Protein AF-0000000070552199 (afdb_homodimer)

Nearest PDB structures (foldseek):
  4u82-assembly1_A  TM=9.707E-01  e=5.126E-29  Staphylococcus aureus subsp. aureus N315
  1x09-assembly1_A  TM=9.763E-01  e=9.048E-28  Escherichia coli
  7jli-assembly1_A  TM=9.316E-01  e=6.545E-29  Bacillus subtilis
  4onc-assembly1_B  TM=9.511E-01  e=2.835E-28  Mycobacterium tuberculosis
  1x07-assembly1_A  TM=9.725E-01  e=1.805E-26  Escherichia coli

Sequence (488 aa):
MDTFNESLGLKIPGHVAVILDGNGRWAKKRHLPRTMGHVQGSKVVEDMLYVVDELGVKYFTVYAFSTENWKRSTEEVSTLMGILRTYLKDCVKKSMKNNVRCRVIGRKDELSQDIIDSINNLEEKTRNNTGLNFTIAINYGGRDEITRAVRKIAGKVSEGSLKPEDIDEDTISNNLDTWELPDPDLLIRTSGEQRLSNYLCWQLAYTEFYFTDIYWPDFDREELIKAFEKYNKTERRFGGVKEEMDTFNESLGLKIPGHVAVILDGNGRWAKKRHLPRTMGHVQGSKVVEDMLYVVDELGVKYFTVYAFSTENWKRSTEEVSTLMGILRTYLKDCVKKSMKNNVRCRVIGRKDELSQDIIDSINNLEEKTRNNTGLNFTIAINYGGRDEITRAVRKIAGKVSEGSLKPEDIDEDTISNNLDTWELPDPDLLIRTSGEQRLSNYLCWQLAYTEFYFTDIYWPDFDREELIKAFEKYNKTERRFGGVKEE

pLDDT: mean 95.44, std 6.98, range [38.91, 98.94]

Solvent-accessible surface area (backbone atoms only — not comparable to full-atom values): 25019 Å² total; per-residue (Å²): 112,66,43,76,31,77,91,78,71,40,55,29,53,20,19,40,30,36,42,70,28,34,21,47,61,52,14,48,76,67,75,39,59,44,64,57,13,48,54,43,30,53,52,34,53,59,54,44,54,55,48,42,42,72,60,52,32,44,30,41,37,38,54,75,34,44,58,42,41,72,70,37,54,68,66,55,45,50,48,52,51,49,53,49,50,54,46,47,62,54,42,42,61,53,26,60,76,65,28,26,20,44,45,77,33,55,57,62,85,85,52,56,67,68,55,51,51,40,51,52,49,34,29,61,75,16,63,81,38,79,50,36,34,39,33,39,27,40,44,24,37,21,62,58,44,51,34,55,21,49,28,53,53,24,43,36,25,61,71,64,79,39,56,39,89,71,57,39,63,65,57,51,47,62,45,32,82,54,46,91,51,79,58,36,44,31,36,39,28,27,41,52,58,49,58,52,70,26,52,50,30,75,47,43,27,74,14,38,54,41,70,34,67,52,31,33,54,72,55,47,70,69,56,52,49,51,50,40,54,53,55,60,70,55,81,88,50,82,55,42,69,84,81,125,111,68,42,76,30,75,92,79,71,38,55,28,52,20,19,41,30,36,42,70,29,33,20,46,60,53,14,47,77,67,76,40,60,44,64,57,13,48,54,44,30,53,51,36,52,59,54,42,55,55,49,42,45,73,60,53,32,44,31,42,36,38,55,76,33,44,57,44,41,70,71,36,53,69,66,54,44,51,49,52,51,50,52,49,50,55,46,48,63,54,42,42,62,52,25,60,76,65,29,26,20,44,45,77,34,55,57,63,86,88,52,55,66,70,56,52,52,40,50,52,50,34,31,61,74,16,63,79,38,79,50,37,34,38,34,40,26,40,44,22,35,21,62,58,42,50,34,53,22,48,29,54,52,24,43,35,26,61,73,65,79,38,56,38,88,72,57,38,63,63,57,50,49,63,44,32,82,56,45,89,52,78,58,37,46,32,35,38,29,28,43,51,58,49,58,53,70,26,54,51,29,76,49,42,27,73,16,38,55,42,72,34,67,51,32,32,55,73,54,46,70,69,56,52,50,52,50,40,54,55,57,59,70,54,80,90,52,83,55,43,69,84,81,125

Radius of gyration: 23.21 Å; Cα contacts (8 Å, |Δi|>4): 890; chains: 2; bounding box: 56×61×56 Å

Foldseek 3Di:
DWDADPVLRFTQWQAEEEEQDCQQVVQVVVVHHSLVSLLLLLVLVVQVVVLSLVRPHAEYEYELAELCCVVDDPVVVVSSLVSLLVSLVVVQVVCVVVLEQEEEFADCVVPDPSSVVSRVVSNVSNVPRRGHYYYYYHHDFQVVQLVQLVVVVVVCVVVVNDDPVPDDPLSSCCSGSQVVDQATQEYEYEQQDDDCRRPNVPRCPQHHYHYYNHRSSPDDSVNVSVRRVVSRPDDRAVPHDDPD/DWDADPVLRFTQWQAEEEEQDCQQVVQVVVVHHSLVSLLLLLVLVVQVVVLSLVRPHAEYEYELAELCNVVDDPVVVVSSLVSLLVSLVVVQVVCVVVLEQEEEFADCVPPDPSSVVSRVVSNVSNVPRRGHYYYYYHHDFQVVQLVQLVVVQVVCVVVVNDDPVPDDPLSSCCSGSQVVDQATQEYEYEQQDDDCRRPNVPRCPQHHYHYYNHRSSPDDSVNVSVRRVVSRPDDRAVPHDDDD

InterPro domains:
  IPR001441 Decaprenyl diphosphate synthase-like [MF_01139] (12-240)
  IPR001441 Decaprenyl diphosphate synthase-like [PF01255] (19-239)
  IPR001441 Decaprenyl diphosphate synthase-like [PTHR10291] (11-239)
  IPR001441 Decaprenyl diphosphate synthase-like [TIGR00055] (12-239)
  IPR001441 Decaprenyl diphosphate synthase-like [cd00475] (15-233)
  IPR036424 Decaprenyl diphosphate synthase-like superfamily [G3DSA:3.40.1180.10] (4-241)
  IPR036424 Decaprenyl diphosphate synthase-like superfamily [SSF64005] (11-233)

Organism: Lachnospira eligens (strain ATCC 27750 / DSM 3376 / VPI C15-48 / C15-B4) (NCBI:txid515620)

Structure (mmCIF, N/CA/C/O backbone):
data_AF-0000000070552199-model_v1
#
loop_
_entity.id
_entity.type
_entity.pdbx_description
1 polymer 'Isoprenyl transferase'
#
loop_
_atom_site.group_PDB
_atom_site.id
_atom_site.type_symbol
_atom_site.label_atom_id
_atom_site.label_alt_id
_atom_site.label_comp_id
_atom_site.label_asym_id
_atom_site.label_entity_id
_atom_site.label_seq_id
_atom_site.pdbx_PDB_ins_code
_atom_site.Cartn_x
_atom_site.Cartn_y
_atom_site.Cartn_z
_atom_site.occupancy
_atom_site.B_iso_or_equiv
_atom_site.auth_seq_id
_atom_site.auth_comp_id
_atom_site.auth_asym_id
_atom_site.auth_atom_id
_atom_site.pdbx_PDB_model_num
ATOM 1 N N . MET A 1 1 ? 4.918 -0.936 -19.406 1 76.62 1 MET A N 1
ATOM 2 C CA . MET A 1 1 ? 4.293 -0.035 -20.375 1 76.62 1 MET A CA 1
ATOM 3 C C . MET A 1 1 ? 2.994 -0.628 -20.906 1 76.62 1 MET A C 1
ATOM 5 O O . MET A 1 1 ? 2.941 -1.812 -21.25 1 76.62 1 MET A O 1
ATOM 9 N N . ASP A 1 2 ? 1.958 0.128 -20.859 1 86.69 2 ASP A N 1
ATOM 10 C CA . ASP A 1 2 ? 0.629 -0.256 -21.328 1 86.69 2 ASP A CA 1
ATOM 11 C C . ASP A 1 2 ? 0.632 -0.526 -22.828 1 86.69 2 ASP A C 1
ATOM 13 O O . ASP A 1 2 ? 1.466 0.012 -23.562 1 86.69 2 ASP A O 1
ATOM 17 N N . THR A 1 3 ? -0.095 -1.503 -23.234 1 90.38 3 THR A N 1
ATOM 18 C CA . THR A 1 3 ? -0.362 -1.741 -24.656 1 90.38 3 THR A CA 1
ATOM 19 C C . THR A 1 3 ? -1.838 -1.516 -24.969 1 90.38 3 THR A C 1
ATOM 21 O O . THR A 1 3 ? -2.68 -1.523 -24.062 1 90.38 3 THR A O 1
ATOM 24 N N . PHE A 1 4 ? -2.102 -1.255 -26.281 1 94.62 4 PHE A N 1
ATOM 25 C CA . PHE A 1 4 ? -3.488 -1.062 -26.688 1 94.62 4 PHE A CA 1
ATOM 26 C C . PHE A 1 4 ? -4.027 -2.305 -27.391 1 94.62 4 PHE A C 1
ATOM 28 O O . PHE A 1 4 ? -3.41 -2.811 -28.328 1 94.62 4 PHE A O 1
ATOM 35 N N . ASN A 1 5 ? -5.105 -2.803 -26.859 1 96 5 ASN A N 1
ATOM 36 C CA . ASN A 1 5 ? -5.801 -3.924 -27.469 1 96 5 ASN A CA 1
ATOM 37 C C . ASN A 1 5 ? -6.922 -3.447 -28.391 1 96 5 ASN A C 1
ATOM 39 O O . ASN A 1 5 ? -7.961 -2.986 -27.938 1 96 5 ASN A O 1
ATOM 43 N N . GLU A 1 6 ? -6.781 -3.596 -29.688 1 95.38 6 GLU A N 1
ATOM 44 C CA . GLU A 1 6 ? -7.691 -3.064 -30.703 1 95.38 6 GLU A CA 1
ATOM 45 C C . GLU A 1 6 ? -9.047 -3.762 -30.641 1 95.38 6 GLU A C 1
ATOM 47 O O . GLU A 1 6 ? -10.086 -3.127 -30.844 1 95.38 6 GLU A O 1
ATOM 52 N N . SER A 1 7 ? -9.016 -4.973 -30.422 1 95.5 7 SER A N 1
ATOM 53 C CA . SER A 1 7 ? -10.258 -5.746 -30.406 1 95.5 7 SER A CA 1
ATOM 54 C C . SER A 1 7 ? -11.164 -5.312 -29.266 1 95.5 7 SER A C 1
ATOM 56 O O . SER A 1 7 ? -12.383 -5.246 -29.422 1 95.5 7 SER A O 1
ATOM 58 N N . LEU A 1 8 ? -10.586 -4.988 -28.109 1 96.12 8 LEU A N 1
ATOM 59 C CA . LEU A 1 8 ? -11.344 -4.57 -26.922 1 96.12 8 LEU A CA 1
ATOM 60 C C . LEU A 1 8 ? -11.516 -3.055 -26.906 1 96.12 8 LEU A C 1
ATOM 62 O O . LEU A 1 8 ? -12.398 -2.539 -26.203 1 96.12 8 LEU A O 1
ATOM 66 N N . GLY A 1 9 ? -10.656 -2.35 -27.656 1 97 9 GLY A N 1
ATOM 67 C CA . GLY A 1 9 ? -10.625 -0.898 -27.562 1 97 9 GLY A CA 1
ATOM 68 C C . GLY A 1 9 ? -10.172 -0.392 -26.203 1 97 9 GLY A C 1
ATOM 69 O O . GLY A 1 9 ? -10.695 0.6 -25.703 1 97 9 GLY A O 1
ATOM 70 N N . LEU A 1 10 ? -9.25 -1.152 -25.547 1 97.5 10 LEU A N 1
ATOM 71 C CA . LEU A 1 10 ? -8.82 -0.825 -24.188 1 97.5 10 LEU A CA 1
ATOM 72 C C . LEU A 1 10 ? -7.297 -0.77 -24.109 1 97.5 10 LEU A C 1
ATOM 74 O O . LEU A 1 10 ? -6.605 -1.521 -24.797 1 97.5 10 LEU A O 1
ATOM 78 N N . LYS A 1 11 ? -6.836 0.158 -23.297 1 97.31 11 LYS A N 1
ATOM 79 C CA . LYS A 1 11 ? -5.449 0.095 -22.859 1 97.31 11 LYS A CA 1
ATOM 80 C C . LYS A 1 11 ? -5.242 -1.044 -21.859 1 97.31 11 LYS A C 1
ATOM 82 O O . LYS A 1 11 ? -5.965 -1.144 -20.859 1 97.31 11 LYS A O 1
ATOM 87 N N . ILE A 1 12 ? -4.262 -1.877 -22.141 1 98.25 12 ILE A N 1
ATOM 88 C CA . ILE A 1 12 ? -4.008 -3.039 -21.297 1 98.25 12 ILE A CA 1
ATOM 89 C C . ILE A 1 12 ? -2.83 -2.754 -20.359 1 98.25 12 ILE A C 1
ATOM 91 O O . ILE A 1 12 ? -1.741 -2.4 -20.828 1 98.25 12 ILE A O 1
ATOM 95 N N . PRO A 1 13 ? -3.088 -2.854 -19.094 1 98.25 13 PRO A N 1
ATOM 96 C CA . PRO A 1 13 ? -1.944 -2.689 -18.188 1 98.25 13 PRO A CA 1
ATOM 97 C C . PRO A 1 13 ? -0.818 -3.678 -18.484 1 98.25 13 PRO A C 1
ATOM 99 O O . PRO A 1 13 ? -1.076 -4.863 -18.719 1 98.25 13 PRO A O 1
ATOM 102 N N . GLY A 1 14 ? 0.423 -3.193 -18.422 1 98.12 14 GLY A N 1
ATOM 103 C CA . GLY A 1 14 ? 1.568 -4.047 -18.703 1 98.12 14 GLY A CA 1
ATOM 104 C C . GLY A 1 14 ? 1.82 -5.078 -17.625 1 98.12 14 GLY A C 1
ATOM 105 O O . GLY A 1 14 ? 2.117 -6.238 -17.906 1 98.12 14 GLY A O 1
ATOM 106 N N . HIS A 1 15 ? 1.688 -4.699 -16.391 1 98.81 15 HIS A N 1
ATOM 107 C CA . HIS A 1 15 ? 1.893 -5.562 -15.227 1 98.81 15 HIS A CA 1
ATOM 108 C C . HIS A 1 15 ? 0.661 -5.582 -14.328 1 98.81 15 HIS A C 1
ATOM 110 O O . HIS A 1 15 ? 0.289 -4.555 -13.758 1 98.81 15 HIS A O 1
ATOM 116 N N . VAL A 1 16 ? 0.054 -6.738 -14.219 1 98.88 16 VAL A N 1
ATOM 117 C CA . VAL A 1 16 ? -1.116 -6.945 -13.375 1 98.88 16 VAL A CA 1
ATOM 118 C C . VAL A 1 16 ? -0.741 -7.82 -12.18 1 98.88 16 VAL A C 1
ATOM 120 O O . VAL A 1 16 ? -0.223 -8.922 -12.344 1 98.88 16 VAL A O 1
ATOM 123 N N . ALA A 1 17 ? -0.929 -7.258 -11.008 1 98.94 17 ALA A N 1
ATOM 124 C CA . ALA A 1 17 ? -0.797 -8.031 -9.773 1 98.94 17 ALA A CA 1
ATOM 125 C C . ALA A 1 17 ? -2.166 -8.398 -9.211 1 98.94 17 ALA A C 1
ATOM 127 O O . ALA A 1 17 ? -3.115 -7.617 -9.297 1 98.94 17 ALA A O 1
ATOM 128 N N . VAL A 1 18 ? -2.256 -9.609 -8.57 1 98.94 18 VAL A N 1
ATOM 129 C CA . VAL A 1 18 ? -3.561 -10.055 -8.094 1 98.94 18 VAL A CA 1
ATOM 130 C C . VAL A 1 18 ? -3.422 -10.664 -6.699 1 98.94 18 VAL A C 1
ATOM 132 O O . VAL A 1 18 ? -2.484 -11.414 -6.434 1 98.94 18 VAL A O 1
ATOM 135 N N . ILE A 1 19 ? -4.258 -10.289 -5.82 1 98.69 19 ILE A N 1
ATOM 136 C CA . ILE A 1 19 ? -4.469 -10.984 -4.555 1 98.69 19 ILE A CA 1
ATOM 137 C C . ILE A 1 19 ? -5.656 -11.938 -4.68 1 98.69 19 ILE A C 1
ATOM 139 O O . ILE A 1 19 ? -6.797 -11.5 -4.828 1 98.69 19 ILE A O 1
ATOM 143 N N . LEU A 1 20 ? -5.379 -13.18 -4.605 1 98 20 LEU A N 1
ATOM 144 C CA . LEU A 1 20 ? -6.336 -14.25 -4.863 1 98 20 LEU A CA 1
ATOM 145 C C . LEU A 1 20 ? -7.203 -14.516 -3.639 1 98 20 LEU A C 1
ATOM 147 O O . LEU A 1 20 ? -7.094 -15.57 -3.012 1 98 20 LEU A O 1
ATOM 151 N N . ASP A 1 21 ? -8.07 -13.672 -3.385 1 97 21 ASP A N 1
ATOM 152 C CA . ASP A 1 21 ? -8.828 -13.734 -2.137 1 97 21 ASP A CA 1
ATOM 153 C C . ASP A 1 21 ? -10.195 -14.367 -2.357 1 97 21 ASP A C 1
ATOM 155 O O . ASP A 1 21 ? -10.773 -14.266 -3.443 1 97 21 ASP A O 1
ATOM 159 N N . GLY A 1 22 ? -10.695 -15.086 -1.379 1 96.88 22 GLY A N 1
ATOM 160 C CA . GLY A 1 22 ? -12.07 -15.547 -1.372 1 96.88 22 GLY A CA 1
ATOM 161 C C . GLY A 1 22 ? -12.195 -17.047 -1.602 1 96.88 22 GLY A C 1
ATOM 162 O O . GLY A 1 22 ? -13.305 -17.578 -1.705 1 96.88 22 GLY A O 1
ATOM 163 N N . ASN A 1 23 ? -11.094 -17.75 -1.643 1 96.81 23 ASN A N 1
ATOM 164 C CA . ASN A 1 23 ? -11.117 -19.188 -1.924 1 96.81 23 ASN A CA 1
ATOM 165 C C . ASN A 1 23 ? -11.891 -19.953 -0.854 1 96.81 23 ASN A C 1
ATOM 167 O O . ASN A 1 23 ? -12.836 -20.688 -1.167 1 96.81 23 ASN A O 1
ATOM 171 N N . GLY A 1 24 ? -11.438 -19.781 0.48 1 94.38 24 GLY A N 1
ATOM 172 C CA . GLY A 1 24 ? -12.117 -20.469 1.562 1 94.38 24 GLY A CA 1
ATOM 173 C C . GLY A 1 24 ? -13.586 -20.109 1.67 1 94.38 24 GLY A C 1
ATOM 174 O O . GLY A 1 24 ? -14.438 -20.984 1.865 1 94.38 24 GLY A O 1
ATOM 175 N N . ARG A 1 25 ? -13.969 -18.875 1.606 1 95.69 25 ARG A N 1
ATOM 176 C CA . ARG A 1 25 ? -15.352 -18.391 1.716 1 95.69 25 ARG A CA 1
ATOM 177 C C . ARG A 1 25 ? -16.203 -18.922 0.562 1 95.69 25 ARG A C 1
ATOM 179 O O . ARG A 1 25 ? -17.375 -19.234 0.746 1 95.69 25 ARG A O 1
ATOM 186 N N . TRP A 1 26 ? -15.633 -18.953 -0.677 1 97.81 26 TRP A N 1
ATOM 187 C CA . TRP A 1 26 ? -16.297 -19.531 -1.842 1 97.81 26 TRP A CA 1
ATOM 188 C C . TRP A 1 26 ? -16.719 -20.969 -1.564 1 97.81 26 TRP A C 1
ATOM 190 O O . TRP A 1 26 ? -17.859 -21.359 -1.857 1 97.81 26 TRP A O 1
ATOM 200 N N . ALA A 1 27 ? -15.797 -21.797 -1.055 1 97.38 27 ALA A N 1
ATOM 201 C CA . ALA A 1 27 ? -16.078 -23.188 -0.728 1 97.38 27 ALA A CA 1
ATOM 202 C C . ALA A 1 27 ? -17.141 -23.281 0.364 1 97.38 27 ALA A C 1
ATOM 204 O O . ALA A 1 27 ? -18.094 -24.062 0.246 1 97.38 27 ALA A O 1
ATOM 205 N N . LYS A 1 28 ? -17 -22.469 1.398 1 95.81 28 LYS A N 1
ATOM 206 C CA . LYS A 1 28 ? -17.938 -22.469 2.51 1 95.81 28 LYS A CA 1
ATOM 207 C C . LYS A 1 28 ? -19.359 -22.172 2.029 1 95.81 28 LYS A C 1
ATOM 209 O O . LYS A 1 28 ? -20.312 -22.828 2.453 1 95.81 28 LYS A O 1
ATOM 214 N N . LYS A 1 29 ? -19.469 -21.25 1.182 1 96.69 29 LYS A N 1
ATOM 215 C CA . LYS A 1 29 ? -20.766 -20.859 0.627 1 96.69 29 LYS A CA 1
ATOM 216 C C . LYS A 1 29 ? -21.406 -22.031 -0.112 1 96.69 29 LYS A C 1
ATOM 218 O O . LYS A 1 29 ? -22.641 -22.109 -0.203 1 96.69 29 LYS A O 1
ATOM 223 N N . ARG A 1 30 ? -20.672 -22.953 -0.534 1 97.12 30 ARG A N 1
ATOM 224 C CA . ARG A 1 30 ? -21.156 -24.094 -1.304 1 97.12 30 ARG A CA 1
ATOM 225 C C . ARG A 1 30 ? -21.156 -25.359 -0.456 1 97.12 30 ARG A C 1
ATOM 227 O O . ARG A 1 30 ? -21.312 -26.469 -0.98 1 97.12 30 ARG A O 1
ATOM 234 N N . HIS A 1 31 ? -20.844 -25.156 0.81 1 97.12 31 HIS A N 1
ATOM 235 C CA . HIS A 1 31 ? -20.828 -26.25 1.779 1 97.12 31 HIS A CA 1
ATOM 236 C C . HIS A 1 31 ? -19.734 -27.266 1.434 1 97.12 31 HIS A C 1
ATOM 238 O O . HIS A 1 31 ? -19.969 -28.469 1.543 1 97.12 31 HIS A O 1
ATOM 244 N N . LEU A 1 32 ? -18.688 -26.734 0.958 1 96.56 32 LEU A N 1
ATOM 245 C CA . LEU A 1 32 ? -17.516 -27.547 0.646 1 96.56 32 LEU A CA 1
ATOM 246 C C . LEU A 1 32 ? -16.359 -27.25 1.602 1 96.56 32 LEU A C 1
ATOM 248 O O . LEU A 1 32 ? -16.344 -26.172 2.223 1 96.56 32 LEU A O 1
ATOM 252 N N . PRO A 1 33 ? -15.5 -28.266 1.729 1 93.44 33 PRO A N 1
ATOM 253 C CA . PRO A 1 33 ? -14.289 -27.938 2.494 1 93.44 33 PRO A CA 1
ATOM 254 C C . PRO A 1 33 ? -13.484 -26.797 1.878 1 93.44 33 PRO A C 1
ATOM 256 O O . PRO A 1 33 ? -13.406 -26.688 0.652 1 93.44 33 PRO A O 1
ATOM 259 N N . ARG A 1 34 ? -12.852 -25.969 2.744 1 91.94 34 ARG A N 1
ATOM 260 C CA . ARG A 1 34 ? -12.055 -24.812 2.312 1 91.94 34 ARG A CA 1
ATOM 261 C C . ARG A 1 34 ? -11.031 -25.219 1.259 1 91.94 34 ARG A C 1
ATOM 263 O O . ARG A 1 34 ? -10.742 -24.453 0.334 1 91.94 34 ARG A O 1
ATOM 270 N N . THR A 1 35 ? -10.586 -26.406 1.419 1 91.56 35 THR A N 1
ATOM 271 C CA . THR A 1 35 ? -9.547 -26.922 0.525 1 91.56 35 THR A CA 1
ATOM 272 C C . THR A 1 35 ? -10.047 -26.938 -0.919 1 91.56 35 THR A C 1
ATOM 274 O O . THR A 1 35 ? -9.266 -26.719 -1.849 1 91.56 35 THR A O 1
ATOM 277 N N . MET A 1 36 ? -11.242 -27.172 -1.157 1 94.69 36 MET A N 1
ATOM 278 C CA . MET A 1 36 ? -11.805 -27.234 -2.504 1 94.69 36 MET A CA 1
ATOM 279 C C . MET A 1 36 ? -11.812 -25.859 -3.148 1 94.69 36 MET A C 1
ATOM 281 O O . MET A 1 36 ? -11.68 -25.734 -4.367 1 94.69 36 MET A O 1
ATOM 285 N N . GLY A 1 37 ? -11.992 -24.859 -2.334 1 96.62 37 GLY A N 1
ATOM 286 C CA . GLY A 1 37 ? -11.875 -23.5 -2.834 1 96.62 37 GLY A CA 1
ATOM 287 C C . GLY A 1 37 ? -10.484 -23.172 -3.355 1 96.62 37 GLY A C 1
ATOM 288 O O . GLY A 1 37 ? -10.344 -22.531 -4.402 1 96.62 37 GLY A O 1
ATOM 289 N N . HIS A 1 38 ? -9.5 -23.625 -2.605 1 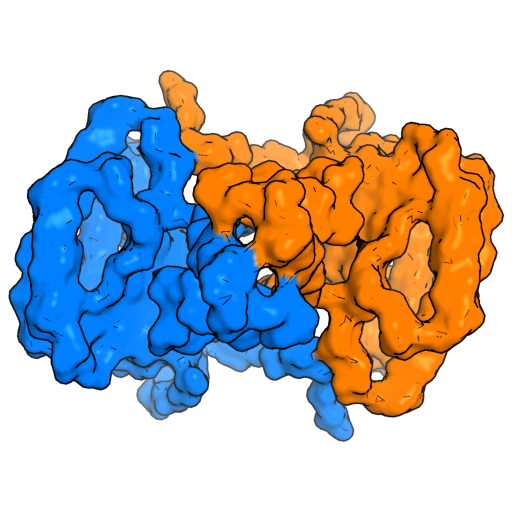95.62 38 HIS A N 1
ATOM 290 C CA . HIS A 1 38 ? -8.117 -23.391 -3.01 1 95.62 38 HIS A CA 1
ATOM 291 C C . HIS A 1 38 ? -7.773 -24.156 -4.277 1 95.62 38 HIS A C 1
ATOM 293 O O . HIS A 1 38 ? -7.039 -23.672 -5.133 1 95.62 38 HIS A O 1
ATOM 299 N N . VAL A 1 39 ? -8.297 -25.359 -4.383 1 95.19 39 VAL A N 1
ATOM 300 C CA . VAL A 1 39 ? -8.086 -26.156 -5.582 1 95.19 39 VAL A CA 1
ATOM 301 C C . VAL A 1 39 ? -8.695 -25.438 -6.789 1 95.19 39 VAL A C 1
ATOM 303 O O . VAL A 1 39 ? -8.039 -25.281 -7.824 1 95.19 39 VAL A O 1
ATOM 306 N N . GLN A 1 40 ? -9.914 -25.016 -6.625 1 96.81 40 GLN A N 1
ATOM 307 C CA . GLN A 1 40 ? -10.562 -24.281 -7.699 1 96.81 40 GLN A CA 1
ATOM 308 C C . GLN A 1 40 ? -9.812 -23 -8.016 1 96.81 40 GLN A C 1
ATOM 310 O O . GLN A 1 40 ? -9.672 -22.609 -9.18 1 96.81 40 GLN A O 1
ATOM 315 N N . GLY A 1 41 ? -9.391 -22.297 -7.023 1 97.44 41 GLY A N 1
ATOM 316 C CA . GLY A 1 41 ? -8.594 -21.094 -7.215 1 97.44 41 GLY A CA 1
ATOM 317 C C . GLY A 1 41 ? -7.348 -21.328 -8.047 1 97.44 41 GLY A C 1
ATOM 318 O O . GLY A 1 41 ? -6.996 -20.5 -8.891 1 97.44 41 GLY A O 1
ATOM 319 N N . SER A 1 42 ? -6.691 -22.422 -7.766 1 96 42 SER A N 1
ATOM 320 C CA . SER A 1 42 ? -5.488 -22.75 -8.523 1 96 42 SER A CA 1
ATOM 321 C C . SER A 1 42 ? -5.809 -23 -9.992 1 96 42 SER A C 1
ATOM 323 O O . SER A 1 42 ? -5.035 -22.609 -10.875 1 96 42 SER A O 1
ATOM 325 N N . LYS A 1 43 ? -6.902 -23.594 -10.289 1 95.69 43 LYS A N 1
ATOM 326 C CA . LYS A 1 43 ? -7.336 -23.797 -11.664 1 95.69 43 LYS A CA 1
ATOM 327 C C . LYS A 1 43 ? -7.598 -22.469 -12.359 1 95.69 43 LYS A C 1
ATOM 329 O O . LYS A 1 43 ? -7.273 -22.297 -13.539 1 95.69 43 LYS A O 1
ATOM 334 N N . VAL A 1 44 ? -8.188 -21.594 -11.625 1 97.81 44 VAL A N 1
ATOM 335 C CA . VAL A 1 44 ? -8.484 -20.266 -12.18 1 97.81 44 VAL A CA 1
ATOM 336 C C . VAL A 1 44 ? -7.188 -19.547 -12.516 1 97.81 44 VAL A C 1
ATOM 338 O O . VAL A 1 44 ? -7.113 -18.828 -13.516 1 97.81 44 VAL A O 1
ATOM 341 N N . VAL A 1 45 ? -6.121 -19.688 -11.688 1 97.62 45 VAL A N 1
ATOM 342 C CA . VAL A 1 45 ? -4.828 -19.094 -12.008 1 97.62 45 VAL A CA 1
ATOM 343 C C . VAL A 1 45 ? -4.34 -19.609 -13.359 1 97.62 45 VAL A C 1
ATOM 345 O O . VAL A 1 45 ? -3.895 -18.828 -14.203 1 97.62 45 VAL A O 1
ATOM 348 N N . GLU A 1 46 ? -4.457 -20.859 -13.578 1 94.81 46 GLU A N 1
ATOM 349 C CA . GLU A 1 46 ? -4.02 -21.469 -14.836 1 94.81 46 GLU A CA 1
ATOM 350 C C . GLU A 1 46 ? -4.801 -20.891 -16.016 1 94.81 46 GLU A C 1
ATOM 352 O O . GLU A 1 46 ? -4.215 -20.547 -17.047 1 94.81 46 GLU A O 1
ATOM 357 N N . ASP A 1 47 ? -6.078 -20.828 -15.867 1 96.75 47 ASP A N 1
ATOM 358 C CA . ASP A 1 47 ? -6.922 -20.25 -16.922 1 96.75 47 ASP A CA 1
ATOM 359 C C . ASP A 1 47 ? -6.551 -18.797 -17.188 1 96.75 47 ASP A C 1
ATOM 361 O O . ASP A 1 47 ? -6.516 -18.359 -18.344 1 96.75 47 ASP A O 1
ATOM 365 N N . MET A 1 48 ? -6.297 -18.109 -16.125 1 97.94 48 MET A N 1
ATOM 366 C CA . MET A 1 48 ? -6.016 -16.688 -16.219 1 97.94 48 MET A CA 1
ATOM 367 C C . MET A 1 48 ? -4.703 -16.438 -16.969 1 97.94 48 MET A C 1
ATOM 369 O O . MET A 1 48 ? -4.547 -15.414 -17.641 1 97.94 48 MET A O 1
ATOM 373 N N . LEU A 1 49 ? -3.742 -17.359 -16.844 1 97.5 49 LEU A N 1
ATOM 374 C CA . LEU A 1 49 ? -2.479 -17.203 -17.562 1 97.5 49 LEU A CA 1
ATOM 375 C C . LEU A 1 49 ? -2.711 -17.109 -19.062 1 97.5 49 LEU A C 1
ATOM 377 O O . LEU A 1 49 ? -2.064 -16.312 -19.75 1 97.5 49 LEU A O 1
ATOM 381 N N . TYR A 1 50 ? -3.639 -17.891 -19.516 1 96.81 50 TYR A N 1
ATOM 382 C CA . TYR A 1 50 ? -3.967 -17.844 -20.938 1 96.81 50 TYR A CA 1
ATOM 383 C C . TYR A 1 50 ? -4.695 -16.547 -21.281 1 96.81 50 TYR A C 1
ATOM 385 O O . TYR A 1 50 ? -4.387 -15.914 -22.297 1 96.81 50 TYR A O 1
ATOM 393 N N . VAL A 1 51 ? -5.617 -16.172 -20.469 1 98.25 51 VAL A N 1
ATOM 394 C CA . VAL A 1 51 ? -6.477 -15.023 -20.719 1 98.25 51 VAL A CA 1
ATOM 395 C C . VAL A 1 51 ? -5.641 -13.75 -20.734 1 98.25 51 VAL A C 1
ATOM 397 O O . VAL A 1 51 ? -5.734 -12.938 -21.656 1 98.25 51 VAL A O 1
ATOM 400 N N . VAL A 1 52 ? -4.805 -13.562 -19.672 1 98.5 52 VAL A N 1
ATOM 401 C CA . VAL A 1 52 ? -4.035 -12.328 -19.578 1 98.5 52 VAL A CA 1
ATOM 402 C C . VAL A 1 52 ? -3.037 -12.242 -20.734 1 98.5 52 VAL A C 1
ATOM 404 O O . VAL A 1 52 ? -2.793 -11.156 -21.266 1 98.5 52 VAL A O 1
ATOM 407 N N . ASP A 1 53 ? -2.447 -13.352 -21.094 1 97.56 53 ASP A N 1
ATOM 408 C CA . ASP A 1 53 ? -1.525 -13.391 -22.219 1 97.56 53 ASP A CA 1
ATOM 409 C C . ASP A 1 53 ? -2.232 -12.992 -23.516 1 97.56 53 ASP A C 1
ATOM 411 O O . ASP A 1 53 ? -1.732 -12.156 -24.266 1 97.56 53 ASP A O 1
ATOM 415 N N . GLU A 1 54 ? -3.35 -13.57 -23.719 1 97.19 54 GLU A N 1
ATOM 416 C CA . GLU A 1 54 ? -4.137 -13.289 -24.922 1 97.19 54 GLU A CA 1
ATOM 417 C C . GLU A 1 54 ? -4.504 -11.812 -25 1 97.19 54 GLU A C 1
ATOM 419 O O . GLU A 1 54 ? -4.523 -11.227 -26.094 1 97.19 54 GLU A O 1
ATOM 424 N N . LEU A 1 55 ? -4.77 -11.234 -23.891 1 97.75 55 LEU A N 1
ATOM 425 C CA . LEU A 1 55 ? -5.254 -9.859 -23.859 1 97.75 55 LEU A CA 1
ATOM 426 C C . LEU A 1 55 ? -4.098 -8.875 -23.984 1 97.75 55 LEU A C 1
ATOM 428 O O . LEU A 1 55 ? -4.312 -7.691 -24.266 1 97.75 55 LEU A O 1
ATOM 432 N N . GLY A 1 56 ? -2.855 -9.328 -23.672 1 97.44 56 GLY A N 1
ATOM 433 C CA . GLY A 1 56 ? -1.715 -8.469 -23.953 1 97.44 56 GLY A CA 1
ATOM 434 C C . GLY A 1 56 ? -0.938 -8.086 -22.703 1 97.44 56 GLY A C 1
ATOM 435 O O . GLY A 1 56 ? -0.022 -7.266 -22.766 1 97.44 56 GLY A O 1
ATOM 436 N N . VAL A 1 57 ? -1.3 -8.633 -21.609 1 98.56 57 VAL A N 1
ATOM 437 C CA . VAL A 1 57 ? -0.535 -8.422 -20.375 1 98.56 57 VAL A CA 1
ATOM 438 C C . VAL A 1 57 ? 0.863 -9.016 -20.531 1 98.56 57 VAL A C 1
ATOM 440 O O . VAL A 1 57 ? 1.022 -10.109 -21.078 1 98.56 57 VAL A O 1
ATOM 443 N N . LYS A 1 58 ? 1.875 -8.336 -20 1 98.5 58 LYS A N 1
ATOM 444 C CA . LYS A 1 58 ? 3.252 -8.797 -20.156 1 98.5 58 LYS A CA 1
ATOM 445 C C . LYS A 1 58 ? 3.775 -9.406 -18.859 1 98.5 58 LYS A C 1
ATOM 447 O O . LYS A 1 58 ? 4.625 -10.297 -18.891 1 98.5 58 LYS A O 1
ATOM 452 N N . TYR A 1 59 ? 3.344 -8.891 -17.75 1 98.75 59 TYR A N 1
ATOM 453 C CA . TYR A 1 59 ? 3.738 -9.367 -16.438 1 98.75 59 TYR A CA 1
ATOM 454 C C . TYR A 1 59 ? 2.516 -9.68 -15.578 1 98.75 59 TYR A C 1
ATOM 456 O O . TYR A 1 59 ? 1.583 -8.875 -15.5 1 98.75 59 TYR A O 1
ATOM 464 N N . PHE A 1 60 ? 2.467 -10.812 -15.062 1 98.81 60 PHE A N 1
ATOM 465 C CA . PHE A 1 60 ? 1.378 -11.273 -14.211 1 98.81 60 PHE A CA 1
ATOM 466 C C . PHE A 1 60 ? 1.917 -11.836 -12.898 1 98.81 60 PHE A C 1
ATOM 468 O O . PHE A 1 60 ? 2.67 -12.812 -12.891 1 98.81 60 PHE A O 1
ATOM 475 N N . THR A 1 61 ? 1.61 -11.18 -11.75 1 98.88 61 THR A N 1
ATOM 476 C CA . THR A 1 61 ? 2.131 -11.562 -10.438 1 98.88 61 THR A CA 1
ATOM 477 C C . THR A 1 61 ? 0.992 -11.922 -9.492 1 98.88 61 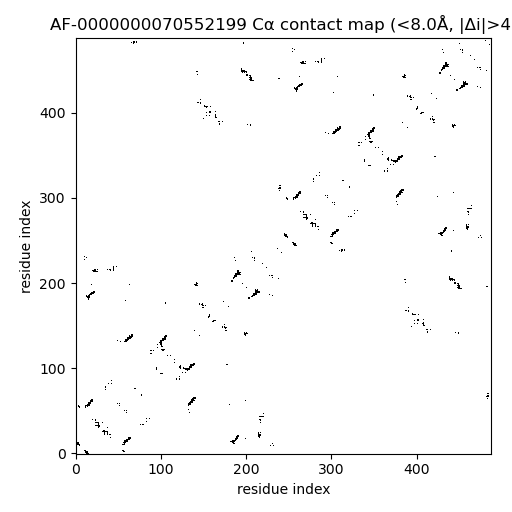THR A C 1
ATOM 479 O O . THR A 1 61 ? 0.068 -11.133 -9.297 1 98.88 61 THR A O 1
ATOM 482 N N . VAL A 1 62 ? 1.037 -13.109 -8.867 1 98.75 62 VAL A N 1
ATOM 483 C CA . VAL A 1 62 ? -0.065 -13.547 -8.016 1 98.75 62 VAL A CA 1
ATOM 484 C C . VAL A 1 62 ? 0.444 -13.789 -6.602 1 98.75 62 VAL A C 1
ATOM 486 O O . VAL A 1 62 ? 1.593 -14.195 -6.406 1 98.75 62 VAL A O 1
ATOM 489 N N . TYR A 1 63 ? -0.409 -13.523 -5.664 1 98.38 63 TYR A N 1
ATOM 490 C CA . TYR A 1 63 ? -0.139 -13.742 -4.25 1 98.38 63 TYR A CA 1
ATOM 491 C C . TYR A 1 63 ? -0.619 -15.125 -3.809 1 98.38 63 TYR A C 1
ATOM 493 O O . TYR A 1 63 ? -1.73 -15.266 -3.295 1 98.38 63 TYR A O 1
ATOM 501 N N . ALA A 1 64 ? 0.218 -16.094 -3.818 1 96.5 64 ALA A N 1
ATOM 502 C CA . ALA A 1 64 ? -0.217 -17.484 -3.668 1 96.5 64 ALA A CA 1
ATOM 503 C C . ALA A 1 64 ? -0.191 -17.906 -2.203 1 96.5 64 ALA A C 1
ATOM 505 O O . ALA A 1 64 ? -1.09 -18.609 -1.739 1 96.5 64 ALA A O 1
ATOM 506 N N . PHE A 1 65 ? 0.835 -17.531 -1.534 1 95.5 65 PHE A N 1
ATOM 507 C CA . PHE A 1 65 ? 1.026 -17.906 -0.14 1 95.5 65 PHE A CA 1
ATOM 508 C C . PHE A 1 65 ? 1.812 -16.844 0.611 1 95.5 65 PHE A C 1
ATOM 510 O O . PHE A 1 65 ? 2.984 -16.594 0.315 1 95.5 65 PHE A O 1
ATOM 517 N N . SER A 1 66 ? 1.191 -16.219 1.64 1 95.62 66 SER A N 1
ATOM 518 C CA . SER A 1 66 ? 1.853 -15.164 2.389 1 95.62 66 SER A CA 1
ATOM 519 C C . SER A 1 66 ? 2.643 -15.719 3.566 1 95.62 66 SER A C 1
ATOM 521 O O . SER A 1 66 ? 2.432 -16.875 3.973 1 95.62 66 SER A O 1
ATOM 523 N N . THR A 1 67 ? 3.52 -14.945 4.148 1 94.44 67 THR A N 1
ATOM 524 C CA . THR A 1 67 ? 4.25 -15.305 5.359 1 94.44 67 THR A CA 1
ATOM 525 C C . THR A 1 67 ? 3.291 -15.547 6.52 1 94.44 67 THR A C 1
ATOM 527 O O . THR A 1 67 ? 3.557 -16.375 7.387 1 94.44 67 THR A O 1
ATOM 530 N N . GLU A 1 68 ? 2.148 -14.867 6.504 1 91.88 68 GLU A N 1
ATOM 531 C CA . GLU A 1 68 ? 1.184 -14.953 7.594 1 91.88 68 GLU A CA 1
ATOM 532 C C . GLU A 1 68 ? 0.34 -16.219 7.484 1 91.88 68 GLU A C 1
ATOM 534 O O . GLU A 1 68 ? -0.324 -16.609 8.445 1 91.88 68 GLU A O 1
ATOM 539 N N . ASN A 1 69 ? 0.351 -16.875 6.336 1 90.81 69 ASN A N 1
ATOM 540 C CA . ASN A 1 69 ? -0.462 -18.078 6.125 1 90.81 69 ASN A CA 1
ATOM 541 C C . ASN A 1 69 ? 0.035 -19.25 6.965 1 90.81 69 ASN A C 1
ATOM 543 O O . ASN A 1 69 ? -0.687 -20.219 7.164 1 90.81 69 ASN A O 1
ATOM 547 N N . TRP A 1 70 ? 1.258 -19.156 7.445 1 90.94 70 TRP A N 1
ATOM 548 C CA . TRP A 1 70 ? 1.792 -20.188 8.32 1 90.94 70 TRP A CA 1
ATOM 549 C C . TRP A 1 70 ? 1.018 -20.234 9.633 1 90.94 70 TRP A C 1
ATOM 551 O O . TRP A 1 70 ? 1.118 -21.219 10.383 1 90.94 70 TRP A O 1
ATOM 561 N N . LYS A 1 71 ? 0.296 -19.156 9.938 1 88.94 71 LYS A N 1
ATOM 562 C CA . LYS A 1 71 ? -0.471 -19.078 11.18 1 88.94 71 LYS A CA 1
ATOM 563 C C . LYS A 1 71 ? -1.749 -19.906 11.086 1 88.94 71 LYS A C 1
ATOM 565 O O . LYS A 1 71 ? -2.434 -20.125 12.086 1 88.94 71 LYS A O 1
ATOM 570 N N . ARG A 1 72 ? -2.068 -20.438 9.891 1 88 72 ARG A N 1
ATOM 571 C CA . ARG A 1 72 ? -3.24 -21.281 9.695 1 88 72 ARG A CA 1
ATOM 572 C C . ARG A 1 72 ? -3.025 -22.656 10.312 1 88 72 ARG A C 1
ATOM 574 O O . ARG A 1 72 ? -1.93 -22.969 10.781 1 88 72 ARG A O 1
ATOM 581 N N . SER A 1 73 ? -4.176 -23.438 10.359 1 88.69 73 SER A N 1
ATOM 582 C CA . SER A 1 73 ? -4.07 -24.797 10.914 1 88.69 73 SER A CA 1
ATOM 583 C C . SER A 1 73 ? -3.07 -25.641 10.125 1 88.69 73 SER A C 1
ATOM 585 O O . SER A 1 73 ? -2.859 -25.406 8.93 1 88.69 73 SER A O 1
ATOM 587 N N . THR A 1 74 ? -2.5 -26.547 10.836 1 90.56 74 THR A N 1
ATOM 588 C CA . THR A 1 74 ? -1.533 -27.438 10.203 1 90.56 74 THR A CA 1
ATOM 589 C C . THR A 1 74 ? -2.16 -28.156 9.016 1 90.56 74 THR A C 1
ATOM 591 O O . THR A 1 74 ? -1.501 -28.375 8 1 90.56 74 THR A O 1
ATOM 594 N N . GLU A 1 75 ? -3.34 -28.484 9.172 1 90.25 75 GLU A N 1
ATOM 595 C CA . GLU A 1 75 ? -4.055 -29.172 8.102 1 90.25 75 GLU A CA 1
ATOM 596 C C . GLU A 1 75 ? -4.207 -28.297 6.871 1 90.25 75 GLU A C 1
ATOM 598 O O . GLU A 1 75 ? -3.959 -28.734 5.746 1 90.25 75 GLU A O 1
ATOM 603 N N . GLU A 1 76 ? -4.523 -27.078 7.113 1 87.75 76 GLU A N 1
ATOM 604 C CA . GLU A 1 76 ? -4.699 -26.172 5.984 1 87.75 76 GLU A CA 1
ATOM 605 C C . GLU A 1 76 ? -3.367 -25.875 5.301 1 87.75 76 GLU A C 1
ATOM 607 O O . GLU A 1 76 ? -3.281 -25.875 4.07 1 87.75 76 GLU A O 1
ATOM 612 N N . VAL A 1 77 ? -2.385 -25.641 6.109 1 92.5 77 VAL A N 1
ATOM 613 C CA . VAL A 1 77 ? -1.065 -25.359 5.555 1 92.5 77 VAL A CA 1
ATOM 614 C C . VAL A 1 77 ? -0.593 -26.547 4.711 1 92.5 77 VAL A C 1
ATOM 616 O O . VAL A 1 77 ? -0.089 -26.359 3.602 1 92.5 77 VAL A O 1
ATOM 619 N N . SER A 1 78 ? -0.837 -27.719 5.25 1 92.31 78 SER A N 1
ATOM 620 C CA . SER A 1 78 ? -0.446 -28.938 4.531 1 92.31 78 SER A CA 1
ATOM 621 C C . SER A 1 78 ? -1.17 -29.047 3.193 1 92.31 78 SER A C 1
ATOM 623 O O . SER A 1 78 ? -0.568 -29.406 2.184 1 92.31 78 SER A O 1
ATOM 625 N N . THR A 1 79 ? -2.322 -28.734 3.209 1 90.5 79 THR A N 1
ATOM 626 C CA . THR A 1 79 ? -3.121 -28.766 1.989 1 90.5 79 THR A CA 1
ATOM 627 C C . THR A 1 79 ? -2.615 -27.75 0.98 1 90.5 79 THR A C 1
ATOM 629 O O . THR A 1 79 ? -2.455 -28.047 -0.203 1 90.5 79 THR A O 1
ATOM 632 N N . LEU A 1 80 ? -2.393 -26.547 1.461 1 92.56 80 LEU A N 1
ATOM 633 C CA . LEU A 1 80 ? -1.888 -25.484 0.584 1 92.56 80 LEU A CA 1
ATOM 634 C C . LEU A 1 80 ? -0.559 -25.891 -0.043 1 92.56 80 LEU A C 1
ATOM 636 O O . LEU A 1 80 ? -0.349 -25.703 -1.243 1 92.56 80 LEU A O 1
ATOM 640 N N . MET A 1 81 ? 0.229 -26.5 0.743 1 94.38 81 MET A N 1
ATOM 641 C CA . MET A 1 81 ? 1.525 -26.953 0.248 1 94.38 81 MET A CA 1
ATOM 642 C C . MET A 1 81 ? 1.354 -28.078 -0.776 1 94.38 81 MET A C 1
ATOM 644 O O . MET A 1 81 ? 2.105 -28.156 -1.75 1 94.38 81 MET A O 1
ATOM 648 N N . GLY A 1 82 ? 0.42 -28.906 -0.494 1 93.81 82 GLY A N 1
ATOM 649 C CA . GLY A 1 82 ? 0.115 -29.953 -1.46 1 93.81 82 GLY A CA 1
ATOM 650 C C . GLY A 1 82 ? -0.333 -29.406 -2.803 1 93.81 82 GLY A C 1
ATOM 651 O O . GLY A 1 82 ? 0.125 -29.875 -3.85 1 93.81 82 GLY A O 1
ATOM 652 N N . ILE A 1 83 ? -1.188 -28.453 -2.799 1 92.88 83 ILE A N 1
ATOM 653 C CA . ILE A 1 83 ? -1.673 -27.797 -4.008 1 92.88 83 ILE A CA 1
ATOM 654 C C . ILE A 1 83 ? -0.507 -27.125 -4.734 1 92.88 83 ILE A C 1
ATOM 656 O O . ILE A 1 83 ? -0.388 -27.234 -5.957 1 92.88 83 ILE A O 1
ATOM 660 N N . LEU A 1 84 ? 0.331 -26.5 -3.965 1 93.25 84 LEU A N 1
ATOM 661 C CA . LEU A 1 84 ? 1.497 -25.828 -4.527 1 93.25 84 LEU A CA 1
ATOM 662 C C . LEU A 1 84 ? 2.406 -26.828 -5.242 1 93.25 84 LEU A C 1
ATOM 664 O O . LEU A 1 84 ? 2.879 -26.547 -6.348 1 93.25 84 LEU A O 1
ATOM 668 N N . ARG A 1 85 ? 2.58 -27.984 -4.625 1 93.44 85 ARG A N 1
ATOM 669 C CA . ARG A 1 85 ? 3.4 -29.047 -5.215 1 93.44 85 ARG A CA 1
ATOM 670 C C . ARG A 1 85 ? 2.842 -29.469 -6.566 1 93.44 85 ARG A C 1
ATOM 672 O O . ARG A 1 85 ? 3.576 -29.547 -7.555 1 93.44 85 ARG A O 1
ATOM 679 N N . THR A 1 86 ? 1.665 -29.703 -6.539 1 91.19 86 THR A N 1
ATOM 680 C CA . THR A 1 86 ? 1.006 -30.156 -7.758 1 91.19 86 THR A CA 1
ATOM 681 C C . THR A 1 86 ? 1.076 -29.078 -8.836 1 91.19 86 THR A C 1
ATOM 683 O O . THR A 1 86 ? 1.387 -29.375 -9.992 1 91.19 86 THR A O 1
ATOM 686 N N . TYR A 1 87 ? 0.879 -27.922 -8.445 1 91.12 87 TYR A N 1
ATOM 687 C CA . TYR A 1 87 ? 0.886 -26.797 -9.375 1 91.12 87 TYR A CA 1
ATOM 688 C C . TYR A 1 87 ? 2.264 -26.609 -10 1 91.12 87 TYR A C 1
ATOM 690 O O . TYR A 1 87 ? 2.389 -26.469 -11.219 1 91.12 87 TYR A O 1
ATOM 698 N N . LEU A 1 88 ? 3.283 -26.594 -9.172 1 93.06 88 LEU A N 1
ATOM 699 C CA . LEU A 1 88 ? 4.645 -26.344 -9.641 1 93.06 88 LEU A CA 1
ATOM 700 C C . LEU A 1 88 ? 5.094 -27.438 -10.602 1 93.06 88 LEU A C 1
ATOM 702 O O . LEU A 1 88 ? 5.824 -27.156 -11.562 1 93.06 88 LEU A O 1
ATOM 706 N N . LYS A 1 89 ? 4.637 -28.625 -10.367 1 86.81 89 LYS A N 1
ATOM 707 C CA . LYS A 1 89 ? 5.004 -29.734 -11.234 1 86.81 89 LYS A CA 1
ATOM 708 C C . LYS A 1 89 ? 4.359 -29.609 -12.609 1 86.81 89 LYS A C 1
ATOM 710 O O . LYS A 1 89 ? 5.027 -29.781 -13.633 1 86.81 89 LYS A O 1
ATOM 715 N N . ASP A 1 90 ? 3.168 -29.219 -12.641 1 90 90 ASP A N 1
ATOM 716 C CA . ASP A 1 90 ? 2.418 -29.125 -13.891 1 90 90 ASP A CA 1
ATOM 717 C C . ASP A 1 90 ? 2.771 -27.828 -14.633 1 90 90 ASP A C 1
ATOM 719 O O . ASP A 1 90 ? 2.613 -27.75 -15.852 1 90 90 ASP A O 1
ATOM 723 N N . CYS A 1 91 ? 3.248 -26.922 -13.891 1 89.5 91 CYS A N 1
ATOM 724 C CA . CYS A 1 91 ? 3.479 -25.578 -14.398 1 89.5 91 CYS A CA 1
ATOM 725 C C . CYS A 1 91 ? 4.617 -25.578 -15.414 1 89.5 91 CYS A C 1
ATOM 727 O O . CYS A 1 91 ? 4.574 -24.828 -16.391 1 89.5 91 CYS A O 1
ATOM 729 N N . VAL A 1 92 ? 5.57 -26.438 -15.227 1 92.31 92 VAL A N 1
ATOM 730 C CA . VAL A 1 92 ? 6.73 -26.453 -16.109 1 92.31 92 VAL A CA 1
ATOM 731 C C . VAL A 1 92 ? 6.293 -26.781 -17.531 1 92.31 92 VAL A C 1
ATOM 733 O O . VAL A 1 92 ? 6.59 -26.047 -18.469 1 92.31 92 VAL A O 1
ATOM 736 N N . LYS A 1 93 ? 5.574 -27.875 -17.672 1 94 93 LYS A N 1
ATOM 737 C CA . LYS A 1 93 ? 5.137 -28.312 -19 1 94 93 LYS A CA 1
ATOM 738 C C . LYS A 1 93 ? 4.258 -27.25 -19.672 1 94 93 LYS A C 1
ATOM 740 O O . LYS A 1 93 ? 4.465 -26.906 -20.828 1 94 93 LYS A O 1
ATOM 745 N N . LYS A 1 94 ? 3.383 -26.766 -18.953 1 94.06 94 LYS A N 1
ATOM 746 C CA . LYS A 1 94 ? 2.449 -25.781 -19.484 1 94.06 94 LYS A CA 1
ATOM 747 C C . LYS A 1 94 ? 3.172 -24.484 -19.844 1 94.06 94 LYS A C 1
ATOM 749 O O . LYS A 1 94 ? 2.887 -23.891 -20.891 1 94.06 94 LYS A O 1
ATOM 754 N N . SER A 1 95 ? 4.082 -24.047 -18.984 1 96.56 95 SER A N 1
ATOM 755 C CA . SER A 1 95 ? 4.828 -22.812 -19.219 1 96.56 95 SER A CA 1
ATOM 756 C C . SER A 1 95 ? 5.723 -22.938 -20.453 1 96.56 95 SER A C 1
ATOM 758 O O . SER A 1 95 ? 5.848 -21.984 -21.234 1 96.56 95 SER A O 1
ATOM 760 N N . MET A 1 96 ? 6.328 -24.094 -20.656 1 96.31 96 MET A N 1
ATOM 761 C CA . MET A 1 96 ? 7.168 -24.312 -21.828 1 96.31 96 MET A CA 1
ATOM 762 C C . MET A 1 96 ? 6.332 -24.328 -23.109 1 96.31 96 MET A C 1
ATOM 764 O O . MET A 1 96 ? 6.719 -23.75 -24.109 1 96.31 96 MET A O 1
ATOM 768 N N . LYS A 1 97 ? 5.223 -24.969 -23.016 1 95.88 97 LYS A N 1
ATOM 769 C CA . LYS A 1 97 ? 4.324 -25.062 -24.156 1 95.88 97 LYS A CA 1
ATOM 770 C C . LYS A 1 97 ? 3.816 -23.672 -24.578 1 95.88 97 LYS A C 1
ATOM 772 O O . LYS A 1 97 ? 3.654 -23.406 -25.766 1 95.88 97 LYS A O 1
ATOM 777 N N . ASN A 1 98 ? 3.652 -22.797 -23.625 1 96.44 98 ASN A N 1
ATOM 778 C CA . ASN A 1 98 ? 3.012 -21.516 -23.906 1 96.44 98 ASN A CA 1
ATOM 779 C C . ASN A 1 98 ? 4.012 -20.375 -23.844 1 96.44 98 ASN A C 1
ATOM 781 O O . ASN A 1 98 ? 3.623 -19.203 -23.828 1 96.44 98 ASN A O 1
ATOM 785 N N . ASN A 1 99 ? 5.301 -20.594 -23.703 1 97.81 99 ASN A N 1
ATOM 786 C CA . ASN A 1 99 ? 6.387 -19.625 -23.719 1 97.81 99 ASN A CA 1
ATOM 787 C C . ASN A 1 99 ? 6.266 -18.641 -22.562 1 97.81 99 ASN A C 1
ATOM 789 O O . ASN A 1 99 ? 6.367 -17.422 -22.766 1 97.81 99 ASN A O 1
ATOM 793 N N . VAL A 1 100 ? 5.922 -19.188 -21.406 1 98.25 100 VAL A N 1
ATOM 794 C CA . VAL A 1 100 ? 5.785 -18.391 -20.203 1 98.25 100 VAL A CA 1
ATOM 795 C C . VAL A 1 100 ? 7.082 -18.438 -19.391 1 98.25 100 VAL A C 1
ATOM 797 O O . VAL A 1 100 ? 7.633 -19.516 -19.156 1 98.25 100 VAL A O 1
ATOM 800 N N . ARG A 1 101 ? 7.594 -17.312 -19.031 1 98.5 101 ARG A N 1
ATOM 801 C CA . ARG A 1 101 ? 8.719 -17.25 -18.109 1 98.5 101 ARG A CA 1
ATOM 802 C C . ARG A 1 101 ? 8.227 -17.141 -16.672 1 98.5 101 ARG A C 1
ATOM 804 O O . ARG A 1 101 ? 7.527 -16.188 -16.312 1 98.5 101 ARG A O 1
ATOM 811 N N . CYS A 1 102 ? 8.648 -18.062 -15.812 1 98.06 102 CYS A N 1
ATOM 812 C CA . CYS A 1 102 ? 8.125 -18.125 -14.453 1 98.06 102 CYS A CA 1
ATOM 813 C C . CYS A 1 102 ? 9.188 -17.703 -13.438 1 98.06 102 CYS A C 1
ATOM 815 O O . CYS A 1 102 ? 10.367 -18.016 -13.609 1 98.06 102 CYS A O 1
ATOM 817 N N . ARG A 1 103 ? 8.742 -16.953 -12.461 1 97.81 103 ARG A N 1
ATOM 818 C CA . ARG A 1 103 ? 9.547 -16.578 -11.297 1 97.81 103 ARG A CA 1
ATOM 819 C C . ARG A 1 103 ? 8.773 -16.812 -10 1 97.81 103 ARG A C 1
ATOM 821 O O . ARG A 1 103 ? 7.543 -16.719 -9.984 1 97.81 103 ARG A O 1
ATOM 828 N N . VAL A 1 104 ? 9.5 -17.188 -8.992 1 97.75 104 VAL A N 1
ATOM 829 C CA . VAL A 1 104 ? 8.906 -17.281 -7.66 1 97.75 104 VAL A CA 1
ATOM 830 C C . VAL A 1 104 ? 9.602 -16.297 -6.715 1 97.75 104 VAL A C 1
ATOM 832 O O . VAL A 1 104 ? 10.828 -16.25 -6.652 1 97.75 104 VAL A O 1
ATOM 835 N N . ILE A 1 105 ? 8.82 -15.477 -6.035 1 98.5 105 ILE A N 1
ATOM 836 C CA . ILE A 1 105 ? 9.375 -14.539 -5.062 1 98.5 105 ILE A CA 1
ATOM 837 C C . ILE A 1 105 ? 8.93 -14.945 -3.656 1 98.5 105 ILE A C 1
ATOM 839 O O . ILE A 1 105 ? 7.902 -15.602 -3.486 1 98.5 105 ILE A O 1
ATOM 843 N N . GLY A 1 106 ? 9.672 -14.453 -2.631 1 97.94 106 GLY A N 1
ATOM 844 C CA . GLY A 1 106 ? 9.469 -14.836 -1.243 1 97.94 106 GLY A CA 1
ATOM 845 C C . GLY A 1 106 ? 10.633 -15.609 -0.657 1 97.94 106 GLY A C 1
ATOM 846 O O . GLY A 1 106 ? 11.617 -15.875 -1.352 1 97.94 106 GLY A O 1
ATOM 847 N N . ARG A 1 107 ? 10.562 -15.953 0.618 1 94.94 107 ARG A N 1
ATOM 848 C CA . ARG A 1 107 ? 11.648 -16.656 1.295 1 94.94 107 ARG A CA 1
ATOM 849 C C . ARG A 1 107 ? 11.539 -18.156 1.082 1 94.94 107 ARG A C 1
ATOM 851 O O . ARG A 1 107 ? 10.438 -18.719 1.084 1 94.94 107 ARG A O 1
ATOM 858 N N . LYS A 1 108 ? 12.672 -18.781 0.917 1 92.25 108 LYS A N 1
ATOM 859 C CA . LYS A 1 108 ? 12.688 -20.203 0.65 1 92.25 108 LYS A CA 1
ATOM 860 C C . LYS A 1 108 ? 12.945 -21 1.927 1 92.25 108 LYS A C 1
ATOM 862 O O . LYS A 1 108 ? 12.695 -22.219 1.974 1 92.25 108 LYS A O 1
ATOM 867 N N . ASP A 1 109 ? 13.406 -20.406 2.947 1 88.81 109 ASP A N 1
ATOM 868 C CA . ASP A 1 109 ? 13.977 -21.109 4.094 1 88.81 109 ASP A CA 1
ATOM 869 C C . ASP A 1 109 ? 12.906 -21.906 4.836 1 88.81 109 ASP A C 1
ATOM 871 O O . ASP A 1 109 ? 13.219 -22.859 5.539 1 88.81 109 ASP A O 1
ATOM 875 N N . GLU A 1 110 ? 11.664 -21.562 4.805 1 88.38 110 GLU A N 1
ATOM 876 C CA . GLU A 1 110 ? 10.633 -22.297 5.523 1 88.38 110 GLU A CA 1
ATOM 877 C C . GLU A 1 110 ? 9.953 -23.312 4.617 1 88.38 110 GLU A C 1
ATOM 879 O O . GLU A 1 110 ? 9.133 -24.125 5.078 1 88.38 110 GLU A O 1
ATOM 884 N N . LEU A 1 111 ? 10.32 -23.391 3.371 1 95.06 111 LEU A N 1
ATOM 885 C CA . LEU A 1 111 ? 9.727 -24.328 2.424 1 95.06 111 LEU A CA 1
ATOM 886 C C . LEU A 1 111 ? 10.469 -25.656 2.447 1 95.06 111 LEU A C 1
ATOM 888 O O . LEU A 1 111 ? 11.68 -25.703 2.695 1 95.06 111 LEU A O 1
ATOM 892 N N . SER A 1 112 ? 9.742 -26.781 2.242 1 95.19 112 SER A N 1
ATOM 893 C CA . SER A 1 112 ? 10.391 -28.094 2.156 1 95.19 112 SER A CA 1
ATOM 894 C C . SER A 1 112 ? 11.312 -28.172 0.945 1 95.19 112 SER A C 1
ATOM 896 O O . SER A 1 112 ? 11.102 -27.484 -0.05 1 95.19 112 SER A O 1
ATOM 898 N N . GLN A 1 113 ? 12.305 -29.047 1.035 1 96.62 113 GLN A N 1
ATOM 899 C CA . GLN A 1 113 ? 13.32 -29.141 -0.003 1 96.62 113 GLN A CA 1
ATOM 900 C C . GLN A 1 113 ? 12.703 -29.516 -1.348 1 96.62 113 GLN A C 1
ATOM 902 O O . GLN A 1 113 ? 13.148 -29.031 -2.395 1 96.62 113 GLN A O 1
ATOM 907 N N . ASP A 1 114 ? 11.766 -30.344 -1.337 1 96.12 114 ASP A N 1
ATOM 908 C CA . ASP A 1 114 ? 11.133 -30.75 -2.586 1 96.12 114 ASP A CA 1
ATOM 909 C C . ASP A 1 114 ? 10.469 -29.578 -3.281 1 96.12 114 ASP A C 1
ATOM 911 O O . ASP A 1 114 ? 10.5 -29.469 -4.508 1 96.12 114 ASP A O 1
ATOM 915 N N . ILE A 1 115 ? 9.883 -28.703 -2.514 1 96.38 115 ILE A N 1
ATOM 916 C CA . ILE A 1 115 ? 9.258 -27.5 -3.064 1 96.38 115 ILE A CA 1
ATOM 917 C C . ILE A 1 115 ? 10.328 -26.578 -3.619 1 96.38 115 ILE A C 1
ATOM 919 O O . ILE A 1 115 ? 10.188 -26.047 -4.727 1 96.38 115 ILE A O 1
ATOM 923 N N . ILE A 1 116 ? 11.391 -26.406 -2.855 1 97.56 116 ILE A N 1
ATOM 924 C CA . ILE A 1 116 ? 12.5 -25.562 -3.283 1 97.56 116 ILE A CA 1
ATOM 925 C C . ILE A 1 116 ? 13.062 -26.078 -4.605 1 97.56 116 ILE A C 1
ATOM 927 O O . ILE A 1 116 ? 13.281 -25.297 -5.539 1 97.56 116 ILE A O 1
ATOM 931 N N . ASP A 1 117 ? 13.234 -27.375 -4.648 1 97.12 117 ASP A N 1
ATOM 932 C CA . ASP A 1 117 ? 13.75 -27.984 -5.867 1 97.12 117 ASP A CA 1
ATOM 933 C C . ASP A 1 117 ? 12.805 -27.75 -7.043 1 97.12 117 ASP A C 1
ATOM 935 O O . ASP A 1 117 ? 13.25 -27.5 -8.164 1 97.12 117 ASP A O 1
ATOM 939 N N . SER A 1 118 ? 11.57 -27.875 -6.82 1 96.5 118 SER A N 1
ATOM 940 C CA . SER A 1 118 ? 10.57 -27.656 -7.859 1 96.5 118 SER A CA 1
ATOM 941 C C . SER A 1 118 ? 10.586 -26.219 -8.359 1 96.5 118 SER A C 1
ATOM 943 O O . SER A 1 118 ? 10.445 -25.969 -9.555 1 96.5 118 SER A O 1
ATOM 945 N N . ILE A 1 119 ? 10.734 -25.281 -7.473 1 97.25 119 ILE A N 1
ATOM 946 C CA . ILE A 1 119 ? 10.812 -23.875 -7.82 1 97.25 119 ILE A CA 1
ATOM 947 C C . ILE A 1 119 ? 12.031 -23.625 -8.703 1 97.25 119 ILE A C 1
ATOM 949 O O . ILE A 1 119 ? 11.922 -23 -9.766 1 97.25 119 ILE A O 1
ATOM 953 N N . ASN A 1 120 ? 13.148 -24.125 -8.219 1 97.25 120 ASN A N 1
ATOM 954 C CA . ASN A 1 120 ? 14.383 -23.938 -8.977 1 97.25 120 ASN A CA 1
ATOM 955 C C . ASN A 1 120 ? 14.266 -24.531 -10.383 1 97.25 120 ASN A C 1
ATOM 957 O O . ASN A 1 120 ? 14.711 -23.922 -11.352 1 97.25 120 ASN A O 1
ATOM 961 N N . ASN A 1 121 ? 13.695 -25.719 -10.422 1 97.25 121 ASN A N 1
ATOM 962 C CA . ASN A 1 121 ? 13.5 -26.375 -11.711 1 97.25 121 ASN A CA 1
ATOM 963 C C . ASN A 1 121 ? 12.609 -25.562 -12.633 1 97.25 121 ASN A C 1
ATOM 965 O O . ASN A 1 121 ? 12.922 -25.375 -13.812 1 97.25 121 ASN A O 1
ATOM 969 N N . LEU A 1 122 ? 11.531 -25.078 -12.125 1 97.25 122 LEU A N 1
ATOM 970 C CA . LEU A 1 122 ? 10.586 -24.266 -12.883 1 97.25 122 LEU A CA 1
ATOM 971 C C . LEU A 1 122 ? 11.273 -23.016 -13.438 1 97.25 122 LEU A C 1
ATOM 973 O O . LEU A 1 122 ? 11.156 -22.734 -14.633 1 97.25 122 LEU A O 1
ATOM 977 N N . GLU A 1 123 ? 11.969 -22.281 -12.617 1 97.88 123 GLU A N 1
ATOM 978 C CA . GLU A 1 123 ? 12.625 -21.047 -13.016 1 97.88 123 GLU A CA 1
ATOM 979 C C . GLU A 1 123 ? 13.719 -21.312 -14.047 1 97.88 123 GLU A C 1
ATOM 981 O O . GLU A 1 123 ? 13.844 -20.578 -15.031 1 97.88 123 GLU A O 1
ATOM 986 N N . GLU A 1 124 ? 14.477 -22.359 -13.805 1 98 124 GLU A N 1
ATOM 987 C CA . GLU A 1 124 ? 15.555 -22.688 -14.727 1 98 124 GLU A CA 1
ATOM 988 C C . GLU A 1 124 ? 15.008 -23.094 -16.094 1 98 124 GLU A C 1
ATOM 990 O O . GLU A 1 124 ? 15.5 -22.641 -17.125 1 98 124 GLU A O 1
ATOM 995 N N . LYS A 1 125 ? 14.039 -23.938 -16.125 1 97.62 125 LYS A N 1
ATOM 996 C CA . LYS A 1 125 ? 13.5 -24.469 -17.375 1 97.62 125 LYS A CA 1
ATOM 997 C C . LYS A 1 125 ? 12.859 -23.359 -18.203 1 97.62 125 LYS A C 1
ATOM 999 O O . LYS A 1 125 ? 12.891 -23.406 -19.438 1 97.62 125 LYS A O 1
ATOM 1004 N N . THR A 1 126 ? 12.344 -22.359 -17.547 1 97.94 126 THR A N 1
ATOM 1005 C CA . THR A 1 126 ? 11.57 -21.359 -18.281 1 97.94 126 THR A CA 1
ATOM 1006 C C . THR A 1 126 ? 12.383 -20.078 -18.469 1 97.94 126 THR A C 1
ATOM 1008 O O . THR A 1 126 ? 11.875 -19.094 -19 1 97.94 126 THR A O 1
ATOM 1011 N N . ARG A 1 127 ? 13.641 -20.062 -18.062 1 97.88 127 ARG A N 1
ATOM 1012 C CA . ARG A 1 127 ? 14.453 -18.844 -17.969 1 97.88 127 ARG A CA 1
ATOM 1013 C C . ARG A 1 127 ? 14.617 -18.188 -19.344 1 97.88 127 ARG A C 1
ATOM 1015 O O . ARG A 1 127 ? 14.82 -16.984 -19.438 1 97.88 127 ARG A O 1
ATOM 1022 N N . ASN A 1 128 ? 14.477 -18.906 -20.422 1 97.88 128 ASN A N 1
ATOM 1023 C CA . ASN A 1 128 ? 14.734 -18.375 -21.766 1 97.88 128 ASN A CA 1
ATOM 1024 C C . ASN A 1 128 ? 13.43 -18.078 -22.5 1 97.88 128 ASN A C 1
ATOM 1026 O O . ASN A 1 128 ? 13.453 -17.609 -23.641 1 97.88 128 ASN A O 1
ATOM 1030 N N . ASN A 1 129 ? 12.336 -18.453 -21.859 1 98.06 129 ASN A N 1
ATOM 1031 C CA . ASN A 1 129 ? 11.055 -18.078 -22.469 1 98.06 129 ASN A CA 1
ATOM 1032 C C . ASN A 1 129 ? 10.906 -16.562 -22.578 1 98.06 129 ASN A C 1
ATOM 1034 O O . ASN A 1 129 ? 11.422 -15.82 -21.75 1 98.06 129 ASN A O 1
ATOM 1038 N N . THR A 1 130 ? 10.164 -16.078 -23.625 1 97.81 130 THR A N 1
ATOM 1039 C CA . THR A 1 130 ? 10.117 -14.648 -23.922 1 97.81 130 THR A CA 1
ATOM 1040 C C . THR A 1 130 ? 8.672 -14.141 -23.906 1 97.81 130 THR A C 1
ATOM 1042 O O . THR A 1 130 ? 8.414 -12.984 -24.234 1 97.81 130 THR A O 1
ATOM 1045 N N . GLY A 1 131 ? 7.754 -14.945 -23.531 1 97.75 131 GLY A N 1
ATOM 1046 C CA . GLY A 1 131 ? 6.352 -14.57 -23.484 1 97.75 131 GLY A CA 1
ATOM 1047 C C . GLY A 1 131 ? 5.949 -13.938 -22.172 1 97.75 131 GLY A C 1
ATOM 1048 O O . GLY A 1 131 ? 6.66 -13.078 -21.641 1 97.75 131 GLY A O 1
ATOM 1049 N N . LEU A 1 132 ? 4.777 -14.312 -21.688 1 98.25 132 LEU A N 1
ATOM 1050 C CA . LEU A 1 132 ? 4.254 -13.789 -20.438 1 98.25 132 LEU A CA 1
ATOM 1051 C C . LEU A 1 132 ? 5.227 -14.055 -19.297 1 98.25 132 LEU A C 1
ATOM 1053 O O . LEU A 1 132 ? 5.762 -15.156 -19.172 1 98.25 132 LEU A O 1
ATOM 1057 N N . ASN A 1 133 ? 5.531 -13.023 -18.547 1 98.69 133 ASN A N 1
ATOM 1058 C CA . ASN A 1 133 ? 6.254 -13.172 -17.297 1 98.69 133 ASN A CA 1
ATOM 1059 C C . ASN A 1 133 ? 5.305 -13.453 -16.125 1 98.69 133 ASN A C 1
ATOM 1061 O O . ASN A 1 133 ? 4.527 -12.586 -15.734 1 98.69 133 ASN A O 1
ATOM 1065 N N . PHE A 1 134 ? 5.371 -14.664 -15.688 1 98.62 134 PHE A N 1
ATOM 1066 C CA . PHE A 1 134 ? 4.496 -15.086 -14.594 1 98.62 134 PHE A CA 1
ATOM 1067 C C . PHE A 1 134 ? 5.273 -15.195 -13.289 1 98.62 134 PHE A C 1
ATOM 1069 O O . PHE A 1 134 ? 6.211 -15.992 -13.188 1 98.62 134 PHE A O 1
ATOM 1076 N N . THR A 1 135 ? 4.871 -14.414 -12.281 1 98.75 135 THR A N 1
ATOM 1077 C CA . THR A 1 135 ? 5.535 -14.414 -10.984 1 98.75 135 THR A CA 1
ATOM 1078 C C . THR A 1 135 ? 4.586 -14.914 -9.898 1 98.75 135 THR A C 1
ATOM 1080 O O . THR A 1 135 ? 3.443 -14.461 -9.805 1 98.75 135 THR A O 1
ATOM 1083 N N . ILE A 1 136 ? 5.062 -15.836 -9.094 1 98 136 ILE A N 1
ATOM 1084 C CA . ILE A 1 136 ? 4.273 -16.406 -8.008 1 98 136 ILE A CA 1
ATOM 1085 C C . ILE A 1 136 ? 4.898 -16.031 -6.668 1 98 136 ILE A C 1
ATOM 1087 O O . ILE A 1 136 ? 6.051 -16.375 -6.395 1 98 136 ILE A O 1
ATOM 1091 N N . ALA A 1 137 ? 4.156 -15.367 -5.855 1 98.56 137 ALA A N 1
ATOM 1092 C CA . ALA A 1 137 ? 4.617 -15.039 -4.508 1 98.56 137 ALA A CA 1
ATOM 1093 C C . ALA A 1 137 ? 4.305 -16.172 -3.529 1 98.56 137 ALA A C 1
ATOM 1095 O O . ALA A 1 137 ? 3.137 -16.438 -3.244 1 98.56 137 ALA A O 1
ATOM 1096 N N . ILE A 1 138 ? 5.32 -16.828 -3.07 1 97.38 138 ILE A N 1
ATOM 1097 C CA . ILE A 1 138 ? 5.207 -17.938 -2.125 1 97.38 138 ILE A CA 1
ATOM 1098 C C . ILE A 1 138 ? 6.039 -17.625 -0.88 1 97.38 138 ILE A C 1
ATOM 1100 O O . ILE A 1 138 ? 7.23 -17.328 -0.979 1 97.38 138 ILE A O 1
ATOM 1104 N N . ASN A 1 139 ? 5.355 -17.828 0.297 1 97.19 139 ASN A N 1
ATOM 1105 C CA . ASN A 1 139 ? 6.016 -17.438 1.537 1 97.19 139 ASN A CA 1
ATOM 1106 C C . ASN A 1 139 ? 6.559 -16.016 1.453 1 97.19 139 ASN A C 1
ATOM 1108 O O . ASN A 1 139 ? 7.742 -15.773 1.709 1 97.19 139 ASN A O 1
ATOM 1112 N N . TYR A 1 140 ? 5.633 -15.156 1.053 1 98.19 140 TYR A N 1
ATOM 1113 C CA . TYR A 1 140 ? 6.012 -13.797 0.694 1 98.19 140 TYR A CA 1
ATOM 1114 C C . TYR A 1 140 ? 5.285 -12.781 1.566 1 98.19 140 TYR A C 1
ATOM 1116 O O . TYR A 1 140 ? 4.109 -12.961 1.894 1 98.19 140 TYR A O 1
ATOM 1124 N N . GLY A 1 141 ? 5.934 -11.703 1.91 1 98.06 141 GLY A N 1
ATOM 1125 C CA . GLY A 1 141 ? 5.438 -10.477 2.504 1 98.06 141 GLY A CA 1
ATOM 1126 C C . GLY A 1 141 ? 6.238 -9.25 2.104 1 98.06 141 GLY A C 1
ATOM 1127 O O . GLY A 1 141 ? 7.469 -9.312 2.006 1 98.06 141 GLY A O 1
ATOM 1128 N N . GLY A 1 142 ? 5.52 -8.203 1.847 1 98.56 142 GLY A N 1
ATOM 1129 C CA . GLY A 1 142 ? 6.184 -6.988 1.409 1 98.56 142 GLY A CA 1
ATOM 1130 C C . GLY A 1 142 ? 7.219 -6.484 2.398 1 98.56 142 GLY A C 1
ATOM 1131 O O . GLY A 1 142 ? 8.32 -6.098 2.01 1 98.56 142 GLY A O 1
ATOM 1132 N N . ARG A 1 143 ? 6.902 -6.461 3.691 1 98.62 143 ARG A N 1
ATOM 1133 C CA . ARG A 1 143 ? 7.836 -5.996 4.711 1 98.62 143 ARG A CA 1
ATOM 1134 C C . ARG A 1 143 ? 9.047 -6.914 4.805 1 98.62 143 ARG A C 1
ATOM 1136 O O . ARG A 1 143 ? 10.18 -6.445 4.93 1 98.62 143 ARG A O 1
ATOM 1143 N N . ASP A 1 144 ? 8.766 -8.219 4.734 1 98 144 ASP A N 1
ATOM 1144 C CA . ASP A 1 144 ? 9.859 -9.18 4.746 1 98 144 ASP A CA 1
ATOM 1145 C C . ASP A 1 144 ? 10.781 -8.977 3.551 1 98 144 ASP A C 1
ATOM 1147 O O . ASP A 1 144 ? 12.008 -9.023 3.689 1 98 144 ASP A O 1
ATOM 1151 N N . GLU A 1 145 ? 10.234 -8.82 2.381 1 98.69 145 GLU A N 1
ATOM 1152 C CA . GLU A 1 145 ? 11.031 -8.586 1.18 1 98.69 145 GLU A CA 1
ATOM 1153 C C . GLU A 1 145 ? 11.938 -7.367 1.344 1 98.69 145 GLU A C 1
ATOM 1155 O O . GLU A 1 145 ? 13.133 -7.43 1.05 1 98.69 145 GLU A O 1
ATOM 1160 N N . ILE A 1 146 ? 11.336 -6.27 1.803 1 98.81 146 ILE A N 1
ATOM 1161 C CA . ILE A 1 146 ? 12.102 -5.043 1.998 1 98.81 146 ILE A CA 1
ATOM 1162 C C . ILE A 1 146 ? 13.211 -5.285 3.018 1 98.81 146 ILE A C 1
ATOM 1164 O O . ILE A 1 146 ? 14.352 -4.859 2.816 1 98.81 146 ILE A O 1
ATOM 1168 N N . THR A 1 147 ? 12.891 -5.945 4.043 1 98.75 147 THR A N 1
ATOM 1169 C CA . THR A 1 147 ? 13.867 -6.227 5.086 1 98.75 147 THR A CA 1
ATOM 1170 C C . THR A 1 147 ? 15.047 -7.02 4.527 1 98.75 147 THR A C 1
ATOM 1172 O O . THR A 1 147 ? 16.203 -6.703 4.801 1 98.75 147 THR A O 1
ATOM 1175 N N . ARG A 1 148 ? 14.742 -8.055 3.754 1 98.31 148 ARG A N 1
ATOM 1176 C CA . ARG A 1 148 ? 15.797 -8.844 3.135 1 98.31 148 ARG A CA 1
ATOM 1177 C C . ARG A 1 148 ? 16.625 -7.988 2.186 1 98.31 148 ARG A C 1
ATOM 1179 O O . ARG A 1 148 ? 17.859 -8.125 2.129 1 98.31 148 ARG A O 1
ATOM 1186 N N . ALA A 1 149 ? 15.977 -7.102 1.454 1 98.75 149 ALA A N 1
ATOM 1187 C CA . ALA A 1 149 ? 16.688 -6.18 0.578 1 98.75 149 ALA A CA 1
ATOM 1188 C C . ALA A 1 149 ? 17.625 -5.273 1.379 1 98.75 149 ALA A C 1
ATOM 1190 O O . ALA A 1 149 ? 18.766 -5.031 0.979 1 98.75 149 ALA A O 1
ATOM 1191 N N . VAL A 1 150 ? 17.141 -4.789 2.498 1 98.88 150 VAL A N 1
ATOM 1192 C CA . VAL A 1 1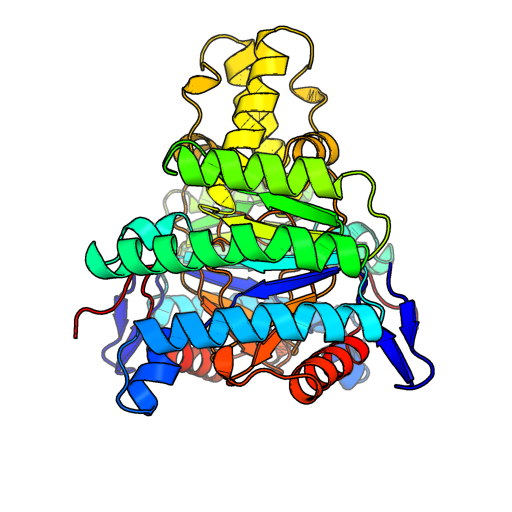50 ? 17.938 -3.904 3.35 1 98.88 150 VAL A CA 1
ATOM 1193 C C . VAL A 1 150 ? 19.141 -4.656 3.9 1 98.88 150 VAL A C 1
ATOM 1195 O O . VAL A 1 150 ? 20.234 -4.105 3.977 1 98.88 150 VAL A O 1
ATOM 1198 N N . ARG A 1 151 ? 18.984 -5.91 4.27 1 98.75 151 ARG A N 1
ATOM 1199 C CA . ARG A 1 151 ? 20.109 -6.723 4.738 1 98.75 151 ARG A CA 1
ATOM 1200 C C . ARG A 1 151 ? 21.156 -6.871 3.648 1 98.75 151 ARG A C 1
ATOM 1202 O O . ARG A 1 151 ? 22.359 -6.766 3.922 1 98.75 151 ARG A O 1
ATOM 1209 N N . LYS A 1 152 ? 20.719 -7.137 2.453 1 98.62 152 LYS A N 1
ATOM 1210 C CA . LYS A 1 152 ? 21.641 -7.242 1.332 1 98.62 152 LYS A CA 1
ATOM 1211 C C . LYS A 1 152 ? 22.438 -5.949 1.146 1 98.62 152 LYS A C 1
ATOM 1213 O O . LYS A 1 152 ? 23.656 -5.977 0.989 1 98.62 152 LYS A O 1
ATOM 1218 N N . ILE A 1 153 ? 21.734 -4.84 1.156 1 98.88 153 ILE A N 1
ATOM 1219 C CA . ILE A 1 153 ? 22.344 -3.529 0.966 1 98.88 153 ILE A CA 1
ATOM 1220 C C . ILE A 1 153 ? 23.328 -3.246 2.1 1 98.88 153 ILE A C 1
ATOM 1222 O O . ILE A 1 153 ? 24.438 -2.797 1.859 1 98.88 153 ILE A O 1
ATOM 1226 N N . ALA A 1 154 ? 22.875 -3.561 3.301 1 98.75 154 ALA A N 1
ATOM 1227 C CA . ALA A 1 154 ? 23.734 -3.385 4.469 1 98.75 154 ALA A CA 1
ATOM 1228 C C . ALA A 1 154 ? 25 -4.238 4.359 1 98.75 154 ALA A C 1
ATOM 1230 O O . ALA A 1 154 ? 26.078 -3.834 4.809 1 98.75 154 ALA A O 1
ATOM 1231 N N . GLY A 1 155 ? 24.844 -5.43 3.863 1 98.69 155 GLY A N 1
ATOM 1232 C CA . GLY A 1 155 ? 26 -6.277 3.615 1 98.69 155 GLY A CA 1
ATOM 1233 C C . GLY A 1 155 ? 27.016 -5.641 2.688 1 98.69 155 GLY A C 1
ATOM 1234 O O . GLY A 1 155 ? 28.219 -5.676 2.955 1 98.69 155 GLY A O 1
ATOM 1235 N N . LYS A 1 156 ? 26.547 -5.07 1.624 1 98.62 156 LYS A N 1
ATOM 1236 C CA . LYS A 1 156 ? 27.406 -4.367 0.686 1 98.62 156 LYS A CA 1
ATOM 1237 C C . LYS A 1 156 ? 28.141 -3.213 1.369 1 98.62 156 LYS A C 1
ATOM 1239 O O . LYS A 1 156 ? 29.312 -2.943 1.069 1 98.62 156 LYS A O 1
ATOM 1244 N N . VAL A 1 157 ? 27.453 -2.533 2.195 1 98.62 157 VAL A N 1
ATOM 1245 C CA . VAL A 1 157 ? 28.047 -1.427 2.939 1 98.62 157 VAL A CA 1
ATOM 1246 C C . VAL A 1 157 ? 29.125 -1.957 3.887 1 98.62 157 VAL A C 1
ATOM 1248 O O . VAL A 1 157 ? 30.219 -1.389 3.977 1 98.62 157 VAL A O 1
ATOM 1251 N N . SER A 1 158 ? 28.781 -3.021 4.598 1 98 158 SER A N 1
ATOM 1252 C CA . SER A 1 158 ? 29.719 -3.643 5.531 1 98 158 SER A CA 1
ATOM 1253 C C . SER A 1 158 ? 30.984 -4.086 4.824 1 98 158 SER A C 1
ATOM 1255 O O . SER A 1 158 ? 32.094 -3.988 5.383 1 98 158 SER A O 1
ATOM 1257 N N . GLU A 1 159 ? 30.875 -4.492 3.604 1 97.38 159 GLU A N 1
ATOM 1258 C CA . GLU A 1 159 ? 32 -4.973 2.805 1 97.38 159 GLU A CA 1
ATOM 1259 C C . GLU A 1 159 ? 32.75 -3.818 2.145 1 97.38 159 GLU A C 1
ATOM 1261 O O . GLU A 1 159 ? 33.812 -4.008 1.592 1 97.38 159 GLU A O 1
ATOM 1266 N N . GLY A 1 160 ? 32.156 -2.641 2.117 1 96.94 160 GLY A N 1
ATOM 1267 C CA . GLY A 1 160 ? 32.812 -1.457 1.581 1 96.94 160 GLY A CA 1
ATOM 1268 C C . GLY A 1 160 ? 32.5 -1.219 0.115 1 96.94 160 GLY A C 1
ATOM 1269 O O . GLY A 1 160 ? 33.031 -0.298 -0.497 1 96.94 160 GLY A O 1
ATOM 1270 N N . SER A 1 161 ? 31.578 -1.973 -0.456 1 97.81 161 SER A N 1
ATOM 1271 C CA . SER A 1 161 ? 31.297 -1.856 -1.884 1 97.81 161 SER A CA 1
ATOM 1272 C C . SER A 1 161 ? 30.188 -0.844 -2.15 1 97.81 161 SER A C 1
ATOM 1274 O O . SER A 1 161 ? 29.906 -0.515 -3.303 1 97.81 161 SER A O 1
ATOM 1276 N N . LEU A 1 162 ? 29.625 -0.334 -1.109 1 98.38 162 LEU A N 1
ATOM 1277 C CA . LEU A 1 162 ? 28.562 0.659 -1.211 1 98.38 162 LEU A CA 1
ATOM 1278 C C . LEU A 1 162 ? 28.609 1.631 -0.037 1 98.38 162 LEU A C 1
ATOM 1280 O O . LEU A 1 162 ? 28.812 1.219 1.107 1 98.38 162 LEU A O 1
ATOM 1284 N N . LYS A 1 163 ? 28.484 2.896 -0.334 1 98.44 163 LYS A N 1
ATOM 1285 C CA . LYS A 1 163 ? 28.406 3.896 0.727 1 98.44 163 LYS A CA 1
ATOM 1286 C C . LYS A 1 163 ? 26.953 4.195 1.094 1 98.44 163 LYS A C 1
ATOM 1288 O O . LYS A 1 163 ? 26.094 4.266 0.218 1 98.44 163 LYS A O 1
ATOM 1293 N N . PRO A 1 164 ? 26.75 4.387 2.379 1 98.56 164 PRO A N 1
ATOM 1294 C CA . PRO A 1 164 ? 25.375 4.695 2.809 1 98.56 164 PRO A CA 1
ATOM 1295 C C . PRO A 1 164 ? 24.766 5.863 2.041 1 98.56 164 PRO A C 1
ATOM 1297 O O . PRO A 1 164 ? 23.594 5.812 1.655 1 98.56 164 PRO A O 1
ATOM 1300 N N . GLU A 1 165 ? 25.453 6.938 1.726 1 97.62 165 GLU A N 1
ATOM 1301 C CA . GLU A 1 165 ? 24.938 8.156 1.094 1 97.62 165 GLU A CA 1
ATOM 1302 C C . GLU A 1 165 ? 24.578 7.906 -0.367 1 97.62 165 GLU A C 1
ATOM 1304 O O . GLU A 1 165 ? 23.891 8.719 -0.988 1 97.62 165 GLU A O 1
ATOM 1309 N N . ASP A 1 166 ? 25.031 6.781 -0.929 1 98.38 166 ASP A N 1
ATOM 1310 C CA . ASP A 1 166 ? 24.797 6.477 -2.336 1 98.38 166 ASP A CA 1
ATOM 1311 C C . ASP A 1 166 ? 23.531 5.652 -2.512 1 98.38 166 ASP A C 1
ATOM 1313 O O . ASP A 1 166 ? 23.109 5.379 -3.639 1 98.38 166 ASP A O 1
ATOM 1317 N N . ILE A 1 167 ? 22.953 5.273 -1.42 1 98.69 167 ILE A N 1
ATOM 1318 C CA . ILE A 1 167 ? 21.734 4.477 -1.469 1 98.69 167 ILE A CA 1
ATOM 1319 C C . ILE A 1 167 ? 20.562 5.344 -1.926 1 98.69 167 ILE A C 1
ATOM 1321 O O . ILE A 1 167 ? 20.312 6.41 -1.356 1 98.69 167 ILE A O 1
ATOM 1325 N N . ASP A 1 168 ? 19.922 4.918 -2.953 1 98.62 168 ASP A N 1
ATOM 1326 C CA . ASP A 1 168 ? 18.734 5.598 -3.465 1 98.62 168 ASP A CA 1
ATOM 1327 C C . ASP A 1 168 ? 17.609 4.605 -3.756 1 98.62 168 ASP A C 1
ATOM 1329 O O . ASP A 1 168 ? 17.703 3.432 -3.391 1 98.62 168 ASP A O 1
ATOM 1333 N N . GLU A 1 169 ? 16.547 5.055 -4.293 1 98.44 169 GLU A N 1
ATOM 1334 C CA . GLU A 1 169 ? 15.391 4.199 -4.551 1 98.44 169 GLU A CA 1
ATOM 1335 C C . GLU A 1 169 ? 15.75 3.066 -5.508 1 98.44 169 GLU A C 1
ATOM 1337 O O . GLU A 1 169 ? 15.258 1.944 -5.359 1 98.44 169 GLU A O 1
ATOM 1342 N N . ASP A 1 170 ? 16.594 3.354 -6.473 1 98.5 170 ASP A N 1
ATOM 1343 C CA . ASP A 1 170 ? 17.031 2.32 -7.406 1 98.5 170 ASP A CA 1
ATOM 1344 C C . ASP A 1 170 ? 17.828 1.232 -6.695 1 98.5 170 ASP A C 1
ATOM 1346 O O . ASP A 1 170 ? 17.734 0.054 -7.043 1 98.5 170 ASP A O 1
ATOM 1350 N N . THR A 1 171 ? 18.656 1.692 -5.746 1 98.81 171 THR A N 1
ATOM 1351 C CA . THR A 1 171 ? 19.391 0.718 -4.953 1 98.81 171 THR A CA 1
ATOM 1352 C C . THR A 1 171 ? 18.438 -0.272 -4.285 1 98.81 171 THR A C 1
ATOM 1354 O O . THR A 1 171 ? 18.672 -1.481 -4.312 1 98.81 171 THR A O 1
ATOM 1357 N N . ILE A 1 172 ? 17.406 0.224 -3.744 1 98.81 172 ILE A N 1
ATOM 1358 C CA . ILE A 1 172 ? 16.453 -0.629 -3.055 1 98.81 172 ILE A CA 1
ATOM 1359 C C . ILE A 1 172 ? 15.719 -1.512 -4.066 1 98.81 172 ILE A C 1
ATOM 1361 O O . ILE A 1 172 ? 15.688 -2.736 -3.924 1 98.81 172 ILE A O 1
ATOM 1365 N N . SER A 1 173 ? 15.195 -0.922 -5.133 1 98.75 173 SER A N 1
ATOM 1366 C CA . SER A 1 173 ? 14.453 -1.654 -6.152 1 98.75 173 SER A CA 1
ATOM 1367 C C . SER A 1 173 ? 15.281 -2.803 -6.719 1 98.75 173 SER A C 1
ATOM 1369 O O . SER A 1 173 ? 14.75 -3.893 -6.961 1 98.75 173 SER A O 1
ATOM 1371 N N . ASN A 1 174 ? 16.562 -2.578 -6.871 1 98.56 174 ASN A N 1
ATOM 1372 C CA . ASN A 1 174 ? 17.453 -3.553 -7.5 1 98.56 174 ASN A CA 1
ATOM 1373 C C . ASN A 1 174 ? 17.812 -4.68 -6.539 1 98.56 174 ASN A C 1
ATOM 1375 O O . ASN A 1 174 ? 18.422 -5.672 -6.941 1 98.56 174 ASN A O 1
ATOM 1379 N N . ASN A 1 175 ? 17.438 -4.523 -5.312 1 98.75 175 ASN A N 1
ATOM 1380 C CA . ASN A 1 175 ? 17.75 -5.566 -4.34 1 98.75 175 ASN A CA 1
ATOM 1381 C C . ASN A 1 175 ? 16.484 -6.262 -3.838 1 98.75 175 ASN A C 1
ATOM 1383 O O . ASN A 1 175 ? 16.562 -7.121 -2.955 1 98.75 175 ASN A O 1
ATOM 1387 N N . LEU A 1 176 ? 15.352 -5.918 -4.348 1 98.81 176 LEU A N 1
ATOM 1388 C CA . LEU A 1 176 ? 14.102 -6.605 -4.051 1 98.81 176 LEU A CA 1
ATOM 1389 C C . LEU A 1 176 ? 13.984 -7.895 -4.855 1 98.81 176 LEU A C 1
ATOM 1391 O O . LEU A 1 176 ? 14.727 -8.102 -5.816 1 98.81 176 LEU A O 1
ATOM 1395 N N . ASP A 1 177 ? 13.016 -8.781 -4.453 1 98.31 177 ASP A N 1
ATOM 1396 C CA . ASP A 1 177 ? 12.758 -10.016 -5.191 1 98.31 177 ASP A CA 1
ATOM 1397 C C . ASP A 1 177 ? 12.297 -9.711 -6.617 1 98.31 177 ASP A C 1
ATOM 1399 O O . ASP A 1 177 ? 12.531 -10.5 -7.531 1 98.31 177 ASP A O 1
ATOM 1403 N N . THR A 1 178 ? 11.727 -8.523 -6.812 1 98.44 178 THR A N 1
ATOM 1404 C CA . THR A 1 178 ? 11.078 -8.164 -8.07 1 98.44 178 THR A CA 1
ATOM 1405 C C . THR A 1 178 ? 12.008 -7.328 -8.938 1 98.44 178 THR A C 1
ATOM 1407 O O . THR A 1 178 ? 11.555 -6.605 -9.828 1 98.44 178 THR A O 1
ATOM 1410 N N . TRP A 1 179 ? 13.289 -7.367 -8.758 1 97.94 179 TRP A N 1
ATOM 1411 C CA . TRP A 1 179 ? 14.242 -6.441 -9.359 1 97.94 179 TRP A CA 1
ATOM 1412 C C . TRP A 1 179 ? 14.172 -6.504 -10.875 1 97.94 179 TRP A C 1
ATOM 1414 O O . TRP A 1 179 ? 14.484 -5.523 -11.562 1 97.94 179 TRP A O 1
ATOM 1424 N N . GLU A 1 180 ? 13.672 -7.594 -11.453 1 96.31 180 GLU A N 1
ATOM 1425 C CA . GLU A 1 180 ? 13.641 -7.754 -12.906 1 96.31 180 GLU A CA 1
ATOM 1426 C C . GLU A 1 180 ? 12.305 -7.301 -13.477 1 96.31 180 GLU A C 1
ATOM 1428 O O . GLU A 1 180 ? 12.102 -7.34 -14.695 1 96.31 180 GLU A O 1
ATOM 1433 N N . LEU A 1 181 ? 11.414 -6.934 -12.625 1 98 181 LEU A N 1
ATOM 1434 C CA . LEU A 1 181 ? 10.055 -6.637 -13.055 1 98 181 LEU A CA 1
ATOM 1435 C C . LEU A 1 181 ? 9.758 -5.145 -12.938 1 98 181 LEU A C 1
ATOM 1437 O O . LEU A 1 181 ? 10.234 -4.484 -12.008 1 98 181 LEU A O 1
ATOM 1441 N N . PRO A 1 182 ? 8.992 -4.586 -13.906 1 98.19 182 PRO A N 1
ATOM 1442 C CA . PRO A 1 182 ? 8.422 -3.266 -13.625 1 98.19 182 PRO A CA 1
ATOM 1443 C C . PRO A 1 182 ? 7.375 -3.291 -12.516 1 98.19 182 PRO A C 1
ATOM 1445 O O . PRO A 1 182 ? 6.84 -4.355 -12.195 1 98.19 182 PRO A O 1
ATOM 1448 N N . ASP A 1 183 ? 7.109 -2.178 -11.922 1 98.25 183 ASP A N 1
ATOM 1449 C CA . ASP A 1 183 ? 6.035 -2.09 -10.938 1 98.25 183 ASP A CA 1
ATOM 1450 C C . ASP A 1 183 ? 4.684 -2.41 -11.57 1 98.25 183 ASP A C 1
ATOM 1452 O O . ASP A 1 183 ? 4.465 -2.139 -12.75 1 98.25 183 ASP A O 1
ATOM 1456 N N . PRO A 1 184 ? 3.744 -2.957 -10.766 1 98.69 184 PRO A N 1
ATOM 1457 C CA . PRO A 1 184 ? 2.404 -3.191 -11.312 1 98.69 184 PRO A CA 1
ATOM 1458 C C . PRO A 1 184 ? 1.694 -1.899 -11.703 1 98.69 184 PRO A C 1
ATOM 1460 O O . PRO A 1 184 ? 1.805 -0.891 -11.008 1 98.69 184 PRO A O 1
ATOM 1463 N N . ASP A 1 185 ? 1.02 -2.033 -12.805 1 98.31 185 ASP A N 1
ATOM 1464 C CA . ASP A 1 185 ? 0.123 -0.956 -13.219 1 98.31 185 ASP A CA 1
ATOM 1465 C C . ASP A 1 185 ? -1.227 -1.067 -12.508 1 98.31 185 ASP A C 1
ATOM 1467 O O . ASP A 1 185 ? -1.844 -0.054 -12.172 1 98.31 185 ASP A O 1
ATOM 1471 N N . LEU A 1 186 ? -1.609 -2.27 -12.305 1 98.69 186 LEU A N 1
ATOM 1472 C CA . LEU A 1 186 ? -2.93 -2.572 -11.758 1 98.69 186 LEU A CA 1
ATOM 1473 C C . LEU A 1 186 ? -2.848 -3.693 -10.727 1 98.69 186 LEU A C 1
ATOM 1475 O O . LEU A 1 186 ? -2.215 -4.723 -10.977 1 98.69 186 LEU A O 1
ATOM 1479 N N . LEU A 1 187 ? -3.4 -3.455 -9.57 1 98.88 187 LEU A N 1
ATOM 1480 C CA . LEU A 1 187 ? -3.645 -4.504 -8.586 1 98.88 187 LEU A CA 1
ATOM 1481 C C . LEU A 1 187 ? -5.121 -4.875 -8.547 1 98.88 187 LEU A C 1
ATOM 1483 O O . LEU A 1 187 ? -5.984 -4.004 -8.43 1 98.88 187 LEU A O 1
ATOM 1487 N N . ILE A 1 188 ? -5.395 -6.113 -8.656 1 98.88 188 ILE A N 1
ATOM 1488 C CA . ILE A 1 188 ? -6.75 -6.633 -8.508 1 98.88 188 ILE A CA 1
ATOM 1489 C C . ILE A 1 188 ? -6.852 -7.449 -7.223 1 98.88 188 ILE A C 1
ATOM 1491 O O . ILE A 1 188 ? -6.027 -8.336 -6.977 1 98.88 188 ILE A O 1
ATOM 1495 N N . ARG A 1 189 ? -7.797 -7.117 -6.441 1 98.81 189 ARG A N 1
ATOM 1496 C CA . ARG A 1 189 ? -8.094 -7.984 -5.305 1 98.81 189 ARG A CA 1
ATOM 1497 C C . ARG A 1 189 ? -9.562 -8.406 -5.312 1 98.81 189 ARG A C 1
ATOM 1499 O O . ARG A 1 189 ? -10.453 -7.57 -5.441 1 98.81 189 ARG A O 1
ATOM 1506 N N . THR A 1 190 ? -9.758 -9.672 -5.156 1 98.5 190 THR A N 1
ATOM 1507 C CA . THR A 1 190 ? -11.094 -10.258 -5.156 1 98.5 190 THR A CA 1
ATOM 1508 C C . THR A 1 190 ? -11.641 -10.352 -3.732 1 98.5 190 THR A C 1
ATOM 1510 O O . THR A 1 190 ? -10.922 -10.078 -2.768 1 98.5 190 THR A O 1
ATOM 1513 N N . SER A 1 191 ? -12.953 -10.555 -3.586 1 97.19 191 SER A N 1
ATOM 1514 C CA . SER A 1 191 ? -13.719 -10.938 -2.404 1 97.19 191 SER A CA 1
ATOM 1515 C C . SER A 1 191 ? -14.18 -9.719 -1.622 1 97.19 191 SER A C 1
ATOM 1517 O O . SER A 1 191 ? -14.727 -9.852 -0.524 1 97.19 191 SER A O 1
ATOM 1519 N N . GLY A 1 192 ? -13.852 -8.547 -2.088 1 95.06 192 GLY A N 1
ATOM 1520 C CA . GLY A 1 192 ? -14.445 -7.352 -1.514 1 95.06 192 GLY A CA 1
ATOM 1521 C C . GLY A 1 192 ? -13.578 -6.695 -0.459 1 95.06 192 GLY A C 1
ATOM 1522 O O . GLY A 1 192 ? -13.789 -5.535 -0.107 1 95.06 192 GLY A O 1
ATOM 1523 N N . GLU A 1 193 ? -12.625 -7.402 0.079 1 95.56 193 GLU A N 1
ATOM 1524 C CA . GLU A 1 193 ? -11.703 -6.809 1.048 1 95.56 193 GLU A CA 1
ATOM 1525 C C . GLU A 1 193 ? -10.859 -5.715 0.406 1 95.56 193 GLU A C 1
ATOM 1527 O O . GLU A 1 193 ? -10.414 -5.852 -0.736 1 95.56 193 GLU A O 1
ATOM 1532 N N . GLN A 1 194 ? -10.703 -4.621 1.137 1 97.81 194 GLN A N 1
ATOM 1533 C CA . GLN A 1 194 ? -9.898 -3.52 0.618 1 97.81 194 GLN A CA 1
ATOM 1534 C C . GLN A 1 194 ? -8.688 -3.26 1.507 1 97.81 194 GLN A C 1
ATOM 1536 O O . GLN A 1 194 ? -8.734 -2.4 2.389 1 97.81 194 GLN A O 1
ATOM 1541 N N . ARG A 1 195 ? -7.691 -3.953 1.31 1 98.06 195 ARG A N 1
ATOM 1542 C CA . ARG A 1 195 ? -6.391 -3.871 1.966 1 98.06 195 ARG A CA 1
ATOM 1543 C C . ARG A 1 195 ? -5.32 -4.586 1.15 1 98.06 195 ARG A C 1
ATOM 1545 O O . ARG A 1 195 ? -5.637 -5.359 0.244 1 98.06 195 ARG A O 1
ATOM 1552 N N . LEU A 1 196 ? -4.062 -4.414 1.467 1 98.19 196 LEU A N 1
ATOM 1553 C CA . LEU A 1 196 ? -2.969 -4.988 0.688 1 98.19 196 LEU A CA 1
ATOM 1554 C C . LEU A 1 196 ? -2.488 -6.297 1.307 1 98.19 196 LEU A C 1
ATOM 1556 O O . LEU A 1 196 ? -1.86 -7.113 0.63 1 98.19 196 LEU A O 1
ATOM 1560 N N . SER A 1 197 ? -2.686 -6.43 2.637 1 97.44 197 SER A N 1
ATOM 1561 C CA . SER A 1 197 ? -2.268 -7.621 3.367 1 97.44 197 SER A CA 1
ATOM 1562 C C . SER A 1 197 ? -0.787 -7.914 3.152 1 97.44 197 SER A C 1
ATOM 1564 O O . SER A 1 197 ? -0.409 -9.047 2.848 1 97.44 197 SER A O 1
ATOM 1566 N N . ASN A 1 198 ? 0.009 -6.922 3.213 1 98 198 ASN A N 1
ATOM 1567 C CA . ASN A 1 198 ? 1.463 -7.047 3.207 1 98 198 ASN A CA 1
ATOM 1568 C C . ASN A 1 198 ? 1.979 -7.52 1.852 1 98 198 ASN A C 1
ATOM 1570 O O . ASN A 1 198 ? 3.002 -8.203 1.777 1 98 198 ASN A O 1
ATOM 1574 N N . TYR A 1 199 ? 1.198 -7.227 0.788 1 98.62 199 TYR A N 1
ATOM 1575 C CA . TYR A 1 199 ? 1.546 -7.605 -0.577 1 98.62 199 TYR A CA 1
ATOM 1576 C C . TYR A 1 199 ? 2.232 -6.453 -1.304 1 98.62 199 TYR A C 1
ATOM 1578 O O . TYR A 1 199 ? 1.694 -5.348 -1.375 1 98.62 199 TYR A O 1
ATOM 1586 N N . LEU A 1 200 ? 3.492 -6.617 -1.795 1 98.81 200 LEU A N 1
ATOM 1587 C CA . LEU A 1 200 ? 4.207 -5.73 -2.705 1 98.81 200 LEU A CA 1
ATOM 1588 C C . LEU A 1 200 ? 4.199 -4.297 -2.186 1 98.81 200 LEU A C 1
ATOM 1590 O O . LEU A 1 200 ? 3.848 -3.369 -2.918 1 98.81 200 LEU A O 1
ATOM 1594 N N . CYS A 1 201 ? 4.625 -4.09 -1.002 1 98.62 201 CYS A N 1
ATOM 1595 C CA . CYS A 1 201 ? 4.527 -2.818 -0.29 1 98.62 201 CYS A CA 1
ATOM 1596 C C . CYS A 1 201 ? 5.305 -1.728 -1.015 1 98.62 201 CYS A C 1
ATOM 1598 O O . CYS A 1 201 ? 4.863 -0.579 -1.074 1 98.62 201 CYS A O 1
ATOM 1600 N N . TRP A 1 202 ? 6.414 -2.066 -1.605 1 98.75 202 TRP A N 1
ATOM 1601 C CA . TRP A 1 202 ? 7.258 -1.123 -2.334 1 98.75 202 TRP A CA 1
ATOM 1602 C C . TRP A 1 202 ? 6.719 -0.886 -3.74 1 98.75 202 TRP A C 1
ATOM 1604 O O . TRP A 1 202 ? 6.602 0.26 -4.184 1 98.75 202 TRP A O 1
ATOM 1614 N N . GLN A 1 203 ? 6.285 -1.945 -4.387 1 98.81 203 GLN A N 1
ATOM 1615 C CA . GLN A 1 203 ? 6.008 -1.944 -5.82 1 98.81 203 GLN A CA 1
ATOM 1616 C C . GLN A 1 203 ? 4.676 -1.264 -6.121 1 98.81 203 GLN A C 1
ATOM 1618 O O . GLN A 1 203 ? 4.457 -0.787 -7.238 1 98.81 203 GLN A O 1
ATOM 1623 N N . LEU A 1 204 ? 3.809 -1.147 -5.117 1 98.62 204 LEU A N 1
ATOM 1624 C CA . LEU A 1 204 ? 2.445 -0.699 -5.375 1 98.62 204 LEU A CA 1
ATOM 1625 C C . LEU A 1 204 ? 2.314 0.804 -5.152 1 98.62 204 LEU A C 1
ATOM 1627 O O . LEU A 1 204 ? 1.204 1.339 -5.137 1 98.62 204 LEU A O 1
ATOM 1631 N N . ALA A 1 205 ? 3.396 1.504 -5.016 1 98 205 ALA A N 1
ATOM 1632 C CA . ALA A 1 205 ? 3.414 2.922 -4.668 1 98 205 ALA A CA 1
ATOM 1633 C C . ALA A 1 205 ? 2.516 3.729 -5.598 1 98 205 ALA A C 1
ATOM 1635 O O . ALA A 1 205 ? 1.774 4.605 -5.148 1 98 205 ALA A 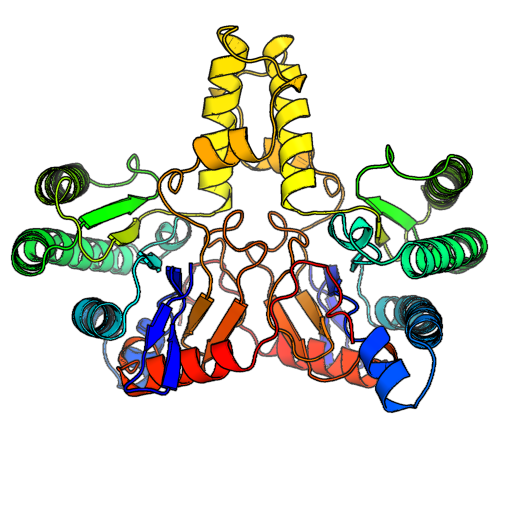O 1
ATOM 1636 N N . TYR A 1 206 ? 2.465 3.416 -6.891 1 97 206 TYR A N 1
ATOM 1637 C CA . TYR A 1 206 ? 1.691 4.203 -7.844 1 97 206 TYR A CA 1
ATOM 1638 C C . TYR A 1 206 ? 0.759 3.314 -8.656 1 97 206 TYR A C 1
ATOM 1640 O O . TYR A 1 206 ? 0.362 3.674 -9.766 1 97 206 TYR A O 1
ATOM 1648 N N . THR A 1 207 ? 0.526 2.189 -8.117 1 98.19 207 THR A N 1
ATOM 1649 C CA . THR A 1 207 ? -0.339 1.211 -8.773 1 98.19 207 THR A CA 1
ATOM 1650 C C . THR A 1 207 ? -1.807 1.596 -8.609 1 98.19 207 THR A C 1
ATOM 1652 O O . THR A 1 207 ? -2.227 2.035 -7.539 1 98.19 207 THR A O 1
ATOM 1655 N N . GLU A 1 208 ? -2.605 1.421 -9.711 1 98.19 208 GLU A N 1
ATOM 1656 C CA . GLU A 1 208 ? -4.055 1.542 -9.602 1 98.19 208 GLU A CA 1
ATOM 1657 C C . GLU A 1 208 ? -4.672 0.288 -8.984 1 98.19 208 GLU A C 1
ATOM 1659 O O . GLU A 1 208 ? -4.25 -0.83 -9.289 1 98.19 208 GLU A O 1
ATOM 1664 N N . PHE A 1 209 ? -5.645 0.515 -8.125 1 98.75 209 PHE A N 1
ATOM 1665 C CA . PHE A 1 209 ? -6.266 -0.622 -7.453 1 98.75 209 PHE A CA 1
ATOM 1666 C C . PHE A 1 209 ? -7.652 -0.893 -8.031 1 98.75 209 PHE A C 1
ATOM 1668 O O . PHE A 1 209 ? -8.375 0.039 -8.383 1 98.75 209 PHE A O 1
ATOM 1675 N N . TYR A 1 210 ? -8.023 -2.105 -8.133 1 98.69 210 TYR A N 1
ATOM 1676 C CA . TYR A 1 210 ? -9.359 -2.596 -8.453 1 98.69 210 TYR A CA 1
ATOM 1677 C C . TYR A 1 210 ? -9.805 -3.656 -7.453 1 98.69 210 TYR A C 1
ATOM 1679 O O . TYR A 1 210 ? -9.211 -4.734 -7.379 1 98.69 210 TYR A O 1
ATOM 1687 N N . PHE A 1 211 ? -10.828 -3.326 -6.73 1 98.38 211 PHE A N 1
ATOM 1688 C CA . PHE A 1 211 ? -11.414 -4.254 -5.77 1 98.38 211 PHE A CA 1
ATOM 1689 C C . PHE A 1 211 ? -12.773 -4.746 -6.258 1 98.38 211 PHE A C 1
ATOM 1691 O O . PHE A 1 211 ? -13.578 -3.965 -6.766 1 98.38 211 PHE A O 1
ATOM 1698 N N . THR A 1 212 ? -12.977 -6.004 -6.156 1 98.44 212 THR A N 1
ATOM 1699 C CA . THR A 1 212 ? -14.242 -6.574 -6.598 1 98.44 212 THR A CA 1
ATOM 1700 C C . THR A 1 212 ? -14.789 -7.543 -5.555 1 98.44 212 THR A C 1
ATOM 1702 O O . THR A 1 212 ? -14.023 -8.172 -4.824 1 98.44 212 THR A O 1
ATOM 1705 N N . ASP A 1 213 ? -16.094 -7.703 -5.555 1 97.62 213 ASP A N 1
ATOM 1706 C CA . ASP A 1 213 ? -16.75 -8.562 -4.574 1 97.62 213 ASP A CA 1
ATOM 1707 C C . ASP A 1 213 ? -16.734 -10.023 -5.016 1 97.62 213 ASP A C 1
ATOM 1709 O O . ASP A 1 213 ? -17.047 -10.914 -4.234 1 97.62 213 ASP A O 1
ATOM 1713 N N . ILE A 1 214 ? -16.281 -10.227 -6.199 1 98.12 214 ILE A N 1
ATOM 1714 C CA . ILE A 1 214 ? -16.266 -11.586 -6.73 1 98.12 214 ILE A CA 1
ATOM 1715 C C . ILE A 1 214 ? -15.18 -12.398 -6.02 1 98.12 214 ILE A C 1
ATOM 1717 O O . ILE A 1 214 ? -14.094 -11.891 -5.734 1 98.12 214 ILE A O 1
ATOM 1721 N N . TYR A 1 215 ? -15.602 -13.656 -5.684 1 98.69 215 TYR A N 1
ATOM 1722 C CA . TYR A 1 215 ? -14.57 -14.547 -5.148 1 98.69 215 TYR A CA 1
ATOM 1723 C C . TYR A 1 215 ? -13.633 -15.016 -6.25 1 98.69 215 TYR A C 1
ATOM 1725 O O . TYR A 1 215 ? -14.055 -15.242 -7.383 1 98.69 215 TYR A O 1
ATOM 1733 N N . TRP A 1 216 ? -12.391 -15.273 -5.949 1 98.69 216 TRP A N 1
ATOM 1734 C CA . TRP A 1 216 ? -11.367 -15.609 -6.93 1 98.69 216 TRP A CA 1
ATOM 1735 C C . TRP A 1 216 ? -11.773 -16.844 -7.742 1 98.69 216 TRP A C 1
ATOM 1737 O O . TRP A 1 216 ? -11.672 -16.828 -8.969 1 98.69 216 TRP A O 1
ATOM 1747 N N . PRO A 1 217 ? -12.352 -17.875 -7.09 1 98.75 217 PRO A N 1
ATOM 1748 C CA . PRO A 1 217 ? -12.688 -19.062 -7.887 1 98.75 217 PRO A CA 1
ATOM 1749 C C . PRO A 1 217 ? -13.727 -18.766 -8.969 1 98.75 217 PRO A C 1
ATOM 1751 O O . PRO A 1 217 ? -13.898 -19.562 -9.891 1 98.75 217 PRO A O 1
ATOM 1754 N N . ASP A 1 218 ? -14.391 -17.641 -8.859 1 98.69 218 ASP A N 1
ATOM 1755 C CA . ASP A 1 218 ? -15.406 -17.266 -9.836 1 98.69 218 ASP A CA 1
ATOM 1756 C C . ASP A 1 218 ? -14.867 -16.234 -10.82 1 98.69 218 ASP A C 1
ATOM 1758 O O . ASP A 1 218 ? -15.578 -15.812 -11.734 1 98.69 218 ASP A O 1
ATOM 1762 N N . PHE A 1 219 ? -13.68 -15.734 -10.672 1 98.75 219 PHE A N 1
ATOM 1763 C CA . PHE A 1 219 ? -13.078 -14.711 -11.516 1 98.75 219 PHE A CA 1
ATOM 1764 C C . PHE A 1 219 ? -12.734 -15.273 -12.891 1 98.75 219 PHE A C 1
ATOM 1766 O O . PHE A 1 219 ? -12.094 -16.328 -12.992 1 98.75 219 PHE A O 1
ATOM 1773 N N . ASP A 1 220 ? -13.219 -14.672 -13.961 1 98.5 220 ASP A N 1
ATOM 1774 C CA . ASP A 1 220 ? -13.016 -15.164 -15.32 1 98.5 220 ASP A CA 1
ATOM 1775 C C . ASP A 1 220 ? -12.648 -14.023 -16.266 1 98.5 220 ASP A C 1
ATOM 1777 O O . ASP A 1 220 ? -12.328 -12.922 -15.828 1 98.5 220 ASP A O 1
ATOM 1781 N N . ARG A 1 221 ? -12.617 -14.328 -17.531 1 98.56 221 ARG A N 1
ATOM 1782 C CA . ARG A 1 221 ? -12.211 -13.383 -18.562 1 98.56 221 ARG A CA 1
ATOM 1783 C C . ARG A 1 221 ? -13.07 -12.117 -18.516 1 98.56 221 ARG A C 1
ATOM 1785 O O . ARG A 1 221 ? -12.555 -11.008 -18.625 1 98.56 221 ARG A O 1
ATOM 1792 N N . GLU A 1 222 ? -14.328 -12.273 -18.359 1 98.56 222 GLU A N 1
ATOM 1793 C CA . GLU A 1 222 ? -15.242 -11.141 -18.344 1 98.56 222 GLU A CA 1
ATOM 1794 C C . GLU A 1 222 ? -14.953 -10.227 -17.156 1 98.56 222 GLU A C 1
ATOM 1796 O O . GLU A 1 222 ? -14.977 -9 -17.281 1 98.56 222 GLU A O 1
ATOM 1801 N N . GLU A 1 223 ? -14.711 -10.844 -16.031 1 98.69 223 GLU A N 1
ATOM 1802 C CA . GLU A 1 223 ? -14.391 -10.062 -14.844 1 98.69 223 GLU A CA 1
ATOM 1803 C C . GLU A 1 223 ? -13.078 -9.305 -15.016 1 98.69 223 GLU A C 1
ATOM 1805 O O . GLU A 1 223 ? -12.953 -8.164 -14.555 1 98.69 223 GLU A O 1
ATOM 1810 N N . LEU A 1 224 ? -12.086 -9.953 -15.633 1 98.88 224 LEU A N 1
ATOM 1811 C CA . LEU A 1 224 ? -10.812 -9.281 -15.898 1 98.88 224 LEU A CA 1
ATOM 1812 C C . LEU A 1 224 ? -11.023 -8.07 -16.797 1 98.88 224 LEU A C 1
ATOM 1814 O O . LEU A 1 224 ? -10.422 -7.016 -16.578 1 98.88 224 LEU A O 1
ATOM 1818 N N . ILE A 1 225 ? -11.836 -8.203 -17.797 1 98.75 225 ILE A N 1
ATOM 1819 C CA . ILE A 1 225 ? -12.094 -7.117 -18.734 1 98.75 225 ILE A CA 1
ATOM 1820 C C . ILE A 1 225 ? -12.742 -5.945 -18 1 98.75 225 ILE A C 1
ATOM 1822 O O . ILE A 1 225 ? -12.422 -4.785 -18.266 1 98.75 225 ILE A O 1
ATOM 1826 N N . LYS A 1 226 ? -13.641 -6.227 -17.047 1 98.69 226 LYS A N 1
ATOM 1827 C CA . LYS A 1 226 ? -14.219 -5.16 -16.219 1 98.69 226 LYS A CA 1
ATOM 1828 C C . LYS A 1 226 ? -13.133 -4.395 -15.477 1 98.69 226 LYS A C 1
ATOM 1830 O O . LYS A 1 226 ? -13.203 -3.168 -15.359 1 98.69 226 LYS A O 1
ATOM 1835 N N . ALA A 1 227 ? -12.195 -5.121 -14.938 1 98.69 227 ALA A N 1
ATOM 1836 C CA . ALA A 1 227 ? -11.086 -4.473 -14.25 1 98.69 227 ALA A CA 1
ATOM 1837 C C . ALA A 1 227 ? -10.305 -3.568 -15.195 1 98.69 227 ALA A C 1
ATOM 1839 O O . ALA A 1 227 ? -9.938 -2.447 -14.836 1 98.69 227 ALA A O 1
ATOM 1840 N N . PHE A 1 228 ? -10.055 -4.047 -16.438 1 98.56 228 PHE A N 1
ATOM 1841 C CA . PHE A 1 228 ? -9.336 -3.258 -17.422 1 98.56 228 PHE A CA 1
ATOM 1842 C C . PHE A 1 228 ? -10.148 -2.029 -17.828 1 98.56 228 PHE A C 1
ATOM 1844 O O . PHE A 1 228 ? -9.586 -0.958 -18.062 1 98.56 228 PHE A O 1
ATOM 1851 N N . GLU A 1 229 ? -11.461 -2.186 -17.938 1 98.44 229 GLU A N 1
ATOM 1852 C CA . GLU A 1 229 ? -12.312 -1.046 -18.25 1 98.44 229 GLU A CA 1
ATOM 1853 C C . GLU A 1 229 ? -12.195 0.039 -17.188 1 98.44 229 GLU A C 1
ATOM 1855 O O . GLU A 1 229 ? -12.086 1.224 -17.5 1 98.44 229 GLU A O 1
ATOM 1860 N N . LYS A 1 230 ? -12.266 -0.421 -15.969 1 97.62 230 LYS A N 1
ATOM 1861 C CA . LYS A 1 230 ? -12.102 0.537 -14.883 1 97.62 230 LYS A CA 1
ATOM 1862 C C . LYS A 1 230 ? -10.727 1.199 -14.938 1 97.62 230 LYS A C 1
ATOM 1864 O O . LYS A 1 230 ? -10.609 2.408 -14.734 1 97.62 230 LYS A O 1
ATOM 1869 N N . TYR A 1 231 ? -9.719 0.441 -15.203 1 97.69 231 TYR A N 1
ATOM 1870 C CA . TYR A 1 231 ? -8.352 0.934 -15.344 1 97.69 231 TYR A CA 1
ATOM 1871 C C . TYR A 1 231 ? -8.266 2.014 -16.422 1 97.69 231 TYR A C 1
ATOM 1873 O O . TYR A 1 231 ? -7.559 3.008 -16.25 1 97.69 231 TYR A O 1
ATOM 1881 N N . ASN A 1 232 ? -8.961 1.845 -17.484 1 97.12 232 ASN A N 1
ATOM 1882 C CA . ASN A 1 232 ? -8.93 2.773 -18.609 1 97.12 232 ASN A CA 1
ATOM 1883 C C . ASN A 1 232 ? -9.633 4.086 -18.281 1 97.12 232 ASN A C 1
ATOM 1885 O O . ASN A 1 232 ? -9.477 5.078 -19 1 97.12 232 ASN A O 1
ATOM 1889 N N . LYS A 1 233 ? -10.43 4.102 -17.234 1 94.44 233 LYS A N 1
ATOM 1890 C CA . LYS A 1 233 ? -11.125 5.316 -16.828 1 94.44 233 LYS A CA 1
ATOM 1891 C C . LYS A 1 233 ? -10.281 6.148 -15.867 1 94.44 233 LYS A C 1
ATOM 1893 O O . LYS A 1 233 ? -10.641 7.277 -15.531 1 94.44 233 LYS A O 1
ATOM 1898 N N . THR A 1 234 ? -9.242 5.574 -15.438 1 90 234 THR A N 1
ATOM 1899 C CA . THR A 1 234 ? -8.391 6.289 -14.492 1 90 234 THR A CA 1
ATOM 1900 C C . THR A 1 234 ? -7.441 7.23 -15.234 1 90 234 THR A C 1
ATOM 1902 O O . THR A 1 234 ? -7.113 7.004 -16.391 1 90 234 THR A O 1
ATOM 1905 N N . GLU A 1 235 ? -7.148 8.297 -14.547 1 82.38 235 GLU A N 1
ATOM 1906 C CA . GLU A 1 235 ? -6.113 9.219 -15 1 82.38 235 GLU A CA 1
ATOM 1907 C C . GLU A 1 235 ? -4.859 9.109 -14.141 1 82.38 235 GLU A C 1
ATOM 1909 O O . GLU A 1 235 ? -4.824 9.617 -13.016 1 82.38 235 GLU A O 1
ATOM 1914 N N . ARG A 1 236 ? -3.914 8.484 -14.68 1 79.25 236 ARG A N 1
ATOM 1915 C CA . ARG A 1 236 ? -2.668 8.289 -13.945 1 79.25 236 ARG A CA 1
ATOM 1916 C C . ARG A 1 236 ? -1.734 9.484 -14.141 1 79.25 236 ARG A C 1
ATOM 1918 O O . ARG A 1 236 ? -1.131 9.641 -15.203 1 79.25 236 ARG A O 1
ATOM 1925 N N . ARG A 1 237 ? -1.634 10.352 -13.055 1 72 237 ARG A N 1
ATOM 1926 C CA . ARG A 1 237 ? -0.938 11.625 -13.133 1 72 237 ARG A CA 1
ATOM 1927 C C . ARG A 1 237 ? 0.425 11.555 -12.453 1 72 237 ARG A C 1
ATOM 1929 O O . ARG A 1 237 ? 1.276 12.422 -12.664 1 72 237 ARG A O 1
ATOM 1936 N N . PHE A 1 238 ? 0.72 10.617 -11.719 1 75.5 238 PHE A N 1
ATOM 1937 C CA . PHE A 1 238 ? 1.974 10.438 -10.992 1 75.5 238 PHE A CA 1
ATOM 1938 C C . PHE A 1 238 ? 2.365 11.711 -10.258 1 75.5 238 PHE A C 1
ATOM 1940 O O . PHE A 1 238 ? 3.504 12.172 -10.375 1 75.5 238 PHE A O 1
ATOM 1947 N N . GLY A 1 239 ? 1.321 12.328 -9.547 1 71.19 239 GLY A N 1
ATOM 1948 C CA . GLY A 1 239 ? 1.56 13.508 -8.734 1 71.19 239 GLY A CA 1
ATOM 1949 C C . GLY A 1 239 ? 1.497 14.797 -9.531 1 71.19 239 GLY A C 1
ATOM 1950 O O . GLY A 1 239 ? 1.525 15.891 -8.961 1 71.19 239 GLY A O 1
ATOM 1951 N N . GLY A 1 240 ? 1.444 14.688 -10.812 1 72.5 240 GLY A N 1
ATOM 1952 C CA . GLY A 1 240 ? 1.315 15.875 -11.648 1 72.5 240 GLY A CA 1
ATOM 1953 C C . GLY A 1 240 ? -0.127 16.25 -11.93 1 72.5 240 GLY A C 1
ATOM 1954 O O . GLY A 1 240 ? -1.039 15.805 -11.227 1 72.5 240 GLY A O 1
ATOM 1955 N N . VAL A 1 241 ? -0.3 17.438 -12.562 1 72.5 241 VAL A N 1
ATOM 1956 C CA . VAL A 1 241 ? -1.627 17.875 -12.984 1 72.5 241 VAL A CA 1
ATOM 1957 C C . VAL A 1 241 ? -1.707 17.875 -14.516 1 72.5 241 VAL A C 1
ATOM 1959 O O . VAL A 1 241 ? -0.71 18.141 -15.188 1 72.5 241 VAL A O 1
ATOM 1962 N N . LYS A 1 242 ? -2.834 17.203 -15.062 1 61.22 242 LYS A N 1
ATOM 1963 C CA . LYS A 1 242 ? -3.02 17.281 -16.5 1 61.22 242 LYS A CA 1
ATOM 1964 C C . LYS A 1 242 ? -3.191 18.719 -16.969 1 61.22 242 LYS A C 1
ATOM 1966 O O . LYS A 1 242 ? -3.949 19.484 -16.359 1 61.22 242 LYS A O 1
ATOM 1971 N N . GLU A 1 243 ? -2.123 19.328 -17.672 1 49.22 243 GLU A N 1
ATOM 1972 C CA . GLU A 1 243 ? -2.23 20.656 -18.266 1 49.22 243 GLU A CA 1
ATOM 1973 C C . GLU A 1 243 ? -3.502 20.797 -19.094 1 49.22 243 GLU A C 1
ATOM 1975 O O . GLU A 1 243 ? -3.814 19.922 -19.906 1 49.22 243 GLU A O 1
ATOM 1980 N N . GLU A 1 244 ? -4.559 21.406 -18.453 1 39.16 244 GLU A N 1
ATOM 1981 C CA . GLU A 1 244 ? -5.648 21.75 -19.359 1 39.16 244 GLU A CA 1
ATOM 1982 C C . GLU A 1 244 ? -5.137 22.562 -20.547 1 39.16 244 GLU A C 1
ATOM 1984 O O . GLU A 1 244 ? -4.176 23.328 -20.422 1 39.16 244 GLU A O 1
ATOM 1989 N N . MET B 1 1 ? -4.453 0.85 18.922 1 77.5 1 MET B N 1
ATOM 1990 C CA . MET B 1 1 ? -5.523 -0.03 19.391 1 77.5 1 MET B CA 1
ATOM 1991 C C . MET B 1 1 ? -6.879 0.653 19.266 1 77.5 1 MET B C 1
ATOM 1993 O O . MET B 1 1 ? -7.02 1.833 19.594 1 77.5 1 MET B O 1
ATOM 1997 N N . ASP B 1 2 ? -7.82 -0.047 18.719 1 87.25 2 ASP B N 1
ATOM 1998 C CA . ASP B 1 2 ? -9.18 0.439 18.516 1 87.25 2 ASP B CA 1
ATOM 1999 C C . ASP B 1 2 ? -9.859 0.735 19.844 1 87.25 2 ASP B C 1
ATOM 2001 O O . ASP B 1 2 ? -9.508 0.149 20.875 1 87.25 2 ASP B O 1
ATOM 2005 N N . THR B 1 3 ? -10.633 1.766 19.875 1 90.56 3 THR B N 1
ATOM 2006 C CA . THR B 1 3 ? -11.516 2.049 21 1 90.56 3 THR B CA 1
ATOM 2007 C C . THR B 1 3 ? -12.977 1.929 20.594 1 90.56 3 THR B C 1
ATOM 2009 O O . THR B 1 3 ? -13.297 1.961 19.406 1 90.56 3 THR B O 1
ATOM 2012 N N . PHE B 1 4 ? -13.844 1.727 21.625 1 94.69 4 PHE B N 1
ATOM 2013 C CA . PHE B 1 4 ? -15.273 1.637 21.344 1 94.69 4 PHE B CA 1
ATOM 2014 C C . PHE B 1 4 ? -15.984 2.926 21.719 1 94.69 4 PHE B C 1
ATOM 2016 O O . PHE B 1 4 ? -15.844 3.402 22.859 1 94.69 4 PHE B O 1
ATOM 2023 N N . ASN B 1 5 ? -16.656 3.492 20.766 1 96 5 ASN B N 1
ATOM 2024 C CA . ASN B 1 5 ? -17.469 4.668 21.016 1 96 5 ASN B CA 1
ATOM 2025 C C . ASN B 1 5 ? -18.922 4.285 21.297 1 96 5 ASN B C 1
ATOM 2027 O O . ASN B 1 5 ? -19.656 3.889 20.391 1 96 5 ASN B O 1
ATOM 2031 N N . GLU B 1 6 ? -19.391 4.453 22.5 1 95.44 6 GLU B N 1
ATOM 2032 C CA . GLU B 1 6 ? -20.703 4.004 22.953 1 95.44 6 GLU B CA 1
ATOM 2033 C C . GLU B 1 6 ? -21.828 4.789 22.281 1 95.44 6 GLU B C 1
ATOM 2035 O O . GLU B 1 6 ? -22.875 4.234 21.969 1 95.44 6 GLU B O 1
ATOM 2040 N N . SER B 1 7 ? -21.609 5.992 22.125 1 95.56 7 SER B N 1
ATOM 2041 C CA . SER B 1 7 ? -22.641 6.848 21.547 1 95.56 7 SER B CA 1
ATOM 2042 C C . SER B 1 7 ? -22.938 6.457 20.109 1 95.56 7 SER B C 1
ATOM 2044 O O . SER B 1 7 ? -24.094 6.477 19.672 1 95.56 7 SER B O 1
ATOM 2046 N N . LEU B 1 8 ? -21.906 6.066 19.344 1 96.19 8 LEU B N 1
ATOM 2047 C CA . LEU B 1 8 ? -22.062 5.68 17.938 1 96.19 8 LEU B CA 1
ATOM 2048 C C . LEU B 1 8 ? -22.312 4.18 17.812 1 96.19 8 LEU B C 1
ATOM 2050 O O . LEU B 1 8 ? -22.797 3.713 16.781 1 96.19 8 LEU B O 1
ATOM 2054 N N . GLY B 1 9 ? -21.953 3.434 18.875 1 97 9 GLY B N 1
ATOM 2055 C CA . GLY B 1 9 ? -21.984 1.981 18.797 1 97 9 GLY B CA 1
ATOM 2056 C C . GLY B 1 9 ? -20.984 1.419 17.797 1 97 9 GLY B C 1
ATOM 2057 O O . GLY B 1 9 ? -21.281 0.458 17.078 1 97 9 GLY B O 1
ATOM 2058 N N . LEU B 1 10 ? -19.812 2.102 17.641 1 97.56 10 LEU B N 1
ATOM 2059 C CA . LEU B 1 10 ? -18.812 1.719 16.641 1 97.56 10 LEU B CA 1
ATOM 2060 C C . LEU B 1 10 ? -17.438 1.556 17.281 1 97.56 10 LEU B C 1
ATOM 2062 O O . LEU B 1 10 ? -17.109 2.27 18.219 1 97.56 10 LEU B O 1
ATOM 2066 N N . LYS B 1 11 ? -16.734 0.584 16.781 1 97.31 11 LYS B N 1
ATOM 2067 C CA . LYS B 1 11 ? -15.297 0.542 17.031 1 97.31 11 LYS B CA 1
ATOM 2068 C C . LYS B 1 11 ? -14.57 1.644 16.25 1 97.31 11 LYS B C 1
ATOM 2070 O O . LYS B 1 11 ? -14.742 1.774 15.039 1 97.31 11 LYS B O 1
ATOM 2075 N N . ILE B 1 12 ? -13.781 2.408 16.969 1 98.25 12 ILE B N 1
ATOM 2076 C CA . ILE B 1 12 ? -13.078 3.533 16.359 1 98.25 12 ILE B CA 1
ATOM 2077 C C . ILE B 1 12 ? -11.625 3.146 16.078 1 98.25 12 ILE B C 1
ATOM 2079 O O . ILE B 1 12 ? -10.906 2.723 16.984 1 98.25 12 ILE B O 1
ATOM 2083 N N . PRO B 1 13 ? -11.258 3.24 14.836 1 98.25 13 PRO B N 1
ATOM 2084 C CA . PRO B 1 13 ? -9.844 2.977 14.57 1 98.25 13 PRO B CA 1
ATOM 2085 C C . PRO B 1 13 ? -8.906 3.889 15.367 1 98.25 13 PRO B C 1
ATOM 2087 O O . PRO B 1 13 ? -9.164 5.09 15.477 1 98.25 13 PRO B O 1
ATOM 2090 N N . GLY B 1 14 ? -7.824 3.318 15.883 1 98.19 14 GLY B N 1
ATOM 2091 C CA . GLY B 1 14 ? -6.879 4.094 16.672 1 98.19 14 GLY B CA 1
ATOM 2092 C C . GLY B 1 14 ? -6.082 5.082 15.844 1 98.19 14 GLY B C 1
ATOM 2093 O O . GLY B 1 14 ? -5.875 6.223 16.266 1 98.19 14 GLY B O 1
ATOM 2094 N N . HIS B 1 15 ? -5.656 4.695 14.688 1 98.81 15 HIS B N 1
ATOM 2095 C CA . HIS B 1 15 ? -4.875 5.523 13.773 1 98.81 15 HIS B CA 1
ATOM 2096 C C . HIS B 1 15 ? -5.543 5.613 12.406 1 98.81 15 HIS B C 1
ATOM 2098 O O . HIS B 1 15 ? -5.68 4.602 11.711 1 98.81 15 HIS B O 1
ATOM 2104 N N . VAL B 1 16 ? -5.953 6.812 12.047 1 98.88 16 VAL B N 1
ATOM 2105 C CA . VAL B 1 16 ? -6.574 7.082 10.75 1 98.88 16 VAL B CA 1
ATOM 2106 C C . VAL B 1 16 ? -5.625 7.906 9.883 1 98.88 16 VAL B C 1
ATOM 2108 O O . VAL B 1 16 ? -5.18 8.984 10.297 1 98.88 16 VAL B O 1
ATOM 2111 N N . ALA B 1 17 ? -5.277 7.336 8.758 1 98.94 17 ALA B N 1
ATOM 2112 C CA . ALA B 1 17 ? -4.531 8.07 7.738 1 98.94 17 ALA B CA 1
ATOM 2113 C C . ALA B 1 17 ? -5.449 8.531 6.609 1 98.94 17 ALA B C 1
ATOM 2115 O O . ALA B 1 17 ? -6.387 7.816 6.234 1 98.94 17 ALA B O 1
ATOM 2116 N N . VAL B 1 18 ? -5.152 9.742 6.023 1 98.94 18 VAL B N 1
ATOM 2117 C CA . VAL B 1 18 ? -6.051 10.266 5.004 1 98.94 18 VAL B CA 1
ATOM 2118 C C . VAL B 1 18 ? -5.238 10.836 3.842 1 98.94 18 VAL B C 1
ATOM 2120 O O . VAL B 1 18 ? -4.23 11.516 4.055 1 98.94 18 VAL B O 1
ATOM 2123 N N . ILE B 1 19 ? -5.59 10.508 2.67 1 98.69 19 ILE B N 1
ATOM 2124 C CA . ILE B 1 19 ? -5.141 11.195 1.463 1 98.69 19 ILE B CA 1
ATOM 2125 C C . ILE B 1 19 ? -6.18 12.227 1.039 1 98.69 19 ILE B C 1
ATOM 2127 O O . ILE B 1 19 ? -7.289 11.875 0.633 1 98.69 19 ILE B O 1
ATOM 2131 N N . LEU B 1 20 ? -5.812 13.445 1.119 1 98 20 LEU B N 1
ATOM 2132 C CA . LEU B 1 20 ? -6.703 14.586 0.92 1 98 20 LEU B CA 1
ATOM 2133 C C . LEU B 1 20 ? -6.879 14.891 -0.564 1 98 20 LEU B C 1
ATOM 2135 O O . LEU B 1 20 ? -6.422 15.922 -1.05 1 98 20 LEU B O 1
ATOM 2139 N N . ASP B 1 21 ? -7.582 14.094 -1.207 1 97 21 ASP B N 1
ATOM 2140 C CA . ASP B 1 21 ? -7.66 14.18 -2.662 1 97 21 ASP B CA 1
ATOM 2141 C C . ASP B 1 21 ? -8.93 14.914 -3.1 1 97 21 ASP B C 1
ATOM 2143 O O . ASP B 1 21 ? -9.945 14.867 -2.408 1 97 21 ASP B O 1
ATOM 2147 N N . GLY B 1 22 ? -8.852 15.648 -4.184 1 96.94 22 GLY B N 1
ATOM 2148 C CA . GLY B 1 22 ? -10.031 16.203 -4.828 1 96.94 22 GLY B CA 1
ATOM 2149 C C . GLY B 1 22 ? -10.141 17.703 -4.66 1 96.94 22 GLY B C 1
ATOM 2150 O O . GLY B 1 22 ? -11.133 18.312 -5.07 1 96.94 22 GLY B O 1
ATOM 2151 N N . ASN B 1 23 ? -9.141 18.344 -4.094 1 96.88 23 ASN B N 1
ATOM 2152 C CA . ASN B 1 23 ? -9.195 19.781 -3.83 1 96.88 23 ASN B CA 1
ATOM 2153 C C . ASN B 1 23 ? -9.328 20.578 -5.121 1 96.88 23 ASN B C 1
ATOM 2155 O O . ASN B 1 23 ? -10.258 21.375 -5.277 1 96.88 23 ASN B O 1
ATOM 2159 N N . GLY B 1 24 ? -8.32 20.359 -6.098 1 94.38 24 GLY B N 1
ATOM 2160 C CA . GLY B 1 24 ? -8.367 21.078 -7.363 1 94.38 24 GLY B CA 1
ATOM 2161 C C . GLY B 1 24 ? -9.641 20.812 -8.148 1 94.38 24 GLY B C 1
ATOM 2162 O O . GLY B 1 24 ? -10.234 21.734 -8.703 1 94.38 24 GLY B O 1
ATOM 2163 N N . ARG B 1 25 ? -10.086 19.594 -8.297 1 95.69 25 ARG B N 1
ATOM 2164 C CA . ARG B 1 25 ? -11.281 19.219 -9.047 1 95.69 25 ARG B CA 1
ATOM 2165 C C . ARG B 1 25 ? -12.531 19.828 -8.414 1 95.69 25 ARG B C 1
ATOM 2167 O O . ARG B 1 25 ? -13.461 20.219 -9.117 1 95.69 25 ARG B O 1
ATOM 2174 N N . TRP B 1 26 ? -12.602 19.844 -7.047 1 97.81 26 TRP B N 1
ATOM 2175 C CA . TRP B 1 26 ? -13.688 20.484 -6.312 1 97.81 26 TRP B CA 1
ATOM 2176 C C . TRP B 1 26 ? -13.844 21.938 -6.734 1 97.81 26 TRP B C 1
ATOM 2178 O O . TRP B 1 26 ? -14.961 22.406 -7 1 97.81 26 TRP B O 1
ATOM 2188 N N . ALA B 1 27 ? -12.734 22.672 -6.734 1 97.38 27 ALA B N 1
ATOM 2189 C CA . ALA B 1 27 ? -12.742 24.078 -7.133 1 97.38 27 ALA B CA 1
ATOM 2190 C C . ALA B 1 27 ? -13.164 24.234 -8.594 1 97.38 27 ALA B C 1
ATOM 2192 O O . ALA B 1 27 ? -14 25.094 -8.914 1 97.38 27 ALA B O 1
ATOM 2193 N N . LYS B 1 28 ? -12.609 23.391 -9.453 1 95.88 28 LYS B N 1
ATOM 2194 C CA . LYS B 1 28 ? -12.922 23.453 -10.875 1 95.88 28 LYS B CA 1
ATOM 2195 C C . LYS B 1 28 ? -14.414 23.25 -11.117 1 95.88 28 LYS B C 1
ATOM 2197 O O . LYS B 1 28 ? -15.016 23.969 -11.922 1 95.88 28 LYS B O 1
ATOM 2202 N N . LYS B 1 29 ? -14.977 22.344 -10.438 1 96.75 29 LYS B N 1
ATOM 2203 C CA . LYS B 1 29 ? -16.406 22.062 -10.555 1 96.75 29 LYS B CA 1
ATOM 2204 C C . LYS B 1 29 ? -17.234 23.297 -10.18 1 96.75 29 LYS B C 1
ATOM 2206 O O . LYS B 1 29 ? -18.359 23.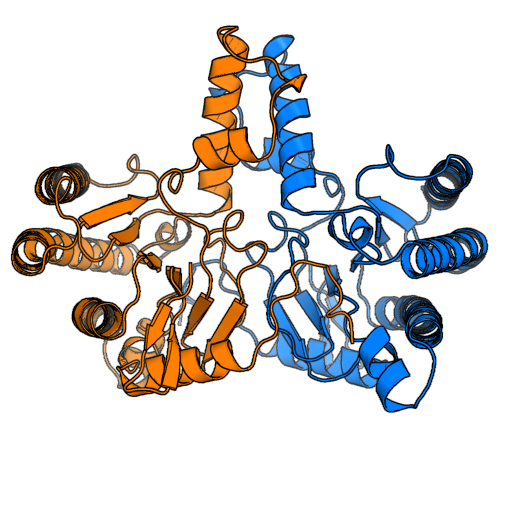453 -10.672 1 96.75 29 LYS B O 1
ATOM 2211 N N . ARG B 1 30 ? -16.719 24.156 -9.453 1 97.19 30 ARG B N 1
ATOM 2212 C CA . ARG B 1 30 ? -17.422 25.344 -8.977 1 97.19 30 ARG B CA 1
ATOM 2213 C C . ARG B 1 30 ? -16.953 26.594 -9.703 1 97.19 30 ARG B C 1
ATOM 2215 O O . ARG B 1 30 ? -17.25 27.719 -9.297 1 97.19 30 ARG B O 1
ATOM 2222 N N . HIS B 1 31 ? -16.109 26.344 -10.688 1 97.12 31 HIS B N 1
ATOM 2223 C CA . HIS B 1 31 ? -15.555 27.422 -11.516 1 97.12 31 HIS B CA 1
ATOM 2224 C C . HIS B 1 31 ? -14.695 28.375 -10.688 1 97.12 31 HIS B C 1
ATOM 2226 O O . HIS B 1 31 ? -14.766 29.594 -10.867 1 97.12 31 HIS B O 1
ATOM 2232 N N . LEU B 1 32 ? -14.008 27.781 -9.789 1 96.56 32 LEU B N 1
ATOM 2233 C CA . LEU B 1 32 ? -13.062 28.516 -8.961 1 96.56 32 LEU B CA 1
ATOM 2234 C C . LEU B 1 32 ? -11.633 28.109 -9.273 1 96.56 32 LEU B C 1
ATOM 2236 O O . LEU B 1 32 ? -11.391 27.031 -9.828 1 96.56 32 LEU B O 1
ATOM 2240 N N . PRO B 1 33 ? -10.742 29.062 -8.969 1 93.56 33 PRO B N 1
ATOM 2241 C CA . PRO B 1 33 ? -9.336 28.656 -9.086 1 93.56 33 PRO B CA 1
ATOM 2242 C C . PRO B 1 33 ? -8.992 27.469 -8.18 1 93.56 33 PRO B C 1
ATOM 2244 O O . PRO B 1 33 ? -9.5 27.375 -7.062 1 93.56 33 PRO B O 1
ATOM 2247 N N . ARG B 1 34 ? -8.086 26.562 -8.664 1 92 34 ARG B N 1
ATOM 2248 C CA . ARG B 1 34 ? -7.664 25.375 -7.934 1 92 34 ARG B CA 1
ATOM 2249 C C . ARG B 1 34 ? -7.227 25.734 -6.52 1 92 34 ARG B C 1
ATOM 2251 O O . ARG B 1 34 ? -7.457 24.969 -5.582 1 92 34 ARG B O 1
ATOM 2258 N N . THR B 1 35 ? -6.68 26.875 -6.434 1 91.62 35 THR B N 1
ATOM 2259 C CA . THR B 1 35 ? -6.152 27.344 -5.152 1 91.62 35 THR B CA 1
ATOM 2260 C C . THR B 1 35 ? -7.262 27.406 -4.105 1 91.62 35 THR B C 1
ATOM 2262 O O . THR B 1 35 ? -7.023 27.156 -2.922 1 91.62 35 THR B O 1
ATOM 2265 N N . MET B 1 36 ? -8.414 27.75 -4.445 1 94.75 36 MET B N 1
ATOM 2266 C CA . MET B 1 36 ? -9.531 27.859 -3.516 1 94.75 36 MET B CA 1
ATOM 2267 C C . MET B 1 36 ? -9.93 26.5 -2.967 1 94.75 36 MET B C 1
ATOM 2269 O O . MET B 1 36 ? -10.391 26.391 -1.828 1 94.75 36 MET B O 1
ATOM 2273 N N . GLY B 1 37 ? -9.773 25.5 -3.781 1 96.69 37 GLY B N 1
ATOM 2274 C CA . GLY B 1 37 ? -9.992 24.141 -3.303 1 96.69 37 GLY B CA 1
ATOM 2275 C C . GLY B 1 37 ? -9.031 23.734 -2.203 1 96.69 37 GLY B C 1
ATOM 2276 O O . GLY B 1 37 ? -9.438 23.109 -1.219 1 96.69 37 GLY B O 1
ATOM 2277 N N . HIS B 1 38 ? -7.789 24.109 -2.406 1 95.69 38 HIS B N 1
ATOM 2278 C CA . HIS B 1 38 ? -6.773 23.781 -1.41 1 95.69 38 HIS B CA 1
ATOM 2279 C C . HIS B 1 38 ? -7.004 24.562 -0.117 1 95.69 38 HIS B C 1
ATOM 2281 O O . HIS B 1 38 ? -6.789 24.031 0.976 1 95.69 38 HIS B O 1
ATOM 2287 N N . VAL B 1 39 ? -7.43 25.781 -0.243 1 95.25 39 VAL B N 1
ATOM 2288 C CA . VAL B 1 39 ? -7.746 26.594 0.933 1 95.25 39 VAL B CA 1
ATOM 2289 C C . VAL B 1 39 ? -8.898 25.938 1.705 1 95.25 39 VAL B C 1
ATOM 2291 O O . VAL B 1 39 ? -8.812 25.766 2.922 1 95.25 39 VAL B O 1
ATOM 2294 N N . GLN B 1 40 ? -9.93 25.609 0.977 1 96.88 40 GLN B N 1
ATOM 2295 C CA . GLN B 1 40 ? -11.055 24.938 1.616 1 96.88 40 GLN B CA 1
ATOM 2296 C C . GLN B 1 40 ? -10.625 23.594 2.225 1 96.88 40 GLN B C 1
ATOM 2298 O O . GLN B 1 40 ? -11.07 23.234 3.312 1 96.88 40 GLN B O 1
ATOM 2303 N N . GLY B 1 41 ? -9.836 22.859 1.536 1 97.5 41 GLY B N 1
ATOM 2304 C CA . GLY B 1 41 ? -9.312 21.594 2.057 1 97.5 41 GLY B CA 1
ATOM 2305 C C . GLY B 1 41 ? -8.586 21.766 3.377 1 97.5 41 GLY B C 1
ATOM 2306 O O . GLY B 1 41 ? -8.719 20.938 4.273 1 97.5 41 GLY B O 1
ATOM 2307 N N . SER B 1 42 ? -7.801 22.812 3.451 1 96.12 42 SER B N 1
ATOM 2308 C CA . SER B 1 42 ? -7.07 23.078 4.684 1 96.12 42 SER B CA 1
ATOM 2309 C C . SER B 1 42 ? -8.016 23.359 5.844 1 96.12 42 SER B C 1
ATOM 2311 O O . SER B 1 42 ? -7.773 22.938 6.977 1 96.12 42 SER B O 1
ATOM 2313 N N . LYS B 1 43 ? -9.07 24.047 5.609 1 95.75 43 LYS B N 1
ATOM 2314 C CA . LYS B 1 43 ? -10.086 24.297 6.629 1 95.75 43 LYS B CA 1
ATOM 2315 C C . LYS B 1 43 ? -10.734 23 7.098 1 95.75 43 LYS B C 1
ATOM 2317 O O . LYS B 1 43 ? -11.008 22.844 8.289 1 95.75 43 LYS B O 1
ATOM 2322 N N . VAL B 1 44 ? -10.969 22.156 6.164 1 97.88 44 VAL B N 1
ATOM 2323 C CA . VAL B 1 44 ? -11.586 20.875 6.488 1 97.88 44 VAL B CA 1
ATOM 2324 C C . VAL B 1 44 ? -10.648 20.062 7.383 1 97.88 44 VAL B C 1
ATOM 2326 O O . VAL B 1 44 ? -11.102 19.359 8.289 1 97.88 44 VAL B O 1
ATOM 2329 N N . VAL B 1 45 ? -9.312 20.125 7.148 1 97.69 45 VAL B N 1
ATOM 2330 C CA . VAL B 1 45 ? -8.359 19.438 8.023 1 97.69 45 VAL B CA 1
ATOM 2331 C C . VAL B 1 45 ? -8.523 19.953 9.453 1 97.69 45 VAL B C 1
ATOM 2333 O O . VAL B 1 45 ? -8.578 19.156 10.398 1 97.69 45 VAL B O 1
ATOM 2336 N N . GLU B 1 46 ? -8.648 21.203 9.609 1 94.94 46 GLU B N 1
ATOM 2337 C CA . GLU B 1 46 ? -8.805 21.797 10.93 1 94.94 46 GLU B CA 1
ATOM 2338 C C . GLU B 1 46 ? -10.078 21.312 11.609 1 94.94 46 GLU B C 1
ATOM 2340 O O . GLU B 1 46 ? -10.062 20.938 12.781 1 94.94 46 GLU B O 1
ATOM 2345 N N . ASP B 1 47 ? -11.148 21.328 10.875 1 96.81 47 ASP B N 1
ATOM 2346 C CA . ASP B 1 47 ? -12.414 20.828 11.398 1 96.81 47 ASP B CA 1
ATOM 2347 C C . ASP B 1 47 ? -12.312 19.359 11.789 1 96.81 47 ASP B C 1
ATOM 2349 O O . ASP B 1 47 ? -12.852 18.938 12.82 1 96.81 47 ASP B O 1
ATOM 2353 N N . MET B 1 48 ? -11.641 18.641 10.961 1 97.94 48 MET B N 1
ATOM 2354 C CA . MET B 1 48 ? -11.539 17.188 11.156 1 97.94 48 MET B CA 1
ATOM 2355 C C . MET B 1 48 ? -10.75 16.875 12.422 1 97.94 48 MET B C 1
ATOM 2357 O O . MET B 1 48 ? -11 15.859 13.07 1 97.94 48 MET B O 1
ATOM 2361 N N . LEU B 1 49 ? -9.773 17.719 12.781 1 97.56 49 LEU B N 1
ATOM 2362 C CA . LEU B 1 49 ? -9.008 17.484 13.992 1 97.56 49 LEU B CA 1
ATOM 2363 C C . LEU B 1 49 ? -9.914 17.438 15.219 1 97.56 49 LEU B C 1
ATOM 2365 O O . LEU B 1 49 ? -9.719 16.625 16.109 1 97.56 49 LEU B O 1
ATOM 2369 N N . TYR B 1 50 ? -10.898 18.297 15.195 1 96.88 50 TYR B N 1
ATOM 2370 C CA . TYR B 1 50 ? -11.852 18.297 16.297 1 96.88 50 TYR B CA 1
ATOM 2371 C C . TYR B 1 50 ? -12.742 17.062 16.25 1 96.88 50 TYR B C 1
ATOM 2373 O O . TYR B 1 50 ? -12.984 16.422 17.281 1 96.88 50 TYR B O 1
ATOM 2381 N N . VAL B 1 51 ? -13.203 16.75 15.086 1 98.25 51 VAL B N 1
ATOM 2382 C CA . VAL B 1 51 ? -14.156 15.656 14.891 1 98.25 51 VAL B CA 1
ATOM 2383 C C . VAL B 1 51 ? -13.516 14.328 15.273 1 98.25 51 VAL B C 1
ATOM 2385 O O . VAL B 1 51 ? -14.086 13.547 16.031 1 98.25 51 VAL B O 1
ATOM 2388 N N . VAL B 1 52 ? -12.297 14.062 14.727 1 98.44 52 VAL B N 1
ATOM 2389 C CA . VAL B 1 52 ? -11.656 12.773 14.977 1 98.44 52 VAL B CA 1
ATOM 2390 C C . VAL B 1 52 ? -11.32 12.641 16.469 1 98.44 52 VAL B C 1
ATOM 2392 O O . VAL B 1 52 ? -11.43 11.555 17.031 1 98.44 52 VAL B O 1
ATOM 2395 N N . ASP B 1 53 ? -10.883 13.719 17.078 1 97.5 53 ASP B N 1
ATOM 2396 C CA . ASP B 1 53 ? -10.602 13.703 18.5 1 97.5 53 ASP B CA 1
ATOM 2397 C C . ASP B 1 53 ? -11.852 13.383 19.312 1 97.5 53 ASP B C 1
ATOM 2399 O O . ASP B 1 53 ? -11.828 12.531 20.203 1 97.5 53 ASP B O 1
ATOM 2403 N N . GLU B 1 54 ? -12.898 14.047 18.984 1 97.19 54 GLU B N 1
ATOM 2404 C CA . GLU B 1 54 ? -14.172 13.836 19.672 1 97.19 54 GLU B CA 1
ATOM 2405 C C . GLU B 1 54 ? -14.633 12.391 19.547 1 97.19 54 GLU B C 1
ATOM 2407 O O . GLU B 1 54 ? -15.195 11.828 20.484 1 97.19 54 GLU B O 1
ATOM 2412 N N . LEU B 1 55 ? -14.391 11.812 18.438 1 97.75 55 LEU B N 1
ATOM 2413 C CA . LEU B 1 55 ? -14.898 10.477 18.156 1 97.75 55 LEU B CA 1
ATOM 2414 C C . LEU B 1 55 ? -14.008 9.414 18.797 1 97.75 55 LEU B C 1
ATOM 2416 O O . LEU B 1 55 ? -14.406 8.25 18.922 1 97.75 55 LEU B O 1
ATOM 2420 N N . GLY B 1 56 ? -12.742 9.773 19.094 1 97.44 56 GLY B N 1
ATOM 2421 C CA . GLY B 1 56 ? -11.922 8.844 19.859 1 97.44 56 GLY B CA 1
ATOM 2422 C C . GLY B 1 56 ? -10.688 8.383 19.109 1 97.44 56 GLY B C 1
ATOM 2423 O O . GLY B 1 56 ? -9.961 7.5 19.578 1 97.44 56 GLY B O 1
ATOM 2424 N N . VAL B 1 57 ? -10.445 8.93 17.984 1 98.5 57 VAL B N 1
ATOM 2425 C CA . VAL B 1 57 ? -9.211 8.641 17.25 1 98.5 57 VAL B CA 1
ATOM 2426 C C . VAL B 1 57 ? -8.008 9.133 18.047 1 98.5 57 VAL B C 1
ATOM 2428 O O . VAL B 1 57 ? -8.039 10.227 18.625 1 98.5 57 VAL B O 1
ATOM 2431 N N . LYS B 1 58 ? -6.926 8.383 18.031 1 98.5 58 LYS B N 1
ATOM 2432 C CA . LYS B 1 58 ? -5.75 8.742 18.812 1 98.5 58 LYS B CA 1
ATOM 2433 C C . LYS B 1 58 ? -4.645 9.297 17.922 1 98.5 58 LYS B C 1
ATOM 2435 O O . LYS B 1 58 ? -3.846 10.133 18.359 1 98.5 58 LYS B O 1
ATOM 2440 N N . TYR B 1 59 ? -4.539 8.789 16.75 1 98.75 59 TYR B N 1
ATOM 2441 C CA . TYR B 1 59 ? -3.543 9.211 15.766 1 98.75 59 TYR B CA 1
ATOM 2442 C C . TYR B 1 59 ? -4.203 9.594 14.445 1 98.75 59 TYR B C 1
ATOM 2444 O O . TYR B 1 59 ? -5.039 8.852 13.93 1 98.75 59 TYR B O 1
ATOM 2452 N N . PHE B 1 60 ? -3.936 10.727 13.992 1 98.81 60 PHE B N 1
ATOM 2453 C CA . PHE B 1 60 ? -4.465 11.25 12.734 1 98.81 60 PHE B CA 1
ATOM 2454 C C . PHE B 1 60 ? -3.34 11.742 11.836 1 98.81 60 PHE B C 1
ATOM 2456 O O . PHE B 1 60 ? -2.607 12.664 12.203 1 98.81 60 PHE B O 1
ATOM 2463 N N . THR B 1 61 ? -3.113 11.086 10.664 1 98.88 61 THR B N 1
ATOM 2464 C CA . THR B 1 61 ? -2.018 11.406 9.758 1 98.88 61 THR B CA 1
ATOM 2465 C C . THR B 1 61 ? -2.553 11.828 8.391 1 98.88 61 THR B C 1
ATOM 2467 O O . THR B 1 61 ? -3.332 11.102 7.77 1 98.88 61 THR B O 1
ATOM 2470 N N . VAL B 1 62 ? -2.145 13 7.879 1 98.75 62 VAL B N 1
ATOM 2471 C CA . VAL B 1 62 ? -2.688 13.5 6.621 1 98.75 62 VAL B CA 1
ATOM 2472 C C . VAL B 1 62 ? -1.562 13.68 5.605 1 98.75 62 VAL B C 1
ATOM 2474 O O . VAL B 1 62 ? -0.428 14 5.977 1 98.75 62 VAL B O 1
ATOM 2477 N N . TYR B 1 63 ? -1.893 13.461 4.375 1 98.38 63 TYR B N 1
ATOM 2478 C CA . TYR B 1 63 ? -0.979 13.641 3.25 1 98.38 63 TYR B CA 1
ATOM 2479 C C . TYR B 1 63 ? -1.1 15.039 2.662 1 98.38 63 TYR B C 1
ATOM 2481 O O . TYR B 1 63 ? -1.832 15.25 1.692 1 98.38 63 TYR B O 1
ATOM 2489 N N . ALA B 1 64 ? -0.31 15.945 3.088 1 96.62 64 ALA B N 1
ATOM 2490 C CA . ALA B 1 64 ? -0.526 17.359 2.775 1 96.62 64 ALA B CA 1
ATOM 2491 C C . ALA B 1 64 ? 0.21 17.75 1.499 1 96.62 64 ALA B C 1
ATOM 2493 O O . ALA B 1 64 ? -0.317 18.516 0.682 1 96.62 64 ALA B O 1
ATOM 2494 N N . PHE B 1 65 ? 1.406 17.297 1.375 1 95.69 65 PHE B N 1
ATOM 2495 C CA . PHE B 1 65 ? 2.25 17.641 0.236 1 95.69 65 PHE B CA 1
ATOM 2496 C C . PHE B 1 65 ? 3.217 16.5 -0.081 1 95.69 65 PHE B C 1
ATOM 2498 O O . PHE B 1 65 ? 4.098 16.188 0.721 1 95.69 65 PHE B O 1
ATOM 2505 N N . SER B 1 66 ? 3.104 15.914 -1.288 1 95.69 66 SER B N 1
ATOM 2506 C CA . SER B 1 66 ? 3.961 14.797 -1.664 1 95.69 66 SER B CA 1
ATOM 2507 C C . SER B 1 66 ? 5.242 15.281 -2.332 1 95.69 66 SER B C 1
ATOM 2509 O O . SER B 1 66 ? 5.324 16.422 -2.773 1 95.69 66 SER B O 1
ATOM 2511 N N . THR B 1 67 ? 6.23 14.438 -2.451 1 94.5 67 THR B N 1
ATOM 2512 C CA . THR B 1 67 ? 7.465 14.727 -3.174 1 94.5 67 THR B CA 1
ATOM 2513 C C . THR B 1 67 ? 7.176 15.008 -4.645 1 94.5 67 THR B C 1
ATOM 2515 O O . THR B 1 67 ? 7.867 15.812 -5.277 1 94.5 67 THR B O 1
ATOM 2518 N N . GLU B 1 68 ? 6.109 14.406 -5.172 1 91.94 68 GLU B N 1
ATOM 2519 C CA . GLU B 1 68 ? 5.773 14.547 -6.586 1 91.94 68 GLU B CA 1
ATOM 2520 C C . GLU B 1 68 ? 5.066 15.867 -6.855 1 91.94 68 GLU B C 1
ATOM 2522 O O . GLU B 1 68 ? 4.957 16.297 -8.008 1 91.94 68 GLU B O 1
ATOM 2527 N N . ASN B 1 69 ? 4.586 16.547 -5.82 1 91.06 69 ASN B N 1
ATOM 2528 C CA . ASN B 1 69 ? 3.855 17.797 -5.992 1 91.06 69 ASN B CA 1
ATOM 2529 C C . ASN B 1 69 ? 4.77 18.922 -6.484 1 91.06 69 ASN B C 1
ATOM 2531 O O . ASN B 1 69 ? 4.293 19.938 -6.973 1 91.06 69 ASN B O 1
ATOM 2535 N N . TRP B 1 70 ? 6.059 18.734 -6.344 1 91.06 70 TRP B N 1
ATOM 2536 C CA . TRP B 1 70 ? 7.012 19.703 -6.852 1 91.06 70 TRP B CA 1
ATOM 2537 C C . TRP B 1 70 ? 6.945 19.797 -8.375 1 91.06 70 TRP B C 1
ATOM 2539 O O . TRP B 1 70 ? 7.453 20.734 -8.977 1 91.06 70 TRP B O 1
ATOM 2549 N N . LYS B 1 71 ? 6.383 18.75 -9 1 89.12 71 LYS B N 1
ATOM 2550 C CA . LYS B 1 71 ? 6.277 18.719 -10.453 1 89.12 71 LYS B CA 1
ATOM 2551 C C . LYS B 1 71 ? 5.164 19.625 -10.953 1 89.12 71 LYS B C 1
ATOM 2553 O O . LYS B 1 71 ? 5.043 19.875 -12.156 1 89.12 71 LYS B O 1
ATOM 2558 N N . ARG B 1 72 ? 4.363 20.188 -10.023 1 88.06 72 ARG B N 1
ATOM 2559 C CA . ARG B 1 72 ? 3.297 21.109 -10.391 1 88.06 72 ARG B CA 1
ATOM 2560 C C . ARG B 1 72 ? 3.869 22.469 -10.812 1 88.06 72 ARG B C 1
ATOM 2562 O O . ARG B 1 72 ? 5.078 22.688 -10.719 1 88.06 72 ARG B O 1
ATOM 2569 N N . SER B 1 73 ? 2.93 23.328 -11.391 1 88.75 73 SER B N 1
ATOM 2570 C CA . SER B 1 73 ? 3.373 24.656 -11.812 1 88.75 73 SER B CA 1
ATOM 2571 C C . SER B 1 73 ? 3.945 25.438 -10.633 1 88.75 73 SER B C 1
ATOM 2573 O O . SER B 1 73 ? 3.557 25.219 -9.484 1 88.75 73 SER B O 1
ATOM 2575 N N . THR B 1 74 ? 4.844 26.297 -10.984 1 90.56 74 THR B N 1
ATOM 2576 C CA . THR B 1 74 ? 5.465 27.125 -9.961 1 90.56 74 THR B CA 1
ATOM 2577 C C . THR B 1 74 ? 4.41 27.906 -9.188 1 90.56 74 THR B C 1
ATOM 2579 O O . THR B 1 74 ? 4.531 28.094 -7.977 1 90.56 74 THR B O 1
ATOM 2582 N N . GLU B 1 75 ? 3.469 28.312 -9.867 1 90.38 75 GLU B N 1
ATOM 2583 C CA . GLU B 1 75 ? 2.391 29.078 -9.242 1 90.38 75 GLU B CA 1
ATOM 2584 C C . GLU B 1 75 ? 1.622 28.219 -8.242 1 90.38 75 GLU B C 1
ATOM 2586 O O . GLU B 1 75 ? 1.349 28.672 -7.121 1 90.38 75 GLU B O 1
ATOM 2591 N N . GLU B 1 76 ? 1.363 27.031 -8.617 1 87.75 76 GLU B N 1
ATOM 2592 C CA . GLU B 1 76 ? 0.62 26.156 -7.719 1 87.75 76 GLU B CA 1
ATOM 2593 C C . GLU B 1 76 ? 1.457 25.781 -6.5 1 87.75 76 GLU B C 1
ATOM 2595 O O . GLU B 1 76 ? 0.96 25.797 -5.371 1 87.75 76 GLU B O 1
ATOM 2600 N N . VAL B 1 77 ? 2.684 25.469 -6.762 1 92.62 77 VAL B N 1
ATOM 2601 C CA . VAL B 1 77 ? 3.57 25.109 -5.664 1 92.62 77 VAL B CA 1
ATOM 2602 C C . VAL B 1 77 ? 3.678 26.266 -4.68 1 92.62 77 VAL B C 1
ATOM 2604 O O . VAL B 1 77 ? 3.596 26.062 -3.463 1 92.62 77 VAL B O 1
ATOM 2607 N N . SER B 1 78 ? 3.801 27.453 -5.25 1 92.44 78 SER B N 1
ATOM 2608 C CA . SER B 1 78 ? 3.896 28.641 -4.41 1 92.44 78 SER B CA 1
ATOM 2609 C C . SER B 1 78 ? 2.643 28.812 -3.562 1 92.44 78 SER B C 1
ATOM 2611 O O . SER B 1 78 ? 2.729 29.156 -2.383 1 92.44 78 SER B O 1
ATOM 2613 N N . THR B 1 79 ? 1.598 28.594 -4.117 1 90.62 79 THR B N 1
ATOM 2614 C CA . THR B 1 79 ? 0.328 28.703 -3.41 1 90.62 79 THR B CA 1
ATOM 2615 C C . THR B 1 79 ? 0.234 27.672 -2.297 1 90.62 79 THR B C 1
ATOM 2617 O O . THR B 1 79 ? -0.154 27.984 -1.171 1 90.62 79 THR B O 1
ATOM 2620 N N . LEU B 1 80 ? 0.573 26.438 -2.645 1 92.75 80 LEU B N 1
ATOM 2621 C CA . LEU B 1 80 ? 0.537 25.375 -1.65 1 92.75 80 LEU B CA 1
ATOM 2622 C C . LEU B 1 80 ? 1.446 25.703 -0.47 1 92.75 80 LEU B C 1
ATOM 2624 O O . LEU B 1 80 ? 1.061 25.516 0.686 1 92.75 80 LEU B O 1
ATOM 2628 N N . MET B 1 81 ? 2.553 26.234 -0.795 1 94.5 81 MET B N 1
ATOM 2629 C CA . MET B 1 81 ? 3.498 26.609 0.253 1 94.5 81 MET B CA 1
ATOM 2630 C C . MET B 1 81 ? 2.951 27.75 1.099 1 94.5 81 MET B C 1
ATOM 2632 O O . MET B 1 81 ? 3.17 27.797 2.311 1 94.5 81 MET B O 1
ATOM 2636 N N . GLY B 1 82 ? 2.311 28.641 0.431 1 94 82 GLY B N 1
ATOM 2637 C CA . GLY B 1 82 ? 1.665 29.719 1.162 1 94 82 GLY B CA 1
ATOM 2638 C C . GLY B 1 82 ? 0.608 29.234 2.135 1 94 82 GLY B C 1
ATOM 2639 O O . GLY B 1 82 ? 0.559 29.688 3.281 1 94 82 GLY B O 1
ATOM 2640 N N . ILE B 1 83 ? -0.213 28.344 1.72 1 93.12 83 ILE B N 1
ATOM 2641 C CA . ILE B 1 83 ? -1.249 27.734 2.553 1 93.12 83 ILE B CA 1
ATOM 2642 C C . ILE B 1 83 ? -0.605 27.016 3.729 1 93.12 83 ILE B C 1
ATOM 2644 O O . ILE B 1 83 ? -1.062 27.125 4.867 1 93.12 83 ILE B O 1
ATOM 2648 N N . LEU B 1 84 ? 0.447 26.312 3.422 1 93.5 84 LEU B N 1
ATOM 2649 C CA . LEU B 1 84 ? 1.17 25.578 4.449 1 93.5 84 LEU B CA 1
ATOM 2650 C C . LEU B 1 84 ? 1.71 26.516 5.52 1 93.5 84 LEU B C 1
ATOM 2652 O O . LEU B 1 84 ? 1.594 26.234 6.715 1 93.5 84 LEU B O 1
ATOM 2656 N N . ARG B 1 85 ? 2.23 27.656 5.078 1 93.56 85 ARG B N 1
ATOM 2657 C CA . ARG B 1 85 ? 2.754 28.656 6 1 93.56 85 ARG B CA 1
ATOM 2658 C C . ARG B 1 85 ? 1.664 29.156 6.945 1 93.56 85 ARG B C 1
ATOM 2660 O O . ARG B 1 85 ? 1.858 29.188 8.164 1 93.56 85 ARG B O 1
ATOM 2667 N N . THR B 1 86 ? 0.656 29.469 6.375 1 91.38 86 THR B N 1
ATOM 2668 C CA . THR B 1 86 ? -0.462 29.984 7.156 1 91.38 86 THR B CA 1
ATOM 2669 C C . THR B 1 86 ? -0.979 28.922 8.125 1 91.38 86 THR B C 1
ATOM 2671 O O . THR B 1 86 ? -1.223 29.219 9.297 1 91.38 86 THR B O 1
ATOM 2674 N N . TYR B 1 87 ? -1.05 27.766 7.664 1 91.56 87 TYR B N 1
ATOM 2675 C CA . TYR B 1 87 ? -1.559 26.672 8.469 1 91.56 87 TYR B CA 1
ATOM 2676 C C . TYR B 1 87 ? -0.646 26.391 9.664 1 91.56 87 TYR B C 1
ATOM 2678 O O . TYR B 1 87 ? -1.114 26.281 10.797 1 91.56 87 TYR B O 1
ATOM 2686 N N . LEU B 1 88 ? 0.639 26.281 9.398 1 93.38 88 LEU B N 1
ATOM 2687 C CA . LEU B 1 88 ? 1.602 25.938 10.445 1 93.38 88 LEU B CA 1
ATOM 2688 C C . LEU B 1 88 ? 1.631 27.016 11.531 1 93.38 88 LEU B C 1
ATOM 2690 O O . LEU B 1 88 ? 1.811 26.703 12.711 1 93.38 88 LEU B O 1
ATOM 2694 N N . LYS B 1 89 ? 1.427 28.219 11.141 1 87.31 89 LYS B N 1
ATOM 2695 C CA . LYS B 1 89 ? 1.425 29.328 12.094 1 87.31 89 LYS B CA 1
ATOM 2696 C C . LYS B 1 89 ? 0.204 29.266 13.008 1 87.31 89 LYS B C 1
ATOM 2698 O O . LYS B 1 89 ? 0.325 29.406 14.227 1 87.31 89 LYS B O 1
ATOM 2703 N N . ASP B 1 90 ? -0.891 28.969 12.469 1 90.31 90 ASP B N 1
ATOM 2704 C CA . ASP B 1 90 ? -2.145 28.938 13.211 1 90.31 90 ASP B CA 1
ATOM 2705 C C . ASP B 1 90 ? -2.27 27.641 14.016 1 90.31 90 ASP B C 1
ATOM 2707 O O . ASP B 1 90 ? -2.98 27.609 15.023 1 90.31 90 ASP B O 1
ATOM 2711 N N . CYS B 1 91 ? -1.569 26.703 13.57 1 89.69 91 CYS B N 1
ATOM 2712 C CA . CYS B 1 91 ? -1.696 25.344 14.109 1 89.69 91 CYS B CA 1
ATOM 2713 C C . CYS B 1 91 ? -1.164 25.281 15.539 1 89.69 91 CYS B C 1
ATOM 2715 O O . CYS B 1 91 ? -1.7 24.547 16.375 1 89.69 91 CYS B O 1
ATOM 2717 N N . VAL B 1 92 ? -0.172 26.078 15.828 1 92.56 92 VAL B N 1
ATOM 2718 C CA . VAL B 1 92 ? 0.445 26.031 17.156 1 92.56 92 VAL B CA 1
ATOM 2719 C C . VAL B 1 92 ? -0.579 26.422 18.219 1 92.56 92 VAL B C 1
ATOM 2721 O O . VAL B 1 92 ? -0.806 25.672 19.172 1 92.56 92 VAL B O 1
ATOM 2724 N N . LYS B 1 93 ? -1.205 27.562 18.031 1 94.19 93 LYS B N 1
ATOM 2725 C CA . LYS B 1 93 ? -2.176 28.062 19 1 94.19 93 LYS B CA 1
ATOM 2726 C C . LYS B 1 93 ? -3.336 27.078 19.156 1 94.19 93 LYS B C 1
ATOM 2728 O O . LYS B 1 93 ? -3.723 26.75 20.281 1 94.19 93 LYS B O 1
ATOM 2733 N N . LYS B 1 94 ? -3.811 26.641 18.109 1 94.25 94 LYS B N 1
ATOM 2734 C CA . LYS B 1 94 ? -4.949 25.719 18.125 1 94.25 94 LYS B CA 1
ATOM 2735 C C . LYS B 1 94 ? -4.574 24.391 18.781 1 94.25 94 LYS B C 1
ATOM 2737 O O . LYS B 1 94 ? -5.355 23.828 19.547 1 94.25 94 LYS B O 1
ATOM 2742 N N . SER B 1 95 ? -3.398 23.875 18.422 1 96.69 95 SER B N 1
ATOM 2743 C CA . SER B 1 95 ? -2.938 22.594 18.969 1 96.69 95 SER B CA 1
ATOM 2744 C C . SER B 1 95 ? -2.711 22.672 20.469 1 96.69 95 SER B C 1
ATOM 2746 O O . SER B 1 95 ? -3.029 21.734 21.203 1 96.69 95 SER B O 1
ATOM 2748 N N . MET B 1 96 ? -2.188 23.797 20.953 1 96.44 96 MET B N 1
ATOM 2749 C CA . MET B 1 96 ? -1.973 23.984 22.375 1 96.44 96 MET B CA 1
ATOM 2750 C C . MET B 1 96 ? -3.301 24.094 23.125 1 96.44 96 MET B C 1
ATOM 2752 O O . MET B 1 96 ? -3.471 23.5 24.188 1 96.44 96 MET B O 1
ATOM 2756 N N . LYS B 1 97 ? -4.203 24.781 22.531 1 96 97 LYS B N 1
ATOM 2757 C CA . LYS B 1 97 ? -5.523 24.969 23.125 1 96 97 LYS B CA 1
ATOM 2758 C C . LYS B 1 97 ? -6.258 23.625 23.25 1 96 97 LYS B C 1
ATOM 2760 O O . LYS B 1 97 ? -6.969 23.391 24.219 1 96 97 LYS B O 1
ATOM 2765 N N . ASN B 1 98 ? -6.016 22.75 22.312 1 96.5 98 ASN B N 1
ATOM 2766 C CA . ASN B 1 98 ? -6.801 21.516 22.234 1 96.5 98 ASN B CA 1
ATOM 2767 C C . ASN B 1 98 ? -5.973 20.297 22.641 1 96.5 98 ASN B C 1
ATOM 2769 O O . ASN B 1 98 ? -6.395 19.156 22.422 1 96.5 98 ASN B O 1
ATOM 2773 N N . ASN B 1 99 ? -4.754 20.438 23.109 1 97.81 99 ASN B N 1
ATOM 2774 C CA . ASN B 1 99 ? -3.873 19.391 23.609 1 97.81 99 ASN B CA 1
ATOM 2775 C C . ASN B 1 99 ? -3.512 18.391 22.516 1 97.81 99 ASN B C 1
ATOM 2777 O O . ASN B 1 99 ? -3.6 17.172 22.719 1 97.81 99 ASN B O 1
ATOM 2781 N N . VAL B 1 100 ? -3.236 18.953 21.344 1 98.25 100 VAL B N 1
ATOM 2782 C CA . VAL B 1 100 ? -2.85 18.141 20.203 1 98.25 100 VAL B CA 1
ATOM 2783 C C . VAL B 1 100 ? -1.328 18.078 20.094 1 98.25 100 VAL B C 1
ATOM 2785 O O . VAL B 1 100 ? -0.659 19.109 20.156 1 98.25 100 VAL B O 1
ATOM 2788 N N . ARG B 1 101 ? -0.796 16.922 20 1 98.5 101 ARG B N 1
ATOM 2789 C CA . ARG B 1 101 ? 0.623 16.766 19.703 1 98.5 101 ARG B CA 1
ATOM 2790 C C . ARG B 1 101 ? 0.855 16.656 18.203 1 98.5 101 ARG B C 1
ATOM 2792 O O . ARG B 1 101 ? 0.337 15.742 17.547 1 98.5 101 ARG B O 1
ATOM 2799 N N . CYS B 1 102 ? 1.682 17.531 17.641 1 98.12 102 CYS B N 1
ATOM 2800 C CA . CYS B 1 102 ? 1.859 17.594 16.203 1 98.12 102 CYS B CA 1
ATOM 2801 C C . CYS B 1 102 ? 3.236 17.094 15.797 1 98.12 102 CYS B C 1
ATOM 2803 O O . CYS B 1 102 ? 4.223 17.312 16.5 1 98.12 102 CYS B O 1
ATOM 2805 N N . ARG B 1 103 ? 3.254 16.359 14.711 1 97.88 103 ARG B N 1
ATOM 2806 C CA . ARG B 1 103 ? 4.473 15.898 14.055 1 97.88 103 ARG B CA 1
ATOM 2807 C C . ARG B 1 103 ? 4.414 16.156 12.555 1 97.88 103 ARG B C 1
ATOM 2809 O O . ARG B 1 103 ? 3.334 16.156 11.961 1 97.88 103 ARG B O 1
ATOM 2816 N N . VAL B 1 104 ? 5.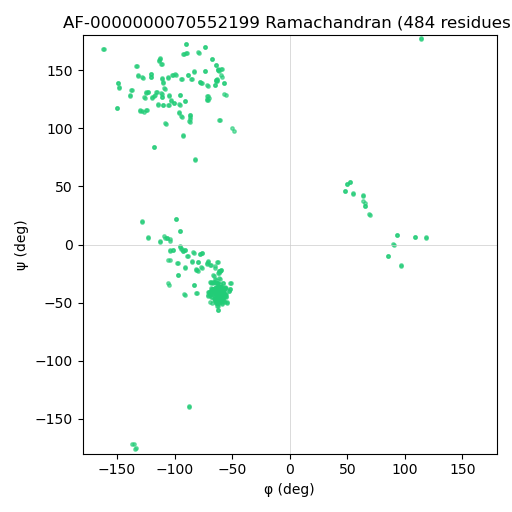555 16.469 12.008 1 97.81 104 VAL B N 1
ATOM 2817 C CA . VAL B 1 104 ? 5.66 16.578 10.555 1 97.81 104 VAL B CA 1
ATOM 2818 C C . VAL B 1 104 ? 6.637 15.523 10.023 1 97.81 104 VAL B C 1
ATOM 2820 O O . VAL B 1 104 ? 7.746 15.383 10.547 1 97.81 104 VAL B O 1
ATOM 2823 N N . ILE B 1 105 ? 6.211 14.758 9.039 1 98.56 105 ILE B N 1
ATOM 2824 C CA . ILE B 1 105 ? 7.082 13.766 8.414 1 98.56 105 ILE B CA 1
ATOM 2825 C C . ILE B 1 105 ? 7.375 14.172 6.973 1 98.56 105 ILE B C 1
ATOM 2827 O O . ILE B 1 105 ? 6.594 14.906 6.355 1 98.56 105 ILE B O 1
ATOM 2831 N N . GLY B 1 106 ? 8.469 13.617 6.395 1 98 106 GLY B N 1
ATOM 2832 C CA . GLY B 1 106 ? 8.961 13.992 5.078 1 98 106 GLY B CA 1
ATOM 2833 C C . GLY B 1 106 ? 10.312 14.672 5.121 1 98 106 GLY B C 1
ATOM 2834 O O . GLY B 1 106 ? 10.875 14.891 6.199 1 98 106 GLY B O 1
ATOM 2835 N N . ARG B 1 107 ? 10.875 14.992 3.975 1 95.06 107 ARG B N 1
ATOM 2836 C CA . ARG B 1 107 ? 12.195 15.609 3.9 1 95.06 107 ARG B CA 1
ATOM 2837 C C . ARG B 1 107 ? 12.102 17.125 4.051 1 95.06 107 ARG B C 1
ATOM 2839 O O . ARG B 1 107 ? 11.18 17.75 3.533 1 95.06 107 ARG B O 1
ATOM 2846 N N . LYS B 1 108 ? 13.055 17.672 4.73 1 92.5 108 LYS B N 1
ATOM 2847 C CA . LYS B 1 108 ? 13.047 19.109 4.992 1 92.5 108 LYS B CA 1
ATOM 2848 C C . LYS B 1 108 ? 13.922 19.859 3.996 1 92.5 108 LYS B C 1
ATOM 2850 O O . LYS B 1 108 ? 13.812 21.078 3.855 1 92.5 108 LYS B O 1
ATOM 2855 N N . ASP B 1 109 ? 14.773 19.203 3.295 1 89 109 ASP B N 1
ATOM 2856 C CA . ASP B 1 109 ? 15.859 19.828 2.559 1 89 109 ASP B CA 1
ATOM 2857 C C . ASP B 1 109 ? 15.32 20.703 1.417 1 89 109 ASP B C 1
ATOM 2859 O O . ASP B 1 109 ? 16 21.625 0.958 1 89 109 ASP B O 1
ATOM 2863 N N . GLU B 1 110 ? 14.18 20.453 0.865 1 88.69 110 GLU B N 1
ATOM 2864 C CA . GLU B 1 110 ? 13.656 21.25 -0.24 1 88.69 110 GLU B CA 1
ATOM 2865 C C . GLU B 1 110 ? 12.711 22.344 0.261 1 88.69 110 GLU B C 1
ATOM 2867 O O . GLU B 1 110 ? 12.266 23.188 -0.513 1 88.69 110 GLU B O 1
ATOM 2872 N N . LEU B 1 111 ? 12.469 22.391 1.535 1 95.19 111 LEU B N 1
ATOM 2873 C CA . LEU B 1 111 ? 11.57 23.391 2.113 1 95.19 111 LEU B CA 1
ATOM 2874 C C . LEU B 1 111 ? 12.328 24.672 2.461 1 95.19 111 LEU B C 1
ATOM 2876 O O . LEU B 1 111 ? 13.508 24.625 2.801 1 95.19 111 LEU B O 1
ATOM 2880 N N . SER B 1 112 ? 11.664 25.844 2.314 1 95.31 112 SER B N 1
ATOM 2881 C CA . SER B 1 112 ? 12.281 27.109 2.711 1 95.31 112 SER B CA 1
ATOM 2882 C C . SER B 1 112 ? 12.539 27.141 4.215 1 95.31 112 SER B C 1
ATOM 2884 O O . SER B 1 112 ? 11.844 26.484 4.984 1 95.31 112 SER B O 1
ATOM 2886 N N . GLN B 1 113 ? 13.508 27.938 4.609 1 96.69 113 GLN B N 1
ATOM 2887 C CA . GLN B 1 113 ? 13.938 27.984 6.004 1 96.69 113 GLN B CA 1
ATOM 2888 C C . GLN B 1 113 ? 12.789 28.422 6.914 1 96.69 113 GLN B C 1
ATOM 2890 O O . GLN B 1 113 ? 12.664 27.938 8.039 1 96.69 113 GLN B O 1
ATOM 2895 N N . ASP B 1 114 ? 12.031 29.312 6.484 1 96.19 114 ASP B N 1
ATOM 2896 C CA . ASP B 1 114 ? 10.922 29.797 7.305 1 96.19 114 ASP B CA 1
ATOM 2897 C C . ASP B 1 114 ? 9.922 28.672 7.586 1 96.19 114 ASP B C 1
ATOM 2899 O O . ASP B 1 114 ? 9.375 28.578 8.688 1 96.19 114 ASP B O 1
ATOM 2903 N N . ILE B 1 115 ? 9.703 27.828 6.625 1 96.5 115 ILE B N 1
ATOM 2904 C CA . ILE B 1 115 ? 8.82 26.672 6.801 1 96.5 115 ILE B CA 1
ATOM 2905 C C . ILE B 1 115 ? 9.445 25.688 7.773 1 96.5 115 ILE B C 1
ATOM 2907 O O . ILE B 1 115 ? 8.766 25.188 8.68 1 96.5 115 ILE B O 1
ATOM 2911 N N . ILE B 1 116 ? 10.719 25.438 7.586 1 97.62 116 ILE B N 1
ATOM 2912 C CA . ILE B 1 116 ? 11.445 24.516 8.469 1 97.62 116 ILE B CA 1
ATOM 2913 C C . ILE B 1 116 ? 11.359 25.016 9.906 1 97.62 116 ILE B C 1
ATOM 2915 O O . ILE B 1 116 ? 11.07 24.25 10.828 1 97.62 116 ILE B O 1
ATOM 2919 N N . ASP B 1 117 ? 11.578 26.312 10.047 1 97.12 117 ASP B N 1
ATOM 2920 C CA . ASP B 1 117 ? 11.508 26.906 11.375 1 97.12 117 ASP B CA 1
ATOM 2921 C C . ASP B 1 117 ? 10.117 26.766 11.977 1 97.12 117 ASP B C 1
ATOM 2923 O O . ASP B 1 117 ? 9.969 26.5 13.172 1 97.12 117 ASP B O 1
ATOM 2927 N N . SER B 1 118 ? 9.133 26.953 11.203 1 96.62 118 SER B N 1
ATOM 2928 C CA . SER B 1 118 ? 7.75 26.828 11.656 1 96.62 118 SER B CA 1
ATOM 2929 C C . SER B 1 118 ? 7.434 25.406 12.078 1 96.62 118 SER B C 1
ATOM 2931 O O . SER B 1 118 ? 6.734 25.172 13.07 1 96.62 118 SER B O 1
ATOM 2933 N N . ILE B 1 119 ? 7.918 24.438 11.344 1 97.38 119 ILE B N 1
ATOM 2934 C CA . ILE B 1 119 ? 7.727 23.031 11.664 1 97.38 119 ILE B CA 1
ATOM 2935 C C . ILE B 1 119 ? 8.375 22.719 13.008 1 97.38 119 ILE B C 1
ATOM 2937 O O . ILE B 1 119 ? 7.742 22.125 13.891 1 97.38 119 ILE B O 1
ATOM 2941 N N . ASN B 1 120 ? 9.617 23.125 13.109 1 97.31 120 ASN B N 1
ATOM 2942 C CA . ASN B 1 120 ? 10.344 22.875 14.352 1 97.31 120 ASN B CA 1
ATOM 2943 C C . ASN B 1 120 ? 9.625 23.5 15.555 1 97.31 120 ASN B C 1
ATOM 2945 O O . ASN B 1 120 ? 9.523 22.875 16.609 1 97.31 120 ASN B O 1
ATOM 2949 N N . ASN B 1 121 ? 9.188 24.734 15.352 1 97.31 121 ASN B N 1
ATOM 2950 C CA . ASN B 1 121 ? 8.461 25.422 16.406 1 97.31 121 ASN B CA 1
ATOM 2951 C C . ASN B 1 121 ? 7.184 24.688 16.797 1 97.31 121 ASN B C 1
ATOM 2953 O O . ASN B 1 121 ? 6.898 24.5 17.984 1 97.31 121 ASN B O 1
ATOM 2957 N N . LEU B 1 122 ? 6.445 24.266 15.828 1 97.38 122 LEU B N 1
ATOM 2958 C CA . LEU B 1 122 ? 5.203 23.531 16.047 1 97.38 122 LEU B CA 1
ATOM 2959 C C . LEU B 1 122 ? 5.457 22.25 16.844 1 97.38 122 LEU B C 1
ATOM 2961 O O . LEU B 1 122 ? 4.781 21.984 17.844 1 97.38 122 LEU B O 1
ATOM 2965 N N . GLU B 1 123 ? 6.402 21.453 16.422 1 97.94 123 GLU B N 1
ATOM 2966 C CA . GLU B 1 123 ? 6.715 20.172 17.062 1 97.94 123 GLU B CA 1
ATOM 2967 C C . GLU B 1 123 ? 7.211 20.391 18.5 1 97.94 123 GLU B C 1
ATOM 2969 O O . GLU B 1 123 ? 6.812 19.656 19.406 1 97.94 123 GLU B O 1
ATOM 2974 N N . GLU B 1 124 ? 8.062 21.375 18.656 1 98.06 124 GLU B N 1
ATOM 2975 C CA . GLU B 1 124 ? 8.609 21.656 19.969 1 98.06 124 GLU B CA 1
ATOM 2976 C C . GLU B 1 124 ? 7.523 22.125 20.938 1 98.06 124 GLU B C 1
ATOM 2978 O O . GLU B 1 124 ? 7.445 21.656 22.078 1 98.06 124 GLU B O 1
ATOM 2983 N N . LYS B 1 125 ? 6.711 23.031 20.516 1 97.69 125 LYS B N 1
ATOM 2984 C CA . LYS B 1 125 ? 5.688 23.625 21.375 1 97.69 125 LYS B CA 1
ATOM 2985 C C . LYS B 1 125 ? 4.66 22.578 21.812 1 97.69 125 LYS B C 1
ATOM 2987 O O . LYS B 1 125 ? 4.113 22.656 22.906 1 97.69 125 LYS B O 1
ATOM 2992 N N . THR B 1 126 ? 4.449 21.609 20.969 1 98 126 THR B N 1
ATOM 2993 C CA . THR B 1 126 ? 3.354 20.672 21.234 1 98 126 THR B CA 1
ATOM 2994 C C . THR B 1 126 ? 3.889 19.344 21.766 1 98 126 THR B C 1
ATOM 2996 O O . THR B 1 126 ? 3.123 18.406 21.984 1 98 126 THR B O 1
ATOM 2999 N N . ARG B 1 127 ? 5.191 19.219 21.984 1 97.88 127 ARG B N 1
ATOM 3000 C CA . ARG B 1 127 ? 5.859 17.953 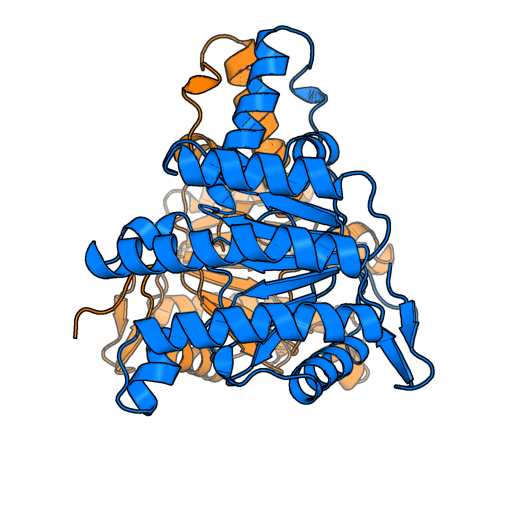22.25 1 97.88 127 ARG B CA 1
ATOM 3001 C C . ARG B 1 127 ? 5.328 17.312 23.531 1 97.88 127 ARG B C 1
ATOM 3003 O O . ARG B 1 127 ? 5.379 16.094 23.688 1 97.88 127 ARG B O 1
ATOM 3010 N N . ASN B 1 128 ? 4.754 18.047 24.453 1 97.88 128 ASN B N 1
ATOM 3011 C CA . ASN B 1 128 ? 4.32 17.531 25.734 1 97.88 128 ASN B CA 1
ATOM 3012 C C . ASN B 1 128 ? 2.807 17.344 25.781 1 97.88 128 ASN B C 1
ATOM 3014 O O . ASN B 1 128 ? 2.262 16.891 26.797 1 97.88 128 ASN B O 1
ATOM 3018 N N . ASN B 1 129 ? 2.158 17.766 24.703 1 98.06 129 ASN B N 1
ATOM 3019 C CA . ASN B 1 129 ? 0.725 17.516 24.656 1 98.06 129 ASN B CA 1
ATOM 3020 C C . ASN B 1 129 ? 0.427 16.016 24.672 1 98.06 129 ASN B C 1
ATOM 3022 O O . ASN B 1 129 ? 1.211 15.211 24.156 1 98.06 129 ASN B O 1
ATOM 3026 N N . THR B 1 130 ? -0.733 15.594 25.234 1 97.81 130 THR B N 1
ATOM 3027 C CA . THR B 1 130 ? -1.025 14.188 25.453 1 97.81 130 THR B CA 1
ATOM 3028 C C . THR B 1 130 ? -2.322 13.781 24.766 1 97.81 130 THR B C 1
ATOM 3030 O O . THR B 1 130 ? -2.795 12.656 24.922 1 97.81 130 THR B O 1
ATOM 3033 N N . GLY B 1 131 ? -2.906 14.648 24.016 1 97.75 131 GLY B N 1
ATOM 3034 C CA . GLY B 1 131 ? -4.148 14.367 23.312 1 97.75 131 GLY B CA 1
ATOM 3035 C C . GLY B 1 131 ? -3.938 13.742 21.953 1 97.75 131 GLY B C 1
ATOM 3036 O O . GLY B 1 131 ? -3.121 12.828 21.812 1 97.75 131 GLY B O 1
ATOM 3037 N N . LEU B 1 132 ? -4.727 14.18 21 1 98.25 132 LEU B N 1
ATOM 3038 C CA . LEU B 1 132 ? -4.645 13.68 19.625 1 98.25 132 LEU B CA 1
ATOM 3039 C C . LEU B 1 132 ? -3.236 13.852 19.078 1 98.25 132 LEU B C 1
ATOM 3041 O O . LEU B 1 132 ? -2.627 14.914 19.234 1 98.25 132 LEU B O 1
ATOM 3045 N N . ASN B 1 133 ? -2.695 12.773 18.547 1 98.69 133 ASN B N 1
ATOM 3046 C CA . ASN B 1 133 ? -1.463 12.859 17.766 1 98.69 133 ASN B CA 1
ATOM 3047 C C . ASN B 1 133 ? -1.746 13.18 16.297 1 98.69 133 ASN B C 1
ATOM 3049 O O . ASN B 1 133 ? -2.314 12.367 15.578 1 98.69 133 ASN B O 1
ATOM 3053 N N . PHE B 1 134 ? -1.382 14.375 15.961 1 98.62 134 PHE B N 1
ATOM 3054 C CA . PHE B 1 134 ? -1.621 14.828 14.594 1 98.62 134 PHE B CA 1
ATOM 3055 C C . PHE B 1 134 ? -0.32 14.867 13.797 1 98.62 134 PHE B C 1
ATOM 3057 O O . PHE B 1 134 ? 0.61 15.594 14.156 1 98.62 134 PHE B O 1
ATOM 3064 N N . THR B 1 135 ? -0.263 14.094 12.711 1 98.81 135 THR B N 1
ATOM 3065 C CA . THR B 1 135 ? 0.926 14.023 11.867 1 98.81 135 THR B CA 1
ATOM 3066 C C . THR B 1 135 ? 0.633 14.57 10.477 1 98.81 135 THR B C 1
ATOM 3068 O O . THR B 1 135 ? -0.366 14.195 9.852 1 98.81 135 THR B O 1
ATOM 3071 N N . ILE B 1 136 ? 1.489 15.445 10.008 1 98.06 136 ILE B N 1
ATOM 3072 C CA . ILE B 1 136 ? 1.34 16.047 8.695 1 98.06 136 ILE B CA 1
ATOM 3073 C C . ILE B 1 136 ? 2.488 15.617 7.785 1 98.06 136 ILE B C 1
ATOM 3075 O O . ILE B 1 136 ? 3.656 15.867 8.086 1 98.06 136 ILE B O 1
ATOM 3079 N N . ALA B 1 137 ? 2.164 14.984 6.707 1 98.62 137 ALA B N 1
ATOM 3080 C CA . ALA B 1 137 ? 3.178 14.602 5.727 1 98.62 137 ALA B CA 1
ATOM 3081 C C . ALA B 1 137 ? 3.436 15.727 4.73 1 98.62 137 ALA B C 1
ATOM 3083 O O . ALA B 1 137 ? 2.557 16.078 3.939 1 98.62 137 ALA B O 1
ATOM 3084 N N . ILE B 1 138 ? 4.594 16.312 4.805 1 97.5 138 ILE B N 1
ATOM 3085 C CA . ILE B 1 138 ? 5.016 17.406 3.936 1 97.5 138 ILE B CA 1
ATOM 3086 C C . ILE B 1 138 ? 6.305 17.016 3.215 1 97.5 138 ILE B C 1
ATOM 3088 O O . ILE B 1 138 ? 7.285 16.625 3.852 1 97.5 138 ILE B O 1
ATOM 3092 N N . ASN B 1 139 ? 6.266 17.25 1.858 1 97.31 139 ASN B N 1
ATOM 3093 C CA . ASN B 1 139 ? 7.398 16.781 1.062 1 97.31 139 ASN B CA 1
ATOM 3094 C C . ASN B 1 139 ? 7.738 15.328 1.365 1 97.31 139 ASN B C 1
ATOM 3096 O O . ASN B 1 139 ? 8.883 15.008 1.687 1 97.31 139 ASN B O 1
ATOM 3100 N N . TYR B 1 140 ? 6.676 14.555 1.274 1 98.19 140 TYR B N 1
ATOM 3101 C CA . TYR B 1 140 ? 6.746 13.172 1.748 1 98.19 140 TYR B CA 1
ATOM 3102 C C . TYR B 1 140 ? 6.441 12.195 0.621 1 98.19 140 TYR B C 1
ATOM 3104 O O . TYR B 1 140 ? 5.57 12.445 -0.212 1 98.19 140 TYR B O 1
ATOM 3112 N N . GLY B 1 141 ? 7.102 11.07 0.601 1 98.06 141 GLY B N 1
ATOM 3113 C CA . GLY B 1 141 ? 6.852 9.867 -0.177 1 98.06 141 GLY B CA 1
ATOM 3114 C C . GLY B 1 141 ? 7.293 8.602 0.529 1 98.06 141 GLY B C 1
ATOM 3115 O O . GLY B 1 141 ? 8.336 8.578 1.182 1 98.06 141 GLY B O 1
ATOM 3116 N N . GLY B 1 142 ? 6.461 7.609 0.404 1 98.56 142 GLY B N 1
ATOM 3117 C CA . GLY B 1 142 ? 6.758 6.355 1.082 1 98.56 142 GLY B CA 1
ATOM 3118 C C . GLY B 1 142 ? 8.094 5.762 0.679 1 98.56 142 GLY B C 1
ATOM 3119 O O . GLY B 1 142 ? 8.859 5.305 1.53 1 98.56 142 GLY B O 1
ATOM 3120 N N . ARG B 1 143 ? 8.422 5.742 -0.613 1 98.56 143 ARG B N 1
ATOM 3121 C CA . ARG B 1 143 ? 9.688 5.195 -1.09 1 98.56 143 ARG B CA 1
ATOM 3122 C C . ARG B 1 143 ? 10.867 6.027 -0.589 1 98.56 143 ARG B C 1
ATOM 3124 O O . ARG B 1 143 ? 11.891 5.477 -0.179 1 98.56 143 ARG B O 1
ATOM 3131 N N . ASP B 1 144 ? 10.672 7.352 -0.641 1 98 144 ASP B N 1
ATOM 3132 C CA . ASP B 1 144 ? 11.711 8.242 -0.125 1 98 144 ASP B CA 1
ATOM 3133 C C . ASP B 1 144 ? 11.953 7.988 1.361 1 98 144 ASP B C 1
ATOM 3135 O O . ASP B 1 144 ? 13.102 7.941 1.807 1 98 144 ASP B O 1
ATOM 3139 N N . GLU B 1 145 ? 10.914 7.883 2.137 1 98.69 145 GLU B N 1
ATOM 3140 C CA . GLU B 1 145 ? 11.047 7.617 3.566 1 98.69 145 GLU B CA 1
ATOM 3141 C C . GLU B 1 145 ? 11.828 6.332 3.82 1 98.69 145 GLU B C 1
ATOM 3143 O O . GLU B 1 145 ? 12.75 6.316 4.637 1 98.69 145 GLU B O 1
ATOM 3148 N N . ILE B 1 146 ? 11.438 5.277 3.115 1 98.81 146 ILE B N 1
ATOM 3149 C CA . ILE B 1 146 ? 12.117 3.994 3.277 1 98.81 146 ILE B CA 1
ATOM 3150 C C . ILE B 1 146 ? 13.586 4.137 2.896 1 98.81 146 ILE B C 1
ATOM 3152 O O . ILE B 1 146 ? 14.469 3.637 3.602 1 98.81 146 ILE B O 1
ATOM 3156 N N . THR B 1 147 ? 13.828 4.797 1.848 1 98.75 147 THR B N 1
ATOM 3157 C CA . THR B 1 147 ? 15.195 4.988 1.386 1 98.75 147 THR B CA 1
ATOM 3158 C C . THR B 1 147 ? 16.031 5.707 2.443 1 98.75 147 THR B C 1
ATOM 3160 O O . THR B 1 147 ? 17.156 5.301 2.734 1 98.75 147 THR B O 1
ATOM 3163 N N . ARG B 1 148 ? 15.477 6.77 3.006 1 98.38 148 ARG B N 1
ATOM 3164 C CA . ARG B 1 148 ? 16.172 7.492 4.059 1 98.38 148 ARG B CA 1
ATOM 3165 C C . ARG B 1 148 ? 16.406 6.598 5.273 1 98.38 148 ARG B C 1
ATOM 3167 O O . ARG B 1 148 ? 17.469 6.652 5.895 1 98.38 148 ARG B O 1
ATOM 3174 N N . ALA B 1 149 ? 15.43 5.773 5.602 1 98.75 149 ALA B N 1
ATOM 3175 C CA . ALA B 1 149 ? 15.586 4.824 6.699 1 98.75 149 ALA B CA 1
ATOM 3176 C C . ALA B 1 149 ? 16.719 3.84 6.406 1 98.75 149 ALA B C 1
ATOM 3178 O O . ALA B 1 149 ? 17.516 3.525 7.289 1 98.75 149 ALA B O 1
ATOM 3179 N N . VAL B 1 150 ? 16.781 3.371 5.188 1 98.88 150 VAL B N 1
ATOM 3180 C CA . VAL B 1 150 ? 17.812 2.418 4.785 1 98.88 150 VAL B CA 1
ATOM 3181 C C . VAL B 1 150 ? 19.188 3.074 4.879 1 98.88 150 VAL B C 1
ATOM 3183 O O . VAL B 1 150 ? 20.156 2.445 5.316 1 98.88 150 VAL B O 1
ATOM 3186 N N . ARG B 1 151 ? 19.312 4.336 4.488 1 98.75 151 ARG B N 1
ATOM 3187 C CA . ARG B 1 151 ? 20.578 5.055 4.613 1 98.75 151 ARG B CA 1
ATOM 3188 C C . ARG B 1 151 ? 21.016 5.148 6.07 1 98.75 151 ARG B C 1
ATOM 3190 O O . ARG B 1 151 ? 22.188 4.953 6.387 1 98.75 151 ARG B O 1
ATOM 3197 N N . LYS B 1 152 ? 20.078 5.461 6.926 1 98.62 152 LYS B N 1
ATOM 3198 C CA . LYS B 1 152 ? 20.375 5.523 8.352 1 98.62 152 LYS B CA 1
ATOM 3199 C C . LYS B 1 152 ? 20.891 4.18 8.867 1 98.62 152 LYS B C 1
ATOM 3201 O O . LYS B 1 152 ? 21.906 4.125 9.578 1 98.62 152 LYS B O 1
ATOM 3206 N N . ILE B 1 153 ? 20.203 3.127 8.508 1 98.88 153 ILE B N 1
ATOM 3207 C CA . ILE B 1 153 ? 20.562 1.779 8.945 1 98.88 153 ILE B CA 1
ATOM 3208 C C . ILE B 1 153 ? 21.938 1.406 8.398 1 98.88 153 ILE B C 1
ATOM 3210 O O . ILE B 1 153 ? 22.781 0.885 9.125 1 98.88 153 ILE B O 1
ATOM 3214 N N . ALA B 1 154 ? 22.125 1.722 7.129 1 98.75 154 ALA B N 1
ATOM 3215 C CA . ALA B 1 154 ? 23.422 1.463 6.496 1 98.75 154 ALA B CA 1
ATOM 3216 C C . ALA B 1 154 ? 24.531 2.229 7.195 1 98.75 154 ALA B C 1
ATOM 3218 O O . ALA B 1 154 ? 25.656 1.74 7.293 1 98.75 154 ALA B O 1
ATOM 3219 N N . GLY B 1 155 ? 24.25 3.439 7.586 1 98.69 155 GLY B N 1
ATOM 3220 C CA . GLY B 1 155 ? 25.219 4.207 8.359 1 98.69 155 GLY B CA 1
ATOM 3221 C C . GLY B 1 155 ? 25.641 3.516 9.641 1 98.69 155 GLY B C 1
ATOM 3222 O O . GLY B 1 155 ? 26.828 3.465 9.969 1 98.69 155 GLY B O 1
ATOM 3223 N N . LYS B 1 156 ? 24.688 3.002 10.352 1 98.62 156 LYS B N 1
ATOM 3224 C CA . LYS B 1 156 ? 24.953 2.258 11.57 1 98.62 156 LYS B CA 1
ATOM 3225 C C . LYS B 1 156 ? 25.844 1.042 11.289 1 98.62 156 LYS B C 1
ATOM 3227 O O . LYS B 1 156 ? 26.703 0.696 12.094 1 98.62 156 LYS B O 1
ATOM 3232 N N . VAL B 1 157 ? 25.578 0.398 10.227 1 98.62 157 VAL B N 1
ATOM 3233 C CA . VAL B 1 157 ? 26.359 -0.761 9.828 1 98.62 157 VAL B CA 1
ATOM 3234 C C . VAL B 1 157 ? 27.797 -0.327 9.5 1 98.62 157 VAL B C 1
ATOM 3236 O O . VAL B 1 157 ? 28.75 -0.972 9.922 1 98.62 157 VAL B O 1
ATOM 3239 N N . SER B 1 158 ? 27.891 0.747 8.719 1 98 158 SER B N 1
ATOM 3240 C CA . SER B 1 158 ? 29.203 1.283 8.344 1 98 158 SER B CA 1
ATOM 3241 C C . SER B 1 158 ? 30.031 1.648 9.57 1 98 158 SER B C 1
ATOM 3243 O O . SER B 1 158 ? 31.25 1.462 9.586 1 98 158 SER B O 1
ATOM 3245 N N . GLU B 1 159 ? 29.375 2.086 10.609 1 97.38 159 GLU B N 1
ATOM 3246 C CA . GLU B 1 159 ? 30.031 2.504 11.852 1 97.38 159 GLU B CA 1
ATOM 3247 C C . GLU B 1 159 ? 30.297 1.313 12.766 1 97.38 159 GLU B C 1
ATOM 3249 O O . GLU B 1 159 ? 31 1.437 13.766 1 97.38 159 GLU B O 1
ATOM 3254 N N . GLY B 1 160 ? 29.672 0.18 12.484 1 96.94 160 GLY B N 1
ATOM 3255 C CA . GLY B 1 160 ? 29.922 -1.034 13.25 1 96.94 160 GLY B CA 1
ATOM 3256 C C . GLY B 1 160 ? 28.953 -1.221 14.398 1 96.94 160 GLY B C 1
ATOM 3257 O O . GLY B 1 160 ? 29.078 -2.164 15.18 1 96.94 160 GLY B O 1
ATOM 3258 N N . SER B 1 161 ? 27.922 -0.392 14.484 1 97.81 161 SER B N 1
ATOM 3259 C CA . SER B 1 161 ? 27 -0.461 15.609 1 97.81 161 SER B CA 1
ATOM 3260 C C . SER B 1 161 ? 25.828 -1.39 15.312 1 97.81 161 SER B C 1
ATOM 3262 O O . SER B 1 161 ? 25.016 -1.681 16.188 1 97.81 161 SER B O 1
ATOM 3264 N N . LEU B 1 162 ? 25.781 -1.881 14.125 1 98.31 162 LEU B N 1
ATOM 3265 C CA . LEU B 1 162 ? 24.734 -2.797 13.695 1 98.31 162 LEU B CA 1
ATOM 3266 C C . LEU B 1 162 ? 25.266 -3.789 12.664 1 98.31 162 LEU B C 1
ATOM 3268 O O . LEU B 1 162 ? 26 -3.414 11.766 1 98.31 162 LEU B O 1
ATOM 3272 N N . LYS B 1 163 ? 24.906 -5.031 12.844 1 98.44 163 LYS B N 1
ATOM 3273 C CA . LYS B 1 163 ? 25.266 -6.039 11.852 1 98.44 163 LYS B CA 1
ATOM 3274 C C . LYS B 1 163 ? 24.141 -6.25 10.844 1 98.44 163 LYS B C 1
ATOM 3276 O O . LYS B 1 163 ? 22.969 -6.242 11.219 1 98.44 163 LYS B O 1
ATOM 3281 N N . PRO B 1 164 ? 24.547 -6.453 9.609 1 98.56 164 PRO B N 1
ATOM 3282 C CA . PRO B 1 164 ? 23.516 -6.676 8.586 1 98.56 164 PRO B CA 1
ATOM 3283 C C . PRO B 1 164 ? 22.547 -7.785 8.969 1 98.56 164 PRO B C 1
ATOM 3285 O O . PRO B 1 164 ? 21.328 -7.645 8.766 1 98.56 164 PRO B O 1
ATOM 3288 N N . GLU B 1 165 ? 22.922 -8.891 9.555 1 97.62 165 GLU B N 1
ATOM 3289 C CA . GLU B 1 165 ? 22.094 -10.055 9.859 1 97.62 165 GLU B CA 1
ATOM 3290 C C . GLU B 1 165 ? 21.109 -9.75 10.984 1 97.62 165 GLU B C 1
ATOM 3292 O O . GLU B 1 165 ? 20.156 -10.508 11.203 1 97.62 165 GLU B O 1
ATOM 3297 N N . ASP B 1 166 ? 21.328 -8.648 11.711 1 98.38 166 ASP B N 1
ATOM 3298 C CA . ASP B 1 166 ? 20.484 -8.305 12.852 1 98.38 166 ASP B CA 1
ATOM 3299 C C . ASP B 1 166 ? 19.344 -7.391 12.422 1 98.38 166 ASP B C 1
ATOM 3301 O O . ASP B 1 166 ? 18.469 -7.066 13.227 1 98.38 166 ASP B O 1
ATOM 3305 N N . ILE B 1 167 ? 19.375 -6.992 11.195 1 98.69 167 ILE B N 1
ATOM 3306 C CA . ILE B 1 167 ? 18.328 -6.109 10.68 1 98.69 167 ILE B CA 1
ATOM 3307 C C . ILE B 1 167 ? 17.031 -6.891 10.523 1 98.69 167 ILE B C 1
ATOM 3309 O O . ILE B 1 167 ? 17 -7.941 9.883 1 98.69 167 ILE B O 1
ATOM 3313 N N . ASP B 1 168 ? 16.016 -6.398 11.133 1 98.56 168 ASP B N 1
ATOM 3314 C CA . ASP B 1 168 ? 14.68 -6.992 11.023 1 98.56 168 ASP B CA 1
ATOM 3315 C C . ASP B 1 168 ? 13.625 -5.918 10.773 1 98.56 168 ASP B C 1
ATOM 3317 O O . ASP B 1 168 ? 13.953 -4.762 10.508 1 98.56 168 ASP B O 1
ATOM 3321 N N . GLU B 1 169 ? 12.398 -6.289 10.734 1 98.44 169 GLU B N 1
ATOM 3322 C CA . GLU B 1 169 ? 11.32 -5.352 10.438 1 98.44 169 GLU B CA 1
ATOM 3323 C C . GLU B 1 169 ? 11.266 -4.227 11.477 1 98.44 169 GLU B C 1
ATOM 3325 O O . GLU B 1 169 ? 10.984 -3.078 11.133 1 98.44 169 GLU B O 1
ATOM 3330 N N . ASP B 1 170 ? 11.531 -4.559 12.711 1 98.5 170 ASP B N 1
ATOM 3331 C CA . ASP B 1 170 ? 11.547 -3.541 13.766 1 98.5 170 ASP B CA 1
ATOM 3332 C C . ASP B 1 170 ? 12.664 -2.525 13.523 1 98.5 170 ASP B C 1
ATOM 3334 O O . ASP B 1 170 ? 12.5 -1.337 13.805 1 98.5 170 ASP B O 1
ATOM 3338 N N . THR B 1 171 ? 13.797 -3.055 13.07 1 98.81 171 THR B N 1
ATOM 3339 C CA . THR B 1 171 ? 14.891 -2.15 12.734 1 98.81 171 THR B CA 1
ATOM 3340 C C . THR B 1 171 ? 14.438 -1.105 11.719 1 98.81 171 THR B C 1
ATOM 3342 O O . THR B 1 171 ? 14.719 0.084 11.875 1 98.81 171 THR B O 1
ATOM 3345 N N . ILE B 1 172 ? 13.75 -1.544 10.742 1 98.81 172 ILE B N 1
ATOM 3346 C CA . ILE B 1 172 ? 13.281 -0.638 9.695 1 98.81 172 ILE B CA 1
ATOM 3347 C C . ILE B 1 172 ? 12.234 0.313 10.266 1 98.81 172 ILE B C 1
ATOM 3349 O O . ILE B 1 172 ? 12.367 1.533 10.148 1 98.81 172 ILE B O 1
ATOM 3353 N N . SER B 1 173 ? 11.227 -0.217 10.961 1 98.75 173 SER B N 1
ATOM 3354 C CA . SER B 1 173 ? 10.148 0.584 11.523 1 98.75 173 SER B CA 1
ATOM 3355 C C . SER B 1 173 ? 10.695 1.681 12.438 1 98.75 173 SER B C 1
ATOM 3357 O O . SER B 1 173 ? 10.203 2.809 12.422 1 98.75 173 SER B O 1
ATOM 3359 N N . ASN B 1 174 ? 11.734 1.376 13.164 1 98.56 174 ASN B N 1
ATOM 3360 C CA . ASN B 1 174 ? 12.297 2.293 14.148 1 98.56 174 ASN B CA 1
ATOM 3361 C C . ASN B 1 174 ? 13.148 3.377 13.492 1 98.56 174 ASN B C 1
ATOM 3363 O O . ASN B 1 174 ? 13.555 4.336 14.148 1 98.56 174 ASN B O 1
ATOM 3367 N N . ASN B 1 175 ? 13.375 3.227 12.227 1 98.75 175 ASN B N 1
ATOM 3368 C CA . ASN B 1 175 ? 14.172 4.227 11.531 1 98.75 175 ASN B CA 1
ATOM 3369 C C . ASN B 1 175 ? 13.344 5.004 10.516 1 98.75 175 ASN B C 1
ATOM 3371 O O . ASN B 1 175 ? 13.875 5.848 9.789 1 98.75 175 ASN B O 1
ATOM 3375 N N . LEU B 1 176 ? 12.086 4.742 10.422 1 98.81 176 LEU B N 1
ATOM 3376 C CA . LEU B 1 176 ? 11.164 5.512 9.586 1 98.81 176 LEU B CA 1
ATOM 3377 C C . LEU B 1 176 ? 10.773 6.816 10.273 1 98.81 176 LEU B C 1
ATOM 3379 O O . LEU B 1 176 ? 11 6.98 11.477 1 98.81 176 LEU B O 1
ATOM 3383 N N . ASP B 1 177 ? 10.18 7.773 9.492 1 98.38 177 ASP B N 1
ATOM 3384 C CA . ASP B 1 177 ? 9.688 9.031 10.047 1 98.38 177 ASP B CA 1
ATOM 3385 C C . ASP B 1 177 ? 8.594 8.781 11.086 1 98.38 177 ASP B C 1
ATOM 3387 O O . ASP B 1 177 ? 8.438 9.57 12.023 1 98.38 177 ASP B O 1
ATOM 3391 N N . THR B 1 178 ? 7.918 7.633 10.961 1 98.44 178 THR B N 1
ATOM 3392 C CA . THR B 1 178 ? 6.734 7.344 11.766 1 98.44 178 THR B CA 1
ATOM 3393 C C . THR B 1 178 ? 7.094 6.457 12.953 1 98.44 178 THR B C 1
ATOM 3395 O O . THR B 1 178 ? 6.227 5.777 13.516 1 98.44 178 THR B O 1
ATOM 3398 N N . TRP B 1 179 ? 8.32 6.41 13.383 1 97.94 179 TRP B N 1
ATOM 3399 C CA . TRP B 1 179 ? 8.812 5.43 14.344 1 97.94 179 TRP B CA 1
ATOM 3400 C C . TRP B 1 179 ? 8.047 5.52 15.664 1 97.94 179 TRP B C 1
ATOM 3402 O O . TRP B 1 179 ? 7.926 4.527 16.391 1 97.94 179 TRP B O 1
ATOM 3412 N N . GLU B 1 180 ? 7.422 6.648 15.961 1 96.25 180 GLU B N 1
ATOM 3413 C CA . GLU B 1 180 ? 6.727 6.832 17.234 1 96.25 180 GLU B CA 1
ATOM 3414 C C . GLU B 1 180 ? 5.246 6.484 17.109 1 96.25 180 GLU B C 1
ATOM 3416 O O . GLU B 1 180 ? 4.504 6.559 18.094 1 96.25 180 GLU B O 1
ATOM 3421 N N . LEU B 1 181 ? 4.836 6.164 15.938 1 98 181 LEU B N 1
ATOM 3422 C CA . LEU B 1 181 ? 3.414 5.973 15.68 1 98 181 LEU B CA 1
ATOM 3423 C C . LEU B 1 181 ? 3.104 4.504 15.406 1 98 181 LEU B C 1
ATOM 3425 O O . LEU B 1 181 ? 3.91 3.799 14.789 1 98 181 LEU B O 1
ATOM 3429 N N . PRO B 1 182 ? 1.936 4.027 15.891 1 98.19 182 PRO B N 1
ATOM 3430 C CA . PRO B 1 182 ? 1.47 2.742 15.367 1 98.19 182 PRO B CA 1
ATOM 3431 C C . PRO B 1 182 ? 1.067 2.822 13.891 1 98.19 182 PRO B C 1
ATOM 3433 O O . PRO B 1 182 ? 0.822 3.914 13.375 1 98.19 182 PRO B O 1
ATOM 3436 N N . ASP B 1 183 ? 1.028 1.715 13.219 1 98.25 183 ASP B N 1
ATOM 3437 C CA . ASP B 1 183 ? 0.535 1.687 11.852 1 98.25 183 ASP B CA 1
ATOM 3438 C C . ASP B 1 183 ? -0.931 2.111 11.781 1 98.25 183 ASP B C 1
ATOM 3440 O O . ASP B 1 183 ? -1.694 1.872 12.719 1 98.25 183 ASP B O 1
ATOM 3444 N N . PRO B 1 184 ? -1.343 2.723 10.641 1 98.69 184 PRO B N 1
ATOM 3445 C CA . PRO B 1 184 ? -2.762 3.061 10.508 1 98.69 184 PRO B CA 1
ATOM 3446 C C . PRO B 1 184 ? -3.662 1.828 10.5 1 98.69 184 PRO B C 1
ATOM 3448 O O . PRO B 1 184 ? -3.311 0.801 9.922 1 98.69 184 PRO B O 1
ATOM 3451 N N . ASP B 1 185 ? -4.762 2.027 11.164 1 98.38 185 ASP B N 1
ATOM 3452 C CA . ASP B 1 185 ? -5.816 1.022 11.094 1 98.38 185 ASP B CA 1
ATOM 3453 C C . ASP B 1 185 ? -6.672 1.214 9.844 1 98.38 185 ASP B C 1
ATOM 3455 O O . ASP B 1 185 ? -7.137 0.239 9.25 1 98.38 185 ASP B O 1
ATOM 3459 N N . LEU B 1 186 ? -6.832 2.434 9.508 1 98.69 186 LEU B N 1
ATOM 3460 C CA . LEU B 1 186 ? -7.727 2.82 8.414 1 98.69 186 LEU B CA 1
ATOM 3461 C C . LEU B 1 186 ? -7.094 3.912 7.559 1 98.69 186 LEU B C 1
ATOM 3463 O O . LEU B 1 186 ? -6.578 4.898 8.086 1 98.69 186 LEU B O 1
ATOM 3467 N N . LEU B 1 187 ? -7.059 3.691 6.27 1 98.88 187 LEU B N 1
ATOM 3468 C CA . LEU B 1 187 ? -6.738 4.734 5.301 1 98.88 187 LEU B CA 1
ATOM 3469 C C . LEU B 1 187 ? -7.996 5.211 4.582 1 98.88 187 LEU B C 1
ATOM 3471 O O . LEU B 1 187 ? -8.766 4.398 4.059 1 98.88 187 LEU B O 1
ATOM 3475 N N . ILE B 1 188 ? -8.203 6.473 4.574 1 98.88 188 ILE B N 1
ATOM 3476 C CA . ILE B 1 188 ? -9.297 7.082 3.822 1 98.88 188 ILE B CA 1
ATOM 3477 C C . ILE B 1 188 ? -8.727 7.879 2.65 1 98.88 188 ILE B C 1
ATOM 3479 O O . ILE B 1 188 ? -7.828 8.703 2.83 1 98.88 188 ILE B O 1
ATOM 3483 N N . ARG B 1 189 ? -9.219 7.594 1.512 1 98.81 189 ARG B N 1
ATOM 3484 C CA . ARG B 1 189 ? -8.898 8.461 0.38 1 98.81 189 ARG B CA 1
ATOM 3485 C C . ARG B 1 189 ? -10.164 8.984 -0.286 1 98.81 189 ARG B C 1
ATOM 3487 O O . ARG B 1 189 ? -11.07 8.211 -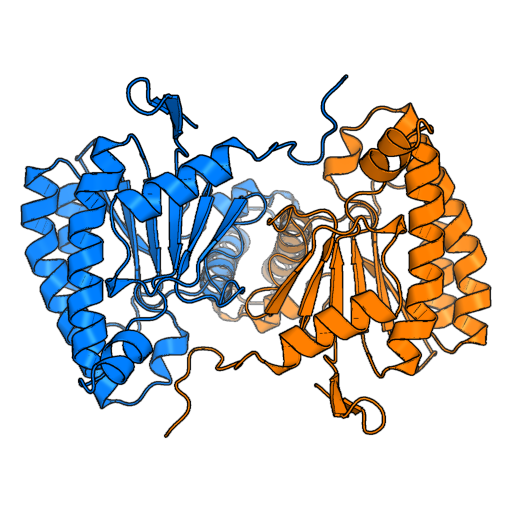0.606 1 98.81 189 ARG B O 1
ATOM 3494 N N . THR B 1 190 ? -10.18 10.258 -0.484 1 98.56 190 THR B N 1
ATOM 3495 C CA . THR B 1 190 ? -11.32 10.938 -1.103 1 98.56 190 THR B CA 1
ATOM 3496 C C . THR B 1 190 ? -11.125 11.039 -2.613 1 98.56 190 THR B C 1
ATOM 3498 O O . THR B 1 190 ? -10.062 10.695 -3.135 1 98.56 190 THR B O 1
ATOM 3501 N N . SER B 1 191 ? -12.203 11.336 -3.363 1 97.19 191 SER B N 1
ATOM 3502 C CA . SER B 1 191 ? -12.297 11.75 -4.762 1 97.19 191 SER B CA 1
ATOM 3503 C C . SER B 1 191 ? -12.438 10.547 -5.684 1 97.19 191 SER B C 1
ATOM 3505 O O . SER B 1 191 ? -12.406 10.688 -6.91 1 97.19 191 SER B O 1
ATOM 3507 N N . GLY B 1 192 ? -12.445 9.367 -5.133 1 95.12 192 GLY B N 1
ATOM 3508 C CA . GLY B 1 192 ? -12.789 8.203 -5.93 1 95.12 192 GLY B CA 1
ATOM 3509 C C . GLY B 1 192 ? -11.578 7.469 -6.469 1 95.12 192 GLY B C 1
ATOM 3510 O O . GLY B 1 192 ? -11.68 6.316 -6.898 1 95.12 192 GLY B O 1
ATOM 3511 N N . GLU B 1 193 ? -10.438 8.086 -6.492 1 95.62 193 GLU B N 1
ATOM 3512 C CA . GLU B 1 193 ? -9.219 7.414 -6.93 1 95.62 193 GLU B CA 1
ATOM 3513 C C . GLU B 1 193 ? -8.844 6.277 -5.984 1 95.62 193 GLU B C 1
ATOM 3515 O O . GLU B 1 193 ? -8.984 6.406 -4.766 1 95.62 193 GLU B O 1
ATOM 3520 N N . GLN B 1 194 ? -8.438 5.164 -6.574 1 97.81 194 GLN B N 1
ATOM 3521 C CA . GLN B 1 194 ? -8.047 4.02 -5.758 1 97.81 194 GLN B CA 1
ATOM 3522 C C . GLN B 1 194 ? -6.582 3.658 -5.984 1 97.81 194 GLN B C 1
ATOM 3524 O O . GLN B 1 194 ? -6.27 2.787 -6.797 1 97.81 194 GLN B O 1
ATOM 3529 N N . ARG B 1 195 ? -5.746 4.289 -5.34 1 98.06 195 ARG B N 1
ATOM 3530 C CA . ARG B 1 195 ? -4.297 4.105 -5.32 1 98.06 195 ARG B CA 1
ATOM 3531 C C . ARG B 1 195 ? -3.678 4.758 -4.086 1 98.06 195 ARG B C 1
ATOM 3533 O O . ARG B 1 195 ? -4.324 5.566 -3.414 1 98.06 195 ARG B O 1
ATOM 3540 N N . LEU B 1 196 ? -2.428 4.492 -3.791 1 98.19 196 LEU B N 1
ATOM 3541 C CA . LEU B 1 196 ? -1.784 5 -2.584 1 98.19 196 LEU B CA 1
ATOM 3542 C C . LEU B 1 196 ? -0.979 6.258 -2.887 1 98.19 196 LEU B C 1
ATOM 3544 O O . LEU B 1 196 ? -0.68 7.039 -1.98 1 98.19 196 LEU B O 1
ATOM 3548 N N . SER B 1 197 ? -0.529 6.391 -4.148 1 97.5 197 SER B N 1
ATOM 3549 C CA . SER B 1 197 ? 0.26 7.539 -4.582 1 97.5 197 SER B CA 1
ATOM 3550 C C . SER B 1 197 ? 1.49 7.73 -3.701 1 97.5 197 SER B C 1
ATOM 3552 O O . SER B 1 197 ? 1.765 8.844 -3.242 1 97.5 197 SER B O 1
ATOM 3554 N N . ASN B 1 198 ? 2.146 6.68 -3.391 1 98 198 ASN B N 1
ATOM 3555 C CA . ASN B 1 198 ? 3.436 6.699 -2.705 1 98 198 ASN B CA 1
ATOM 3556 C C . ASN B 1 198 ? 3.293 7.16 -1.258 1 98 198 ASN B C 1
ATOM 3558 O O . ASN B 1 198 ? 4.211 7.766 -0.702 1 98 198 ASN B O 1
ATOM 3562 N N . TYR B 1 199 ? 2.08 6.953 -0.694 1 98.62 199 TYR B N 1
ATOM 3563 C CA . TYR B 1 199 ? 1.778 7.332 0.682 1 98.62 199 TYR B CA 1
ATOM 3564 C C . TYR B 1 199 ? 1.959 6.148 1.625 1 98.62 199 TYR B C 1
ATOM 3566 O O . TYR B 1 199 ? 1.366 5.086 1.421 1 98.62 199 TYR B O 1
ATOM 3574 N N . LEU B 1 200 ? 2.857 6.23 2.652 1 98.81 200 LEU B N 1
ATOM 3575 C CA . LEU B 1 200 ? 3.002 5.312 3.777 1 98.81 200 LEU B CA 1
ATOM 3576 C C . LEU B 1 200 ? 3.133 3.873 3.293 1 98.81 200 LEU B C 1
ATOM 3578 O O . LEU B 1 200 ? 2.418 2.988 3.764 1 98.81 200 LEU B O 1
ATOM 3582 N N . CYS B 1 201 ? 4.039 3.615 2.439 1 98.62 201 CYS B N 1
ATOM 3583 C CA . CYS B 1 201 ? 4.191 2.34 1.746 1 98.62 201 CYS B CA 1
ATOM 3584 C C . CYS B 1 201 ? 4.465 1.211 2.732 1 98.62 201 CYS B C 1
ATOM 3586 O O . CYS B 1 201 ? 3.947 0.104 2.572 1 98.62 201 CYS B O 1
ATOM 3588 N N . TRP B 1 202 ? 5.203 1.48 3.77 1 98.75 202 TRP B N 1
ATOM 3589 C CA . TRP B 1 202 ? 5.543 0.495 4.793 1 98.75 202 TRP B CA 1
ATOM 3590 C C . TRP B 1 202 ? 4.398 0.324 5.785 1 98.75 202 TRP B C 1
ATOM 3592 O O . TRP B 1 202 ? 4.004 -0.801 6.102 1 98.75 202 TRP B O 1
ATOM 3602 N N . GLN B 1 203 ? 3.803 1.419 6.172 1 98.81 203 GLN B N 1
ATOM 3603 C CA . GLN B 1 203 ? 2.891 1.463 7.309 1 98.81 203 GLN B CA 1
ATOM 3604 C C . GLN B 1 203 ? 1.529 0.876 6.945 1 98.81 203 GLN B C 1
ATOM 3606 O O . GLN B 1 203 ? 0.783 0.434 7.82 1 98.81 203 GLN B O 1
ATOM 3611 N N . LEU B 1 204 ? 1.215 0.801 5.652 1 98.62 204 LEU B N 1
ATOM 3612 C CA . LEU B 1 204 ? -0.14 0.453 5.238 1 98.62 204 LEU B CA 1
ATOM 3613 C C . LEU B 1 204 ? -0.255 -1.041 4.957 1 98.62 204 LEU B C 1
ATOM 3615 O O . LEU B 1 204 ? -1.264 -1.499 4.414 1 98.62 204 LEU B O 1
ATOM 3619 N N . ALA B 1 205 ? 0.709 -1.817 5.32 1 98.06 205 ALA B N 1
ATOM 3620 C CA . ALA B 1 205 ? 0.791 -3.238 4.992 1 98.06 205 ALA B CA 1
ATOM 3621 C C . ALA B 1 205 ? -0.493 -3.965 5.383 1 98.06 205 ALA B C 1
ATOM 3623 O O . ALA B 1 205 ? -0.997 -4.797 4.629 1 98.06 205 ALA B O 1
ATOM 3624 N N . TYR B 1 206 ? -1.12 -3.627 6.512 1 97 206 TYR B N 1
ATOM 3625 C CA . TYR B 1 206 ? -2.305 -4.344 6.977 1 97 206 TYR B CA 1
ATOM 3626 C C . TYR B 1 206 ? -3.443 -3.377 7.277 1 97 206 TYR B C 1
ATOM 3628 O O . TYR B 1 206 ? -4.336 -3.689 8.07 1 97 206 TYR B O 1
ATOM 3636 N N . THR B 1 207 ? -3.312 -2.246 6.719 1 98.19 207 THR B N 1
ATOM 3637 C CA . THR B 1 207 ? -4.309 -1.198 6.91 1 98.19 207 THR B CA 1
ATOM 3638 C C . THR B 1 207 ? -5.555 -1.479 6.078 1 98.19 207 THR B C 1
ATOM 3640 O O . THR B 1 207 ? -5.457 -1.896 4.926 1 98.19 207 THR B O 1
ATOM 3643 N N . GLU B 1 208 ? -6.758 -1.23 6.684 1 98.19 208 GLU B N 1
ATOM 3644 C CA . GLU B 1 208 ? -8 -1.25 5.914 1 98.19 208 GLU B CA 1
ATOM 3645 C C . GLU B 1 208 ? -8.164 0.033 5.105 1 98.19 208 GLU B C 1
ATOM 3647 O O . GLU B 1 208 ? -7.859 1.124 5.59 1 98.19 208 GLU B O 1
ATOM 3652 N N . PHE B 1 209 ? -8.641 -0.144 3.881 1 98.75 209 PHE B N 1
ATOM 3653 C CA . PHE B 1 209 ? -8.797 1.022 3.02 1 98.75 209 PHE B CA 1
ATOM 3654 C C . PHE B 1 209 ? -10.266 1.4 2.887 1 98.75 209 PHE B C 1
ATOM 3656 O O . PHE B 1 209 ? -11.141 0.528 2.846 1 98.75 209 PHE B O 1
ATOM 3663 N N . TYR B 1 210 ? -10.562 2.645 2.822 1 98.69 210 TYR B N 1
ATOM 3664 C CA . TYR B 1 210 ? -11.852 3.232 2.49 1 98.69 210 TYR B CA 1
ATOM 3665 C C . TYR B 1 210 ? -11.711 4.301 1.413 1 98.69 210 TYR B C 1
ATOM 3667 O O . TYR B 1 210 ? -11.07 5.336 1.639 1 98.69 210 TYR B O 1
ATOM 3675 N N . PHE B 1 211 ? -12.289 4.023 0.296 1 98.38 211 PHE B N 1
ATOM 3676 C CA . PHE B 1 211 ? -12.297 4.973 -0.812 1 98.38 211 PHE B CA 1
ATOM 3677 C C . PHE B 1 211 ? -13.688 5.566 -1.006 1 98.38 211 PHE B C 1
ATOM 3679 O O . PHE B 1 211 ? -14.688 4.852 -0.951 1 98.38 211 PHE B O 1
ATOM 3686 N N . THR B 1 212 ? -13.734 6.84 -1.158 1 98.44 212 THR B N 1
ATOM 3687 C CA . THR B 1 212 ? -15.016 7.504 -1.352 1 98.44 212 THR B CA 1
ATOM 3688 C C . THR B 1 212 ? -14.945 8.492 -2.514 1 98.44 212 THR B C 1
ATOM 3690 O O . THR B 1 212 ? -13.891 9.055 -2.791 1 98.44 212 THR B O 1
ATOM 3693 N N . ASP B 1 213 ? -16.094 8.734 -3.117 1 97.62 213 ASP B N 1
ATOM 3694 C CA . ASP B 1 213 ? -16.156 9.617 -4.277 1 97.62 213 ASP B CA 1
ATOM 3695 C C . ASP B 1 213 ? -16.234 11.078 -3.852 1 97.62 213 ASP B C 1
ATOM 3697 O O . ASP B 1 213 ? -16.094 11.977 -4.68 1 97.62 213 ASP B O 1
ATOM 3701 N N . ILE B 1 214 ? -16.375 11.281 -2.604 1 98.12 214 ILE B N 1
ATOM 3702 C CA . ILE B 1 214 ? -16.5 12.648 -2.1 1 98.12 214 ILE B CA 1
ATOM 3703 C C . ILE B 1 214 ? -15.164 13.367 -2.215 1 98.12 214 ILE B C 1
ATOM 3705 O O . ILE B 1 214 ? -14.109 12.773 -1.971 1 98.12 214 ILE B O 1
ATOM 3709 N N . TYR B 1 215 ? -15.297 14.641 -2.689 1 98.69 215 TYR B N 1
ATOM 3710 C CA . TYR B 1 215 ? -14.078 15.445 -2.67 1 98.69 215 TYR B CA 1
ATOM 3711 C C . TYR B 1 215 ? -13.727 15.867 -1.248 1 98.69 215 TYR B C 1
ATOM 3713 O O . TYR B 1 215 ? -14.617 16.156 -0.439 1 98.69 215 TYR B O 1
ATOM 3721 N N . TRP B 1 216 ? -12.477 16.031 -0.934 1 98.69 216 TRP B N 1
ATOM 3722 C CA . TRP B 1 216 ? -12 16.312 0.417 1 98.69 216 TRP B CA 1
ATOM 3723 C C . TRP B 1 216 ? -12.656 17.578 0.967 1 98.69 216 TRP B C 1
ATOM 3725 O O . TRP B 1 216 ? -13.133 17.594 2.104 1 98.69 216 TRP B O 1
ATOM 3735 N N . PRO B 1 217 ? -12.789 18.656 0.141 1 98.75 217 PRO B N 1
ATOM 3736 C CA . PRO B 1 217 ? -13.375 19.875 0.712 1 98.75 217 PRO B CA 1
ATOM 3737 C C . PRO B 1 217 ? -14.812 19.672 1.18 1 98.75 217 PRO B C 1
ATOM 3739 O O . PRO B 1 217 ? -15.344 20.5 1.932 1 98.75 217 PRO B O 1
ATOM 3742 N N . ASP B 1 218 ? -15.422 18.594 0.751 1 98.69 218 ASP B N 1
ATOM 3743 C CA . ASP B 1 218 ? -16.797 18.312 1.137 1 98.69 218 ASP B CA 1
ATOM 3744 C C . ASP B 1 218 ? -16.859 17.266 2.242 1 98.69 218 ASP B C 1
ATOM 3746 O O . ASP B 1 218 ? -17.938 16.906 2.715 1 98.69 218 ASP B O 1
ATOM 3750 N N . PHE B 1 219 ? -15.773 16.672 2.656 1 98.75 219 PHE B N 1
ATOM 3751 C CA . PHE B 1 219 ? -15.711 15.633 3.668 1 98.75 219 PHE B CA 1
ATOM 3752 C C . PHE B 1 219 ? -16.016 16.203 5.051 1 98.75 219 PHE B C 1
ATOM 3754 O O . PHE B 1 219 ? -15.438 17.219 5.449 1 98.75 219 PHE B O 1
ATOM 3761 N N . ASP B 1 220 ? -16.969 15.633 5.773 1 98.5 220 ASP B N 1
ATOM 3762 C CA . ASP B 1 220 ? -17.391 16.141 7.074 1 98.5 220 ASP B CA 1
ATOM 3763 C C . ASP B 1 220 ? -17.594 14.992 8.07 1 98.5 220 ASP B C 1
ATOM 3765 O O . ASP B 1 220 ? -17.172 13.859 7.809 1 98.5 220 ASP B O 1
ATOM 3769 N N . ARG B 1 221 ? -18.125 15.32 9.203 1 98.56 221 ARG B N 1
ATOM 3770 C CA . ARG B 1 221 ? -18.312 14.367 10.289 1 98.56 221 ARG B CA 1
ATOM 3771 C C . ARG B 1 221 ? -19.141 13.172 9.828 1 98.56 221 ARG B C 1
ATOM 3773 O O . ARG B 1 221 ? -18.812 12.023 10.141 1 98.56 221 ARG B O 1
ATOM 3780 N N . GLU B 1 222 ? -20.172 13.422 9.109 1 98.56 222 GLU B N 1
ATOM 3781 C CA . GLU B 1 222 ? -21.047 12.352 8.641 1 98.56 222 GLU B CA 1
ATOM 3782 C C . GLU B 1 222 ? -20.297 11.391 7.711 1 98.56 222 GLU B C 1
ATOM 3784 O O . GLU B 1 222 ? -20.469 10.18 7.793 1 98.56 222 GLU B O 1
ATOM 3789 N N . GLU B 1 223 ? -19.516 11.969 6.84 1 98.69 223 GLU B N 1
ATOM 3790 C CA . GLU B 1 223 ? -18.75 11.141 5.922 1 98.69 223 GLU B CA 1
ATOM 3791 C C . GLU B 1 223 ? -17.719 10.297 6.672 1 98.69 223 GLU B C 1
ATOM 3793 O O . GLU B 1 223 ? -17.469 9.148 6.309 1 98.69 223 GLU B O 1
ATOM 3798 N N . LEU B 1 224 ? -17.078 10.883 7.695 1 98.88 224 LEU B N 1
ATOM 3799 C CA . LEU B 1 224 ? -16.141 10.141 8.516 1 98.88 224 LEU B CA 1
ATOM 3800 C C . LEU B 1 224 ? -16.828 8.953 9.195 1 98.88 224 LEU B C 1
ATOM 3802 O O . LEU B 1 224 ? -16.266 7.859 9.258 1 98.88 224 LEU B O 1
ATOM 3806 N N . ILE B 1 225 ? -17.984 9.172 9.703 1 98.75 225 ILE B N 1
ATOM 3807 C CA . ILE B 1 225 ? -18.734 8.125 10.391 1 98.75 225 ILE B CA 1
ATOM 3808 C C . ILE B 1 225 ? -19.047 6.984 9.422 1 98.75 225 ILE B C 1
ATOM 3810 O O . ILE B 1 225 ? -18.969 5.809 9.789 1 98.75 225 ILE B O 1
ATOM 3814 N N . LYS B 1 226 ? -19.375 7.305 8.156 1 98.69 226 LYS B N 1
ATOM 3815 C CA . LYS B 1 226 ? -19.578 6.27 7.148 1 98.69 226 LYS B CA 1
ATOM 3816 C C . LYS B 1 226 ? -18.328 5.414 6.98 1 98.69 226 LYS B C 1
ATOM 3818 O O . LYS B 1 226 ? -18.422 4.191 6.82 1 98.69 226 LYS B O 1
ATOM 3823 N N . ALA B 1 227 ? -17.203 6.062 6.949 1 98.69 227 ALA B N 1
ATOM 3824 C CA . ALA B 1 227 ? -15.938 5.324 6.852 1 98.69 227 ALA B CA 1
ATOM 3825 C C . ALA B 1 227 ? -15.758 4.387 8.039 1 98.69 227 ALA B C 1
ATOM 3827 O O . ALA B 1 227 ? -15.344 3.236 7.875 1 98.69 227 ALA B O 1
ATOM 3828 N N . PHE B 1 228 ? -16.078 4.871 9.258 1 98.56 228 PHE B N 1
ATOM 3829 C CA . PHE B 1 228 ? -15.961 4.055 10.461 1 98.56 228 PHE B CA 1
ATOM 3830 C C . PHE B 1 228 ? -16.938 2.891 10.422 1 98.56 228 PHE B C 1
ATOM 3832 O O . PHE B 1 228 ? -16.625 1.786 10.867 1 98.56 228 PHE B O 1
ATOM 3839 N N . GLU B 1 229 ? -18.141 3.146 9.906 1 98.44 229 GLU B N 1
ATOM 3840 C CA . GLU B 1 229 ? -19.125 2.072 9.766 1 98.44 229 GLU B CA 1
ATOM 3841 C C . GLU B 1 229 ? -18.594 0.962 8.859 1 98.44 229 GLU B C 1
ATOM 3843 O O . GLU B 1 229 ? -18.734 -0.221 9.172 1 98.44 229 GLU B O 1
ATOM 3848 N N . LYS B 1 230 ? -18.062 1.393 7.766 1 97.62 230 LYS B N 1
ATOM 3849 C CA . LYS B 1 230 ? -17.484 0.406 6.863 1 97.62 230 LYS B CA 1
ATOM 3850 C C . LYS B 1 230 ? -16.344 -0.349 7.539 1 97.62 230 LYS B C 1
ATOM 3852 O O . LYS B 1 230 ? -16.219 -1.568 7.398 1 97.62 230 LYS B O 1
ATOM 3857 N N . TYR B 1 231 ? -15.516 0.342 8.266 1 97.69 231 TYR B N 1
ATOM 3858 C CA . TYR B 1 231 ? -14.414 -0.243 9.016 1 97.69 231 TYR B CA 1
ATOM 3859 C C . TYR B 1 231 ? -14.914 -1.305 9.984 1 97.69 231 TYR B C 1
ATOM 3861 O O . TYR B 1 231 ? -14.281 -2.35 10.148 1 97.69 231 TYR B O 1
ATOM 3869 N N . ASN B 1 232 ? -16.016 -1.06 10.609 1 97.12 232 ASN B N 1
ATOM 3870 C CA . ASN B 1 232 ? -16.562 -1.967 11.609 1 97.12 232 ASN B CA 1
ATOM 3871 C C . ASN B 1 232 ? -17.125 -3.23 10.961 1 97.12 232 ASN B C 1
ATOM 3873 O O . ASN B 1 232 ? -17.391 -4.219 11.648 1 97.12 232 ASN B O 1
ATOM 3877 N N . LYS B 1 233 ? -17.344 -3.221 9.672 1 94.5 233 LYS B N 1
ATOM 3878 C CA . LYS B 1 233 ? -17.859 -4.391 8.969 1 94.5 233 LYS B CA 1
ATOM 3879 C C . LYS B 1 233 ? -16.719 -5.297 8.492 1 94.5 233 LYS B C 1
ATOM 3881 O O . LYS B 1 233 ? -16.969 -6.402 8.008 1 94.5 233 LYS B O 1
ATOM 3886 N N . THR B 1 234 ? -15.57 -4.809 8.609 1 90.12 234 THR B N 1
ATOM 3887 C CA . THR B 1 234 ? -14.43 -5.594 8.148 1 90.12 234 THR B CA 1
ATOM 3888 C C . THR B 1 234 ? -14 -6.59 9.219 1 90.12 234 THR B C 1
ATOM 3890 O O . THR B 1 234 ? -14.227 -6.371 10.414 1 90.12 234 THR B O 1
ATOM 3893 N N . GLU B 1 235 ? -13.492 -7.676 8.734 1 82.38 235 GLU B N 1
ATOM 3894 C CA . GLU B 1 235 ? -12.852 -8.656 9.602 1 82.38 235 GLU B CA 1
ATOM 3895 C C . GLU B 1 235 ? -11.344 -8.656 9.422 1 82.38 235 GLU B C 1
ATOM 3897 O O . GLU B 1 235 ? -10.828 -9.172 8.422 1 82.38 235 GLU B O 1
ATOM 3902 N N . ARG B 1 236 ? -10.711 -8.109 10.344 1 79.5 236 ARG B N 1
ATOM 3903 C CA . ARG B 1 236 ? -9.258 -8.031 10.273 1 79.5 236 ARG B CA 1
ATOM 3904 C C . ARG B 1 236 ? -8.609 -9.281 10.859 1 79.5 236 ARG B C 1
ATOM 3906 O O . ARG B 1 236 ? -8.602 -9.469 12.078 1 79.5 236 ARG B O 1
ATOM 3913 N N . ARG B 1 237 ? -8.062 -10.156 9.945 1 72.5 237 ARG B N 1
ATOM 3914 C CA . ARG B 1 237 ? -7.578 -11.484 10.32 1 72.5 237 ARG B CA 1
ATOM 3915 C C . ARG B 1 237 ? -6.055 -11.523 10.336 1 72.5 237 ARG B C 1
ATOM 3917 O O . ARG B 1 237 ? -5.461 -12.445 10.906 1 72.5 237 ARG B O 1
ATOM 3924 N N . PHE B 1 238 ? -5.402 -10.633 9.836 1 76.19 238 PHE B N 1
ATOM 3925 C CA . PHE B 1 238 ? -3.947 -10.555 9.773 1 76.19 238 PHE B CA 1
ATOM 3926 C C . PHE B 1 238 ? -3.354 -11.867 9.273 1 76.19 238 PHE B C 1
ATOM 3928 O O . PHE B 1 238 ? -2.434 -12.414 9.891 1 76.19 238 PHE B O 1
ATOM 3935 N N . GLY B 1 239 ? -3.984 -12.422 8.148 1 71.5 239 GLY B N 1
ATOM 3936 C CA . GLY B 1 239 ? -3.484 -13.625 7.512 1 71.5 239 GLY B CA 1
ATOM 3937 C C . GLY B 1 239 ? -4 -14.898 8.156 1 71.5 239 GLY B C 1
ATOM 3938 O O . GLY B 1 239 ? -3.791 -16 7.637 1 71.5 239 GLY B O 1
ATOM 3939 N N . GLY B 1 240 ? -4.637 -14.758 9.266 1 72.56 240 GLY B N 1
ATOM 3940 C CA . GLY B 1 240 ? -5.223 -15.922 9.922 1 72.56 240 GLY B CA 1
ATOM 3941 C C . GLY B 1 240 ? -6.652 -16.188 9.492 1 72.56 240 GLY B C 1
ATOM 3942 O O . GLY B 1 240 ? -7.098 -15.688 8.461 1 72.56 240 GLY B O 1
ATOM 3943 N N . VAL B 1 241 ? -7.176 -17.359 9.961 1 72.62 241 VAL B N 1
ATOM 3944 C CA . VAL B 1 241 ? -8.57 -17.688 9.711 1 72.62 241 VAL B CA 1
ATOM 3945 C C . VAL B 1 241 ? -9.359 -17.641 11.016 1 72.62 241 VAL B C 1
ATOM 3947 O O . VAL B 1 241 ? -8.82 -17.953 12.086 1 72.62 241 VAL B O 1
ATOM 3950 N N . LYS B 1 242 ? -10.562 -16.875 10.984 1 61.06 242 LYS B N 1
ATOM 3951 C CA . LYS B 1 242 ? -11.406 -16.906 12.172 1 61.06 242 LYS B CA 1
ATOM 3952 C C . LYS B 1 242 ? -11.891 -18.312 12.469 1 61.06 242 LYS B C 1
ATOM 3954 O O . LYS B 1 242 ? -12.352 -19.031 11.57 1 61.06 242 LYS B O 1
ATOM 3959 N N . GLU B 1 243 ? -11.32 -19 13.578 1 49.69 243 GLU B N 1
ATOM 3960 C CA . GLU B 1 243 ? -11.797 -20.312 14.016 1 49.69 243 GLU B CA 1
ATOM 3961 C C . GLU B 1 243 ? -13.312 -20.312 14.188 1 49.69 243 GLU B C 1
ATOM 3963 O O . GLU B 1 243 ? -13.875 -19.406 14.789 1 49.69 243 GLU B O 1
ATOM 3968 N N . GLU B 1 244 ? -14.008 -20.875 13.141 1 38.91 244 GLU B N 1
ATOM 3969 C CA . GLU B 1 244 ? -15.406 -21.109 13.469 1 38.91 244 GLU B CA 1
ATOM 3970 C C . GLU B 1 244 ? -15.555 -21.906 14.766 1 38.91 244 GLU B C 1
ATOM 3972 O O . GLU B 1 244 ? -14.703 -22.734 15.094 1 38.91 244 GLU B O 1
#

Secondary structure (DSSP, 8-state):
--EEETTTTEEEPSEEEEE---HHHHHHHTT--HHHHHHHHHHHHHHHHHHHHHHT-SEEEEEEEEGGGGGS-HHHHHHHHHHHHHHHHHHHHHHHHTT-EEEEES--TTS-HHHHHHHHHHHHHHTT--S-EEEEEEEE-HHHHHHHHHHHHHHHHHHTSS-GGG--HHHHHTTSTTTTSPPPSEEEE-SS----TTSSTTTTTT-EEEE-SS-GGG--HHHHHHHHHHHHT----TT-----/--EEETTTTEEEPSEEEEE---HHHHHHHTT--HHHHHHHHHHHHHHHHHHHHHHT-SEEEEEEEEGGGGGS-HHHHHHHHHHHHHHHHHHHHHHHHTT-EEEEES--TTS-HHHHHHHHHHHHHHTT--S-EEEEEEEE-HHHHHHHHHHHHHHHHHHTSS-GGG--HHHHHTTSTTTTSPPPSEEEE-SS----TTSSTTTTTT-EEEE-SS-GGG--HHHHHHHHHHHHT----TT-----